Protein AF-A0A538TQ16-F1 (afdb_monomer_lite)

Organism: Eiseniibacteriota bacterium (NCBI:txid2212470)

Sequence (382 aa):
MAGLIARYTEWLHTRWPAGTVEKLPRMRADGGTNLPGVFISGDLTGIPLLKFSLDSGARVVRSIASDPGLRSEAQGKDTLDLVIIGAGVSGMAAAVEAQKQRLAFEVLEATEPLSTIVNFPKAKPIYTYPRSMKPAGDLQVSADVKEELVQELKDQTARAGITPMASRAERVERQGSTILVHLAGGGTLRARRVLIAIGRSGNFRKLGVPGEGLDKVYNRLHDPKDFSGKETLVVGGGDSAVETAIALAQCGAHVTLSYRKSELSRPKPELLEKLDRLRRDPKADVTIERPHSERVTTAAGPFVMKRDPEGSVALKLGTRVSEIRETEVVLTGAGGPEVIPNDVVFTMLGREAPLEFFRRSGLRIAGEMRTRQWIGMGLFLL

Radius of gyration: 23.69 Å; chains: 1; bounding box: 61×66×62 Å

Secondary structure (DSSP, 8-state):
-HHHHHHHHHHHHHS---SS---PBP--TTSB-SSTTEEE-GGGGS---HHHHHHHHHHHHHHHHH-THHHHS---TTEEEEEEE--SHHHHHHHHHHHHTT--EEEEESS-TTHHHHTSPTTPBP--SSTT---SSS-----SBHHHHHHHHHHHHHHTT---EE--EEEEEEETTEEEEEETTS-EEEEEEEEE--TTT-EEPP---TTTTSTTEESSBS-GGGGTT-EEEEE-SSHHHHHHHHHHHHTT-EEEEEESSSS--SS-HHHHHHHHHHHH-TT-----SS-SSTTB-----S------SPPEEEEEET-EEEEE-SSEEEEEETTEEEEEE-SEEEE---EE-THHHHHHTT--BTTPPPHHHHHHHHHH--

pLDDT: mean 84.62, std 15.86, range [34.53, 98.69]

Structure (mmCIF, N/CA/C/O backbone):
data_AF-A0A538TQ16-F1
#
_entry.id   AF-A0A538TQ16-F1
#
loop_
_atom_site.group_PDB
_atom_site.id
_atom_site.type_symbol
_atom_site.label_atom_id
_atom_site.label_alt_id
_atom_site.label_comp_id
_atom_site.label_asym_id
_atom_site.label_entity_id
_atom_site.label_seq_id
_atom_site.pdbx_PDB_ins_code
_atom_site.Cartn_x
_atom_site.Cartn_y
_atom_site.Cartn_z
_atom_site.occupancy
_atom_site.B_iso_or_equiv
_atom_site.auth_seq_id
_atom_site.auth_comp_id
_atom_site.auth_asym_id
_atom_site.auth_atom_id
_atom_site.pdbx_PDB_model_num
ATOM 1 N N . MET A 1 1 ? 10.790 49.819 3.134 1.00 46.16 1 MET A N 1
ATOM 2 C CA . MET A 1 1 ? 11.560 48.682 2.569 1.00 46.16 1 MET A CA 1
ATOM 3 C C . MET A 1 1 ? 11.586 47.418 3.441 1.00 46.16 1 MET A C 1
ATOM 5 O O . MET A 1 1 ? 11.762 46.350 2.876 1.00 46.16 1 MET A O 1
ATOM 9 N N . ALA A 1 2 ? 11.350 47.473 4.761 1.00 45.91 2 ALA A N 1
ATOM 10 C CA . ALA A 1 2 ? 11.384 46.283 5.633 1.00 45.91 2 ALA A CA 1
ATOM 11 C C . ALA A 1 2 ? 10.216 45.281 5.442 1.00 45.91 2 ALA A C 1
ATOM 13 O O . ALA A 1 2 ? 10.384 44.089 5.677 1.00 45.91 2 ALA A O 1
ATOM 14 N N . GLY A 1 3 ? 9.048 45.726 4.957 1.00 55.91 3 GLY A N 1
ATOM 15 C CA . GLY A 1 3 ? 7.875 44.852 4.784 1.00 55.91 3 GLY A CA 1
ATOM 16 C C . GLY A 1 3 ? 7.941 43.884 3.593 1.00 55.91 3 GLY A C 1
ATOM 17 O O . GLY A 1 3 ? 7.295 42.842 3.614 1.00 55.91 3 GLY A O 1
ATOM 18 N N . LEU A 1 4 ? 8.730 44.194 2.559 1.00 55.03 4 LEU A N 1
ATOM 19 C CA . LEU A 1 4 ? 8.887 43.326 1.383 1.00 55.03 4 LEU A CA 1
ATOM 20 C C . LEU A 1 4 ? 9.853 42.171 1.658 1.00 55.03 4 LEU A C 1
ATOM 22 O O . LEU A 1 4 ? 9.582 41.043 1.260 1.00 55.03 4 LEU A O 1
ATOM 26 N N . ILE A 1 5 ? 10.926 42.440 2.407 1.00 61.06 5 ILE A N 1
ATOM 27 C CA . ILE A 1 5 ? 11.895 41.421 2.821 1.00 61.06 5 ILE A CA 1
ATOM 28 C C . ILE A 1 5 ? 11.256 40.477 3.848 1.00 61.06 5 ILE A C 1
ATOM 30 O O . ILE A 1 5 ? 11.411 39.272 3.707 1.00 61.06 5 ILE A O 1
ATOM 34 N N . ALA A 1 6 ? 10.448 40.989 4.788 1.00 59.09 6 ALA A N 1
ATOM 35 C CA . ALA A 1 6 ? 9.687 40.163 5.732 1.00 59.09 6 ALA A CA 1
ATOM 36 C C . ALA A 1 6 ? 8.625 39.277 5.048 1.00 59.09 6 ALA A C 1
ATOM 38 O O . ALA A 1 6 ? 8.501 38.103 5.373 1.00 59.09 6 ALA A O 1
ATOM 39 N N . ARG A 1 7 ? 7.900 39.795 4.043 1.00 54.34 7 ARG A N 1
ATOM 40 C CA . ARG A 1 7 ? 6.949 38.984 3.253 1.00 54.34 7 ARG A CA 1
ATOM 41 C C . ARG A 1 7 ? 7.647 37.941 2.378 1.00 54.34 7 ARG A C 1
ATOM 43 O O . ARG A 1 7 ? 7.082 36.879 2.134 1.00 54.34 7 ARG A O 1
ATOM 50 N N . TYR A 1 8 ? 8.861 38.229 1.909 1.00 53.00 8 TYR A N 1
ATOM 51 C CA . TYR A 1 8 ? 9.672 37.293 1.131 1.00 53.00 8 TYR A CA 1
ATOM 52 C C . TYR A 1 8 ? 10.288 36.190 2.009 1.00 53.00 8 TYR A C 1
ATOM 54 O O . TYR A 1 8 ? 10.277 35.025 1.618 1.00 53.00 8 TYR A O 1
ATOM 62 N N . THR A 1 9 ? 10.747 36.514 3.222 1.00 53.09 9 THR A N 1
ATOM 63 C CA . THR A 1 9 ? 11.237 35.517 4.188 1.00 53.09 9 THR A CA 1
ATOM 64 C C . THR A 1 9 ? 10.102 34.677 4.776 1.00 53.09 9 THR A C 1
ATOM 66 O O . THR A 1 9 ? 10.260 33.470 4.936 1.00 53.09 9 THR A O 1
ATOM 69 N N . GLU A 1 10 ? 8.920 35.254 5.002 1.00 48.47 10 GLU A N 1
ATOM 70 C CA . GLU A 1 10 ? 7.719 34.507 5.394 1.00 48.47 10 GLU A CA 1
ATOM 71 C C . GLU A 1 10 ? 7.245 33.567 4.269 1.00 48.47 10 GLU A C 1
ATOM 73 O O . GLU A 1 10 ? 6.898 32.417 4.538 1.00 48.47 10 GLU A O 1
ATOM 78 N N . TRP A 1 11 ? 7.329 33.982 2.998 1.00 51.09 11 TRP A N 1
ATOM 79 C CA . TRP A 1 11 ? 7.104 33.104 1.841 1.00 51.09 11 TRP A CA 1
ATOM 80 C C . TRP A 1 11 ? 8.131 31.955 1.769 1.00 51.09 11 TRP A C 1
ATOM 82 O O . TRP A 1 11 ? 7.734 30.799 1.621 1.00 51.09 11 TRP A O 1
ATOM 92 N N . LEU A 1 12 ? 9.424 32.237 1.974 1.00 40.78 12 LEU A N 1
ATOM 93 C CA . LEU A 1 12 ? 10.503 31.234 1.981 1.00 40.78 12 LEU A CA 1
ATOM 94 C C . LEU A 1 12 ? 10.389 30.211 3.126 1.00 40.78 12 LEU A C 1
ATOM 96 O O . LEU A 1 12 ? 10.712 29.042 2.921 1.00 40.78 12 LEU A O 1
ATOM 100 N N . HIS A 1 13 ? 9.918 30.620 4.309 1.00 51.44 13 HIS A N 1
ATOM 101 C CA . HIS A 1 13 ? 9.845 29.749 5.489 1.00 51.44 13 HIS A CA 1
ATOM 102 C C . HIS A 1 13 ? 8.480 29.079 5.708 1.00 51.44 13 HIS A C 1
ATOM 104 O O . HIS A 1 13 ? 8.419 28.072 6.411 1.00 51.44 13 HIS A O 1
ATOM 110 N N . THR A 1 14 ? 7.394 29.580 5.100 1.00 41.81 14 THR A N 1
ATOM 111 C CA . THR A 1 14 ? 6.038 29.020 5.292 1.00 41.81 14 THR A CA 1
ATOM 112 C C . THR A 1 14 ? 5.338 28.551 4.010 1.00 41.81 14 THR A C 1
ATOM 114 O O . THR A 1 14 ? 4.308 27.880 4.110 1.00 41.81 14 THR A O 1
ATOM 117 N N . ARG A 1 15 ? 5.853 28.867 2.806 1.00 39.41 15 ARG A N 1
ATOM 118 C CA . ARG A 1 15 ? 5.201 28.560 1.510 1.00 39.41 15 ARG A CA 1
ATOM 119 C C . ARG A 1 15 ? 6.202 28.268 0.365 1.00 39.41 15 ARG A C 1
ATOM 121 O O . ARG A 1 15 ? 6.233 28.971 -0.635 1.00 39.41 15 ARG A O 1
ATOM 128 N N . TRP A 1 16 ? 7.049 27.246 0.501 1.00 34.53 16 TRP A N 1
ATOM 129 C CA . TRP A 1 16 ? 6.803 25.881 -0.027 1.00 34.53 16 TRP A CA 1
ATOM 130 C C . TRP A 1 16 ? 7.322 25.601 -1.455 1.00 34.53 16 TRP A C 1
ATOM 132 O O . TRP A 1 16 ? 6.660 25.939 -2.436 1.00 34.53 16 TRP A O 1
ATOM 142 N N . PRO A 1 17 ? 8.409 24.820 -1.592 1.00 45.44 17 PRO A N 1
ATOM 143 C CA . PRO A 1 17 ? 8.693 24.023 -2.777 1.00 45.44 17 PRO A CA 1
ATOM 144 C C . PRO A 1 17 ? 8.603 22.528 -2.425 1.00 45.44 17 PRO A C 1
ATOM 146 O O . PRO A 1 17 ? 9.599 21.927 -2.034 1.00 45.44 17 PRO A O 1
ATOM 149 N N . ALA A 1 18 ? 7.433 21.894 -2.539 1.00 36.91 18 ALA A N 1
ATOM 150 C CA . ALA A 1 18 ? 7.349 20.438 -2.362 1.00 36.91 18 ALA A CA 1
ATOM 151 C C . ALA A 1 18 ? 6.109 19.823 -3.021 1.00 36.91 18 ALA A C 1
ATOM 153 O O . ALA A 1 18 ? 5.082 19.667 -2.372 1.00 36.91 18 ALA A O 1
ATOM 154 N N . GLY A 1 19 ? 6.219 19.449 -4.300 1.00 39.16 19 GLY A N 1
ATOM 155 C CA . GLY A 1 19 ? 5.324 18.486 -4.954 1.00 39.16 19 GLY A CA 1
ATOM 156 C C . GLY A 1 19 ? 3.818 18.782 -4.887 1.00 39.16 19 GLY A C 1
ATOM 157 O O . GLY A 1 19 ? 3.345 19.805 -4.398 1.00 39.16 19 GLY A O 1
ATOM 158 N N . THR A 1 20 ? 3.014 17.873 -5.421 1.00 41.50 20 THR A N 1
ATOM 159 C CA . THR A 1 20 ? 1.578 17.857 -5.132 1.00 41.50 20 THR A CA 1
ATOM 160 C C . THR A 1 20 ? 1.387 17.496 -3.658 1.00 41.50 20 THR A C 1
ATOM 162 O O . THR A 1 20 ? 1.691 16.367 -3.283 1.00 41.50 20 THR A O 1
ATOM 165 N N . VAL A 1 21 ? 0.889 18.423 -2.827 1.00 51.69 21 VAL A N 1
ATOM 166 C CA . VAL A 1 21 ? 0.443 18.115 -1.454 1.00 51.69 21 VAL A CA 1
ATOM 167 C C . VAL A 1 21 ? -0.558 16.965 -1.547 1.00 51.69 21 VAL A C 1
ATOM 169 O O . VAL A 1 21 ? -1.609 17.116 -2.179 1.00 51.69 21 VAL A O 1
ATOM 172 N N . GLU A 1 22 ? -0.221 15.795 -0.994 1.00 58.22 22 GLU A N 1
ATOM 173 C CA . GLU A 1 22 ? -1.113 14.644 -1.096 1.00 58.22 22 GLU A CA 1
ATOM 174 C C . GLU A 1 22 ? -2.431 14.973 -0.389 1.00 58.22 22 GLU A C 1
ATOM 176 O O . GLU A 1 22 ? -2.478 15.420 0.759 1.00 58.22 22 GLU A O 1
ATOM 181 N N . LYS A 1 23 ? -3.524 14.793 -1.125 1.00 71.81 23 LYS A N 1
ATOM 182 C CA . LYS A 1 23 ? -4.871 15.109 -0.672 1.00 71.81 23 LYS A CA 1
ATOM 183 C C . LYS A 1 23 ? -5.329 14.061 0.342 1.00 71.81 23 LYS A C 1
ATOM 185 O O . LYS A 1 23 ? -5.916 13.052 -0.027 1.00 71.81 23 LYS A O 1
ATOM 190 N N . LEU A 1 24 ? -5.059 14.292 1.621 1.00 78.81 24 LEU A N 1
ATOM 191 C CA . LEU A 1 24 ? -5.486 13.410 2.710 1.00 78.81 24 LEU A CA 1
ATOM 192 C C . LEU A 1 24 ? -6.835 13.846 3.298 1.00 78.81 24 LEU A C 1
ATOM 194 O O . LEU A 1 24 ? -7.186 15.030 3.235 1.00 78.81 24 LEU A O 1
ATOM 198 N N . PRO A 1 25 ? -7.620 12.922 3.873 1.00 84.88 25 PRO A N 1
ATOM 199 C CA . PRO A 1 25 ? -8.824 13.287 4.605 1.00 84.88 25 PRO A CA 1
ATOM 200 C C . PRO A 1 25 ? -8.472 14.158 5.820 1.00 84.88 25 PRO A C 1
ATOM 202 O O . PRO A 1 25 ? -7.467 13.946 6.495 1.00 84.88 25 PRO A O 1
ATOM 205 N N . ARG A 1 26 ? -9.308 15.156 6.116 1.00 86.31 26 ARG A N 1
ATOM 206 C CA . ARG A 1 26 ? -9.183 15.969 7.328 1.00 86.31 26 ARG A CA 1
ATOM 207 C C . ARG A 1 26 ? -9.634 15.152 8.532 1.00 86.31 26 ARG A C 1
ATOM 209 O O . ARG A 1 26 ? -10.743 14.618 8.536 1.00 86.31 26 ARG A O 1
ATOM 216 N N . MET A 1 27 ? -8.812 15.160 9.571 1.00 88.19 27 MET A N 1
ATOM 217 C CA . MET A 1 27 ? -9.091 14.500 10.840 1.00 88.19 27 MET A CA 1
ATOM 218 C C . MET A 1 27 ? -8.733 15.401 12.019 1.00 88.19 27 MET A C 1
ATOM 220 O O . MET A 1 27 ? -7.943 16.339 11.889 1.00 88.19 27 MET A O 1
ATOM 224 N N . ARG A 1 28 ? -9.351 15.118 13.160 1.00 90.12 28 ARG A N 1
ATOM 225 C CA . ARG A 1 28 ? -8.984 15.655 14.470 1.00 90.12 28 ARG A CA 1
ATOM 226 C C . ARG A 1 28 ? -7.881 14.788 15.093 1.00 90.12 28 ARG A C 1
ATOM 228 O O . ARG A 1 28 ? -7.538 13.737 14.558 1.00 90.12 28 ARG A O 1
ATOM 235 N N . ALA A 1 29 ? -7.320 15.232 16.218 1.00 85.94 29 ALA A N 1
ATOM 236 C CA . ALA A 1 29 ? -6.212 14.545 16.893 1.00 85.94 29 ALA A CA 1
ATOM 237 C C . ALA A 1 29 ? -6.567 13.131 17.396 1.00 85.94 29 ALA A C 1
ATOM 239 O O . ALA A 1 29 ? -5.693 12.280 17.511 1.00 85.94 29 ALA A O 1
ATOM 240 N N . ASP A 1 30 ? -7.848 12.873 17.658 1.00 85.62 30 ASP A N 1
ATOM 241 C CA . ASP A 1 30 ? -8.406 11.568 18.037 1.00 85.62 30 ASP A CA 1
ATOM 242 C C . ASP A 1 30 ? -8.670 10.642 16.829 1.00 85.62 30 ASP A C 1
ATOM 244 O O . ASP A 1 30 ? -9.220 9.555 16.988 1.00 85.62 30 ASP A O 1
ATOM 248 N N . GLY A 1 31 ? -8.326 11.075 15.610 1.00 89.88 31 GLY A N 1
ATOM 249 C CA . GLY A 1 31 ? -8.637 10.377 14.360 1.00 89.88 31 GLY A CA 1
ATOM 250 C C . GLY A 1 31 ? -10.066 10.612 13.855 1.00 89.88 31 GLY A C 1
ATOM 251 O O . GLY A 1 31 ? -10.416 10.140 12.774 1.00 89.88 31 GLY A O 1
ATOM 252 N N . GLY A 1 32 ? -10.902 11.355 14.585 1.00 93.44 32 GLY A N 1
ATOM 253 C CA . GLY A 1 32 ? -12.286 11.632 14.211 1.00 93.44 32 GLY A CA 1
ATOM 254 C C . GLY A 1 32 ? -12.406 12.532 12.979 1.00 93.44 32 GLY A C 1
ATOM 255 O O . GLY A 1 32 ? -11.620 13.459 12.770 1.00 93.44 32 GLY A O 1
ATOM 256 N N . THR A 1 33 ? -13.429 12.295 12.159 1.00 94.88 33 THR A N 1
ATOM 257 C CA . THR A 1 33 ? -13.662 13.043 10.909 1.00 94.88 33 THR A CA 1
ATOM 258 C C . THR A 1 33 ? -14.777 14.088 11.040 1.00 94.88 33 THR A C 1
ATOM 260 O O . THR A 1 33 ? -15.290 14.367 12.124 1.00 94.88 33 THR A O 1
ATOM 263 N N . ASN A 1 34 ? -15.191 14.709 9.929 1.00 94.00 34 ASN A N 1
ATOM 264 C CA . ASN A 1 34 ? -16.396 15.544 9.908 1.00 94.00 34 ASN A CA 1
ATOM 265 C C . ASN A 1 34 ? -17.706 14.745 10.008 1.00 94.00 34 ASN A C 1
ATOM 267 O O . ASN A 1 34 ? -18.750 15.364 10.199 1.00 94.00 34 ASN A O 1
ATOM 271 N N . LEU A 1 35 ? -17.672 13.421 9.842 1.00 94.00 35 LEU A N 1
ATOM 272 C CA . LEU A 1 35 ? -18.814 12.555 10.101 1.00 94.00 35 LEU A CA 1
ATOM 273 C C . LEU A 1 35 ? -18.712 11.998 11.529 1.00 94.00 35 LEU A C 1
ATOM 275 O O . LEU A 1 35 ? -17.761 11.273 11.826 1.00 94.00 35 LEU A O 1
ATOM 279 N N . PRO A 1 36 ? -19.661 12.321 12.429 1.00 93.19 36 PRO A N 1
ATOM 280 C CA . PRO A 1 36 ? -19.653 11.784 13.786 1.00 93.19 36 PRO A CA 1
ATOM 281 C C . PRO A 1 36 ? -19.673 10.252 13.786 1.00 93.19 36 PRO A C 1
ATOM 283 O O . PRO A 1 36 ? -20.468 9.645 13.071 1.00 93.19 36 PRO A O 1
ATOM 286 N N . GLY A 1 37 ? -18.798 9.648 14.590 1.00 93.81 37 GLY A N 1
ATOM 287 C CA . GLY A 1 37 ? -18.638 8.196 14.689 1.00 93.81 37 GLY A CA 1
ATOM 288 C C . GLY A 1 37 ? -17.750 7.560 13.610 1.00 93.81 37 GLY A C 1
ATOM 289 O O . GLY A 1 37 ? -17.506 6.359 13.679 1.00 93.81 37 GLY A O 1
ATOM 290 N N . VAL A 1 38 ? -17.238 8.338 12.647 1.00 97.00 38 VAL A N 1
ATOM 291 C CA . VAL A 1 38 ? -16.280 7.869 11.633 1.00 97.00 38 VAL A CA 1
ATOM 292 C C . VAL A 1 38 ? -14.877 8.377 11.964 1.00 97.00 38 VAL A C 1
ATOM 294 O O . VAL A 1 38 ? -14.669 9.590 12.101 1.00 97.00 38 VAL A O 1
ATOM 297 N N . PHE A 1 39 ? -13.925 7.450 12.037 1.00 97.31 39 PHE A N 1
ATOM 298 C CA . PHE A 1 39 ? -12.530 7.661 12.419 1.00 97.31 39 PHE A CA 1
ATOM 299 C C . PHE A 1 39 ? -11.576 7.192 11.320 1.00 97.31 39 PHE A C 1
ATOM 301 O O . PHE A 1 39 ? -11.947 6.402 10.451 1.00 97.31 39 PHE A O 1
ATOM 308 N N . ILE A 1 40 ? -10.339 7.677 11.366 1.00 95.00 40 ILE A N 1
ATOM 309 C CA . ILE A 1 40 ? -9.265 7.356 10.426 1.00 95.00 40 ILE A CA 1
ATOM 310 C C . ILE A 1 40 ? -7.997 7.021 11.213 1.00 95.00 40 ILE A C 1
ATOM 312 O O . ILE A 1 40 ? -7.688 7.690 12.197 1.00 95.00 40 ILE A O 1
ATOM 316 N N . SER A 1 41 ? -7.247 6.016 10.760 1.00 94.44 41 SER A N 1
ATOM 317 C CA . SER A 1 41 ? -5.959 5.634 11.350 1.00 94.44 41 SER A CA 1
ATOM 318 C C . SER A 1 41 ? -4.922 5.229 10.296 1.00 94.44 41 SER A C 1
ATOM 320 O O . SER A 1 41 ? -5.182 5.231 9.087 1.00 94.44 41 SER A O 1
ATOM 322 N N . GLY A 1 42 ? -3.718 4.892 10.761 1.00 90.81 42 GLY A N 1
ATOM 323 C CA . GLY A 1 42 ? -2.633 4.411 9.917 1.00 90.81 42 GLY A CA 1
ATOM 324 C C . GLY A 1 42 ? -1.997 5.516 9.084 1.00 90.81 42 GLY A C 1
ATOM 325 O O . GLY A 1 42 ? -2.000 6.687 9.464 1.00 90.81 42 GLY A O 1
ATOM 326 N N . ASP A 1 43 ? -1.492 5.158 7.907 1.00 85.94 43 ASP A N 1
ATOM 327 C CA . ASP A 1 43 ? -0.769 6.085 7.030 1.00 85.94 43 ASP A CA 1
ATOM 328 C C . ASP A 1 43 ? -1.596 7.315 6.628 1.00 85.94 43 ASP A C 1
ATOM 330 O O . ASP A 1 43 ? -1.029 8.364 6.327 1.00 85.94 43 ASP A O 1
ATOM 334 N N . LEU A 1 44 ? -2.931 7.221 6.649 1.00 82.56 44 LEU A N 1
ATOM 335 C CA . LEU A 1 44 ? -3.828 8.343 6.356 1.00 82.56 44 LEU A CA 1
ATOM 336 C C . LEU A 1 44 ? -3.659 9.515 7.335 1.00 82.56 44 LEU A C 1
ATOM 338 O O . LEU A 1 44 ? -4.014 10.637 6.983 1.00 82.56 44 LEU A O 1
ATOM 342 N N . THR A 1 45 ? -3.089 9.273 8.519 1.00 78.88 45 THR A N 1
ATOM 343 C CA . THR A 1 45 ? -2.730 10.301 9.514 1.00 78.88 45 THR A CA 1
ATOM 344 C C . THR A 1 45 ? -1.521 11.150 9.106 1.00 78.88 45 THR A C 1
ATOM 346 O O . THR A 1 45 ? -1.252 12.177 9.721 1.00 78.88 45 THR A O 1
ATOM 349 N N . GLY A 1 46 ? -0.800 10.750 8.052 1.00 71.50 46 GLY A N 1
ATOM 350 C CA . GLY A 1 46 ? 0.316 11.495 7.471 1.00 71.50 46 GLY A CA 1
ATOM 351 C C . GLY A 1 46 ? 1.697 10.888 7.728 1.00 71.50 46 GLY A C 1
ATOM 352 O O . GLY A 1 46 ? 2.616 11.199 6.972 1.00 71.50 46 GLY A O 1
ATOM 353 N N . ILE A 1 47 ? 1.845 9.987 8.709 1.00 75.56 47 ILE A N 1
ATOM 354 C CA . ILE A 1 47 ? 3.124 9.347 9.069 1.00 75.56 47 ILE A CA 1
ATOM 355 C C . ILE A 1 47 ? 3.089 7.856 8.679 1.00 75.56 47 ILE A C 1
ATOM 357 O O . ILE A 1 47 ? 2.512 7.054 9.412 1.00 75.56 47 ILE A O 1
ATOM 361 N N . PRO A 1 48 ? 3.705 7.450 7.552 1.00 77.69 48 PRO A N 1
ATOM 362 C CA . PRO A 1 48 ? 3.657 6.073 7.058 1.00 77.69 48 PRO A CA 1
ATOM 363 C C . PRO A 1 48 ? 4.724 5.185 7.720 1.00 77.69 48 PRO A C 1
ATOM 365 O O . PRO A 1 48 ? 5.588 4.613 7.055 1.00 77.69 48 PRO A O 1
ATOM 368 N N . LEU A 1 49 ? 4.712 5.112 9.051 1.00 86.06 49 LEU A N 1
ATOM 369 C CA . LEU A 1 49 ? 5.651 4.306 9.833 1.00 86.06 49 LEU A CA 1
ATOM 370 C C . LEU A 1 49 ? 4.920 3.160 10.528 1.00 86.06 49 LEU A C 1
ATOM 372 O O . LEU A 1 49 ? 3.870 3.355 11.138 1.00 86.06 49 LEU A O 1
ATOM 376 N N . LEU A 1 50 ? 5.522 1.970 10.490 1.00 89.50 50 LEU A N 1
ATOM 377 C CA . LEU A 1 50 ? 4.906 0.724 10.948 1.00 89.50 50 LEU A CA 1
ATOM 378 C C . LEU A 1 50 ? 4.370 0.819 12.388 1.00 89.50 50 LEU A C 1
ATOM 380 O O . LEU A 1 50 ? 3.198 0.538 12.636 1.00 89.50 50 LEU A O 1
ATOM 384 N N . LYS A 1 51 ? 5.199 1.301 13.323 1.00 92.00 51 LYS A N 1
ATOM 385 C CA . LYS A 1 51 ? 4.831 1.455 14.741 1.00 92.00 51 LYS A CA 1
ATOM 386 C C . LYS A 1 51 ? 3.751 2.510 14.984 1.00 92.00 51 LYS A C 1
ATOM 388 O O . LYS A 1 51 ? 2.894 2.310 15.838 1.00 92.00 51 LYS A O 1
ATOM 393 N N . PHE A 1 52 ? 3.749 3.598 14.215 1.00 91.69 52 PHE A N 1
ATOM 394 C CA . PHE A 1 52 ? 2.692 4.611 14.282 1.00 91.69 52 PHE A CA 1
ATOM 395 C C . PHE A 1 52 ? 1.365 4.087 13.717 1.00 91.69 52 PHE A C 1
ATOM 397 O O . PHE A 1 52 ? 0.296 4.393 14.247 1.00 91.69 52 PHE A O 1
ATOM 404 N N . SER A 1 53 ? 1.419 3.246 12.683 1.00 93.25 53 SER A N 1
ATOM 405 C CA . SER A 1 53 ? 0.236 2.581 12.136 1.00 93.25 53 SER A CA 1
ATOM 406 C C . SER A 1 53 ? -0.405 1.621 13.144 1.00 93.25 53 SER A C 1
ATOM 408 O O . SER A 1 53 ? -1.622 1.678 13.327 1.00 93.25 53 SER A O 1
ATOM 410 N N . LEU A 1 54 ? 0.399 0.816 13.850 1.00 95.19 54 LEU A N 1
ATOM 411 C CA . LEU A 1 54 ? -0.065 -0.029 14.962 1.00 95.19 54 LEU A CA 1
ATOM 412 C C . LEU A 1 54 ? -0.698 0.812 16.085 1.00 95.19 54 LEU A C 1
ATOM 414 O O . LEU A 1 54 ? -1.845 0.589 16.470 1.00 95.19 54 LEU A O 1
ATOM 418 N N . ASP A 1 55 ? 0.036 1.822 16.560 1.00 95.00 55 ASP A N 1
ATOM 419 C CA . ASP A 1 55 ? -0.356 2.659 17.697 1.00 95.00 55 ASP A CA 1
ATOM 420 C C . ASP A 1 55 ? -1.657 3.429 17.437 1.00 95.00 55 ASP A C 1
ATOM 422 O O . ASP A 1 55 ? -2.570 3.404 18.264 1.00 95.00 55 ASP A O 1
ATOM 426 N N . SER A 1 56 ? -1.772 4.064 16.267 1.00 95.06 56 SER A N 1
ATOM 427 C CA . SER A 1 56 ? -2.964 4.833 15.895 1.00 95.06 56 SER A CA 1
ATOM 428 C C . SER A 1 56 ? -4.218 3.961 15.815 1.00 95.06 56 SER A C 1
ATOM 430 O O . SER A 1 56 ? -5.265 4.370 16.315 1.00 95.06 56 SER A O 1
ATOM 432 N N . GLY A 1 57 ? -4.118 2.750 15.254 1.00 96.62 57 GLY A N 1
ATOM 433 C CA . GLY A 1 57 ? -5.244 1.815 15.171 1.00 96.62 57 GLY A CA 1
ATOM 434 C C . GLY A 1 57 ? -5.769 1.433 16.555 1.00 96.62 57 GLY A C 1
ATOM 435 O O . GLY A 1 57 ? -6.959 1.584 16.838 1.00 96.62 57 GLY A O 1
ATOM 436 N N . ALA A 1 58 ? -4.870 1.028 17.456 1.00 97.38 58 ALA A N 1
ATOM 437 C CA . ALA A 1 58 ? -5.236 0.659 18.821 1.00 97.38 58 ALA A CA 1
ATOM 438 C C . ALA A 1 58 ? -5.791 1.848 19.631 1.00 97.38 58 ALA A C 1
ATOM 440 O O . ALA A 1 58 ? -6.789 1.710 20.341 1.00 97.38 58 ALA A O 1
ATOM 441 N N . ARG A 1 59 ? -5.191 3.043 19.526 1.00 96.44 59 ARG A N 1
ATOM 442 C CA . ARG A 1 59 ? -5.666 4.232 20.262 1.00 96.44 59 ARG A CA 1
ATOM 443 C C . ARG A 1 59 ? -7.061 4.670 19.845 1.00 96.44 59 ARG A C 1
ATOM 445 O O . ARG A 1 59 ? -7.855 5.010 20.721 1.00 96.44 59 ARG A O 1
ATOM 452 N N . VAL A 1 60 ? -7.368 4.637 18.548 1.00 96.94 60 VAL A N 1
ATOM 453 C CA . VAL A 1 60 ? -8.714 4.967 18.059 1.00 96.94 60 VAL A CA 1
ATOM 454 C C . VAL A 1 60 ? -9.744 4.020 18.669 1.00 96.94 60 VAL A C 1
ATOM 456 O O . VAL A 1 60 ? -10.770 4.475 19.169 1.00 96.94 60 VAL A O 1
ATOM 459 N N . VAL A 1 61 ? -9.454 2.718 18.722 1.00 97.88 61 VAL A N 1
ATOM 460 C CA . VAL A 1 61 ? -10.375 1.744 19.324 1.00 97.88 61 VAL A CA 1
ATOM 461 C C . VAL A 1 61 ? -10.535 1.947 20.827 1.00 97.88 61 VAL A C 1
ATOM 463 O O . VAL A 1 61 ? -11.655 1.877 21.324 1.00 97.88 61 VAL A O 1
ATOM 466 N N . ARG A 1 62 ? -9.467 2.281 21.560 1.00 96.44 62 ARG A N 1
ATOM 467 C CA . ARG A 1 62 ? -9.577 2.646 22.985 1.00 96.44 62 ARG A CA 1
ATOM 468 C C . ARG A 1 62 ? -10.452 3.873 23.200 1.00 96.44 62 ARG A C 1
ATOM 470 O O . ARG A 1 62 ? -11.280 3.875 24.105 1.00 96.44 62 ARG A O 1
ATOM 477 N N . SER A 1 63 ? -10.294 4.893 22.356 1.00 95.06 63 SER A N 1
ATOM 478 C CA . SER A 1 63 ? -11.137 6.089 22.399 1.00 95.06 63 SER A CA 1
ATOM 479 C C . SER A 1 63 ? -12.603 5.739 22.134 1.00 95.06 63 SER A C 1
ATOM 481 O O . SER A 1 63 ? -13.467 6.140 22.912 1.00 95.06 63 SER A O 1
ATOM 483 N N . ILE A 1 64 ? -12.874 4.911 21.119 1.00 94.69 64 ILE A N 1
ATOM 484 C CA . ILE A 1 64 ? -14.214 4.393 20.816 1.00 94.69 64 ILE A CA 1
ATOM 485 C C . ILE A 1 64 ? -14.793 3.615 22.003 1.00 94.69 64 ILE A C 1
ATOM 487 O O . ILE A 1 64 ? -15.924 3.873 22.399 1.00 94.69 64 ILE A O 1
ATOM 491 N N . ALA A 1 65 ? -14.032 2.698 22.601 1.00 93.75 65 ALA A N 1
ATOM 492 C CA . ALA A 1 65 ? -14.493 1.887 23.727 1.00 93.75 65 ALA A CA 1
ATOM 493 C C . ALA A 1 65 ? -14.782 2.724 24.986 1.00 93.75 65 ALA A C 1
ATOM 495 O O . ALA A 1 65 ? -15.637 2.351 25.787 1.00 93.75 65 ALA A O 1
ATOM 496 N N . SER A 1 66 ? -14.091 3.858 25.150 1.00 92.00 66 SER A N 1
ATOM 497 C CA . SER A 1 66 ? -14.322 4.804 26.248 1.00 92.00 66 SER A CA 1
ATOM 498 C C . SER A 1 66 ? -15.503 5.756 26.025 1.00 92.00 66 SER A C 1
ATOM 500 O O . SER A 1 66 ? -15.884 6.462 26.955 1.00 92.00 66 SER A O 1
ATOM 502 N N . ASP A 1 67 ? -16.082 5.790 24.821 1.00 89.75 67 ASP A N 1
ATOM 503 C CA . ASP A 1 67 ? -17.205 6.663 24.480 1.00 89.75 67 ASP A CA 1
ATOM 504 C C . ASP A 1 67 ? -18.497 6.190 25.182 1.00 89.75 67 ASP A C 1
ATOM 506 O O . ASP A 1 67 ? -19.026 5.124 24.847 1.00 89.75 67 ASP A O 1
ATOM 510 N N . PRO A 1 68 ? -19.069 6.977 26.115 1.00 83.06 68 PRO A N 1
ATOM 511 C CA . PRO A 1 68 ? -20.305 6.606 26.809 1.00 83.06 68 PRO A CA 1
ATOM 512 C C . PRO A 1 68 ? -21.488 6.404 25.850 1.00 83.06 68 PRO A C 1
ATOM 514 O O . PRO A 1 68 ? -22.382 5.593 26.107 1.00 83.06 68 PRO A O 1
ATOM 517 N N . GLY A 1 69 ? -21.481 7.104 24.711 1.00 81.50 69 GLY A N 1
ATOM 518 C CA . GLY A 1 69 ? -22.491 6.979 23.666 1.00 81.50 69 GLY A CA 1
ATOM 519 C C . GLY A 1 69 ? -22.439 5.645 22.921 1.00 81.50 69 GLY A C 1
ATOM 520 O O . GLY A 1 69 ? -23.417 5.284 22.272 1.00 81.50 69 GLY A O 1
ATOM 521 N N . LEU A 1 70 ? -21.346 4.876 23.027 1.00 83.69 70 LEU A N 1
ATOM 522 C CA . LEU A 1 70 ? -21.241 3.571 22.375 1.00 83.69 70 LEU A CA 1
ATOM 523 C C . LEU A 1 70 ? -22.203 2.548 22.985 1.00 83.69 70 LEU A C 1
ATOM 525 O O . LEU A 1 70 ? -22.731 1.728 22.247 1.00 83.69 70 LEU A O 1
ATOM 529 N N . ARG A 1 71 ? -22.468 2.604 24.298 1.00 72.69 71 ARG A N 1
ATOM 530 C CA . ARG A 1 71 ? -23.324 1.631 25.012 1.00 72.69 71 ARG A CA 1
ATOM 531 C C . ARG A 1 71 ? -24.713 2.163 25.379 1.00 72.69 71 ARG A C 1
ATOM 533 O O . ARG A 1 71 ? -25.586 1.371 25.705 1.00 72.69 71 ARG A O 1
ATOM 540 N N . SER A 1 72 ? -24.915 3.480 25.312 1.00 62.56 72 SER A N 1
ATOM 541 C CA . SER A 1 72 ? -26.141 4.152 25.773 1.00 62.56 72 SER A CA 1
ATOM 542 C C . SER A 1 72 ? -27.349 3.982 24.833 1.00 62.56 72 SER A C 1
ATOM 544 O O . SER A 1 72 ? -28.494 4.033 25.270 1.00 62.56 72 SER A O 1
ATOM 546 N N . GLU A 1 73 ? -27.135 3.742 23.536 1.00 57.81 73 GLU A N 1
ATOM 547 C CA . GLU A 1 73 ? -28.243 3.603 22.579 1.00 57.81 73 GLU A CA 1
ATOM 548 C C . GLU A 1 73 ? -28.801 2.170 22.552 1.00 57.81 73 GLU A C 1
ATOM 550 O O . GLU A 1 73 ? -28.032 1.208 22.619 1.00 57.81 73 GLU A O 1
ATOM 555 N N . ALA A 1 74 ? -30.124 2.007 22.426 1.00 56.25 74 ALA A N 1
ATOM 556 C CA . ALA A 1 74 ? -30.778 0.697 22.349 1.00 56.25 74 ALA A CA 1
ATOM 557 C C . ALA A 1 74 ? -30.155 -0.173 21.238 1.00 56.25 74 ALA A C 1
ATOM 559 O O . ALA A 1 74 ? -29.997 0.262 20.095 1.00 56.25 74 ALA A O 1
ATOM 560 N N . GLN A 1 75 ? -29.739 -1.395 21.579 1.00 60.72 75 GLN A N 1
ATOM 561 C CA . GLN A 1 75 ? -29.128 -2.333 20.637 1.00 60.72 75 GLN A CA 1
ATOM 562 C C . GLN A 1 75 ? -30.172 -2.829 19.631 1.00 60.72 75 GLN A C 1
ATOM 564 O O . GLN A 1 75 ? -31.034 -3.641 19.958 1.00 60.72 75 GLN A O 1
ATOM 569 N N . GLY A 1 76 ? -30.080 -2.362 18.384 1.00 65.56 76 GLY A N 1
ATOM 570 C CA . GLY A 1 76 ? -30.624 -3.117 17.260 1.00 65.56 76 GLY A CA 1
ATOM 571 C C . GLY A 1 76 ? -29.853 -4.432 17.149 1.00 65.56 76 GLY A C 1
ATOM 572 O O . GLY A 1 76 ? -28.624 -4.412 17.182 1.00 65.56 76 GLY A O 1
ATOM 573 N N . LYS A 1 77 ? -30.564 -5.559 17.040 1.00 67.75 77 LYS A N 1
ATOM 574 C CA . LYS A 1 77 ? -29.992 -6.920 17.071 1.00 67.75 77 LYS A CA 1
ATOM 575 C C . LYS A 1 77 ? -28.901 -7.167 16.009 1.00 67.75 77 LYS A C 1
ATOM 577 O O . LYS A 1 77 ? -28.061 -8.032 16.213 1.00 67.75 77 LYS A O 1
ATOM 582 N N . ASP A 1 78 ? -28.884 -6.352 14.948 1.00 85.00 78 ASP A N 1
ATOM 583 C CA . ASP A 1 78 ? -27.993 -6.471 13.785 1.00 85.00 78 ASP A CA 1
ATOM 584 C C . ASP A 1 78 ? -26.986 -5.305 13.647 1.00 85.00 78 ASP A C 1
ATOM 586 O O . ASP A 1 78 ? -26.437 -5.076 12.566 1.00 85.00 78 ASP A O 1
ATOM 590 N N . THR A 1 79 ? -26.770 -4.512 14.704 1.00 91.94 79 THR A N 1
ATOM 591 C CA . THR A 1 79 ? -25.839 -3.370 14.680 1.00 91.94 79 THR A CA 1
ATOM 592 C C . THR A 1 79 ? -24.554 -3.695 15.436 1.00 91.94 79 THR A C 1
ATOM 594 O O . THR A 1 79 ? -24.581 -3.938 16.640 1.00 91.94 79 THR A O 1
ATOM 597 N N . LEU A 1 80 ? -23.422 -3.617 14.739 1.00 95.38 80 LEU A N 1
ATOM 598 C CA . LEU A 1 80 ? -22.084 -3.771 15.306 1.00 95.38 80 LEU A CA 1
ATOM 599 C C . LEU A 1 80 ? -21.680 -2.533 16.126 1.00 95.38 80 LEU A C 1
ATOM 601 O O . LEU A 1 80 ? -22.095 -1.404 15.840 1.00 95.38 80 LEU A O 1
ATOM 605 N N . ASP A 1 81 ? -20.804 -2.717 17.109 1.00 96.00 81 ASP A N 1
ATOM 606 C CA . ASP A 1 81 ? -20.157 -1.600 17.801 1.00 96.00 81 ASP A CA 1
ATOM 607 C C . ASP A 1 81 ? -19.196 -0.874 16.851 1.00 96.00 81 ASP A C 1
ATOM 609 O O . ASP A 1 81 ? -19.165 0.360 16.809 1.00 96.00 81 ASP A O 1
ATOM 613 N N . LEU A 1 82 ? -18.446 -1.638 16.048 1.00 97.81 82 LEU A N 1
ATOM 614 C CA . LEU A 1 82 ? -17.400 -1.123 15.173 1.00 97.81 82 LEU A CA 1
ATOM 615 C C . LEU A 1 82 ? -17.322 -1.890 13.846 1.00 97.81 82 LEU A C 1
ATOM 617 O O . LEU A 1 82 ? -17.286 -3.111 13.826 1.00 97.81 82 LEU A O 1
ATOM 621 N N . VAL A 1 83 ? -17.198 -1.181 12.727 1.00 98.56 83 VAL A N 1
ATOM 622 C CA . VAL A 1 83 ? -16.691 -1.768 11.473 1.00 98.56 83 VAL A CA 1
ATOM 623 C C . VAL A 1 83 ? -15.331 -1.162 11.155 1.00 98.56 83 VAL A C 1
ATOM 625 O O . VAL A 1 83 ? -15.180 0.062 11.132 1.00 98.56 83 VAL A O 1
ATOM 628 N N . ILE A 1 84 ? -14.340 -2.014 10.905 1.00 98.69 84 ILE A N 1
ATOM 629 C CA . ILE A 1 84 ? -12.983 -1.623 10.519 1.00 98.69 84 ILE A CA 1
ATOM 630 C C . ILE A 1 84 ? -12.839 -1.861 9.015 1.00 98.69 84 ILE A C 1
ATOM 632 O O . ILE A 1 84 ? -13.023 -2.974 8.534 1.00 98.69 84 ILE A O 1
ATOM 636 N N . ILE A 1 85 ? -12.517 -0.817 8.258 1.00 97.88 85 ILE A N 1
ATOM 637 C CA . ILE A 1 85 ? -12.356 -0.879 6.803 1.00 97.88 85 ILE A CA 1
ATOM 638 C C . ILE A 1 85 ? -10.863 -0.863 6.473 1.00 97.88 85 ILE A C 1
ATOM 640 O O . ILE A 1 85 ? -10.213 0.175 6.607 1.00 97.88 85 ILE A O 1
ATOM 644 N N . GLY A 1 86 ? -10.344 -1.994 6.003 1.00 96.00 86 GLY A N 1
ATOM 645 C CA . GLY A 1 86 ? -8.946 -2.238 5.653 1.00 96.00 86 GLY A CA 1
ATOM 646 C C . GLY A 1 86 ? -8.238 -3.112 6.689 1.00 96.00 86 GLY A C 1
ATOM 647 O O . GLY A 1 86 ? -8.114 -2.721 7.847 1.00 96.00 86 GLY A O 1
ATOM 648 N N . ALA A 1 87 ? -7.700 -4.253 6.258 1.00 96.25 87 ALA A N 1
ATOM 649 C CA . ALA A 1 87 ? -6.921 -5.194 7.068 1.00 96.25 87 ALA A CA 1
ATOM 650 C C . ALA A 1 87 ? -5.403 -4.999 6.888 1.00 96.25 87 ALA A C 1
ATOM 652 O O . ALA A 1 87 ? -4.615 -5.946 6.906 1.00 96.25 87 ALA A O 1
ATOM 653 N N . GLY A 1 88 ? -4.969 -3.749 6.708 1.00 94.88 88 GLY A N 1
ATOM 654 C CA . GLY A 1 88 ? -3.562 -3.374 6.827 1.00 94.88 88 GLY A CA 1
ATOM 655 C C . GLY A 1 88 ? -3.095 -3.379 8.287 1.00 94.88 88 GLY A C 1
ATOM 656 O O . GLY A 1 88 ? -3.870 -3.628 9.206 1.00 94.88 88 GLY A O 1
ATOM 657 N N . VAL A 1 89 ? -1.831 -3.021 8.521 1.00 95.56 89 VAL A N 1
ATOM 658 C CA . VAL A 1 89 ? -1.215 -3.016 9.865 1.00 95.56 89 VAL A CA 1
ATOM 659 C C . VAL A 1 89 ? -2.064 -2.269 10.905 1.00 95.56 89 VAL A C 1
ATOM 661 O O . VAL A 1 89 ? -2.300 -2.784 11.995 1.00 95.56 89 VAL A O 1
ATOM 664 N N . SER A 1 90 ? -2.568 -1.078 10.562 1.00 96.31 90 SER A N 1
ATOM 665 C CA . SER A 1 90 ? -3.394 -0.282 11.480 1.00 96.31 90 SER A CA 1
ATOM 666 C C . SER A 1 90 ? -4.759 -0.913 11.766 1.00 96.31 90 SER A C 1
ATOM 668 O O . SER A 1 90 ? -5.200 -0.925 12.913 1.00 96.31 90 SER A O 1
ATOM 670 N N . GLY A 1 91 ? -5.412 -1.476 10.746 1.00 97.62 91 GLY A N 1
ATOM 671 C CA . GLY A 1 91 ? -6.709 -2.134 10.901 1.00 97.62 91 GLY A CA 1
ATOM 672 C C . GLY A 1 91 ? -6.616 -3.430 11.701 1.00 97.62 91 GLY A C 1
ATOM 673 O O . GLY A 1 91 ? -7.452 -3.674 12.565 1.00 97.62 91 GLY A O 1
ATOM 674 N N . MET A 1 92 ? -5.554 -4.212 11.499 1.00 97.94 92 MET A N 1
ATOM 675 C CA . MET A 1 92 ? -5.300 -5.418 12.291 1.00 97.94 92 MET A CA 1
ATOM 676 C C . MET A 1 92 ? -4.982 -5.080 13.755 1.00 97.94 92 MET A C 1
ATOM 678 O O . MET A 1 92 ? -5.502 -5.735 14.653 1.00 97.94 92 MET A O 1
ATOM 682 N N . ALA A 1 93 ? -4.206 -4.020 14.022 1.00 98.00 93 ALA A N 1
ATOM 683 C CA . ALA A 1 93 ? -3.976 -3.543 15.391 1.00 98.00 93 ALA A CA 1
ATOM 684 C C . ALA A 1 93 ? -5.275 -3.084 16.070 1.00 98.00 93 ALA A C 1
ATOM 686 O O . ALA A 1 93 ? -5.521 -3.408 17.232 1.00 98.00 93 ALA A O 1
ATOM 687 N N . ALA A 1 94 ? -6.123 -2.365 15.331 1.00 98.44 94 ALA A N 1
ATOM 688 C CA . ALA A 1 94 ? -7.443 -1.967 15.796 1.00 98.44 94 ALA A CA 1
ATOM 689 C C . ALA A 1 94 ? -8.335 -3.182 16.095 1.00 98.44 94 ALA A C 1
ATOM 691 O O . ALA A 1 94 ? -8.991 -3.205 17.130 1.00 98.44 94 ALA A O 1
ATOM 692 N N . ALA A 1 95 ? -8.328 -4.208 15.244 1.00 98.50 95 ALA A N 1
ATOM 693 C CA . ALA A 1 95 ? -9.120 -5.421 15.434 1.00 98.50 95 ALA A CA 1
ATOM 694 C C . ALA A 1 95 ? -8.695 -6.204 16.687 1.00 98.50 95 ALA A C 1
ATOM 696 O O . ALA A 1 95 ? -9.540 -6.590 17.491 1.00 98.50 95 ALA A O 1
ATOM 697 N N . VAL A 1 96 ? -7.384 -6.365 16.906 1.00 98.38 96 VAL A N 1
ATOM 698 C CA . VAL A 1 96 ? -6.842 -6.993 18.124 1.00 98.38 96 VAL A CA 1
ATOM 699 C C . VAL A 1 96 ? -7.262 -6.215 19.376 1.00 98.38 96 VAL A C 1
ATOM 701 O O . VAL A 1 96 ? -7.694 -6.808 20.365 1.00 98.38 96 VAL A O 1
ATOM 704 N N . GLU A 1 97 ? -7.190 -4.882 19.344 1.00 98.31 97 GLU A N 1
ATOM 705 C CA . GLU A 1 97 ? -7.658 -4.060 20.464 1.00 98.31 97 GLU A CA 1
ATOM 706 C C . GLU A 1 97 ? -9.189 -4.134 20.627 1.00 98.31 97 GLU A C 1
ATOM 708 O O . GLU A 1 97 ? -9.671 -4.209 21.753 1.00 98.31 97 GLU A O 1
ATOM 713 N N . ALA A 1 98 ? -9.970 -4.186 19.545 1.00 98.00 98 ALA A N 1
ATOM 714 C CA . ALA A 1 98 ? -11.433 -4.288 19.603 1.00 98.00 98 ALA A CA 1
ATOM 715 C C . ALA A 1 98 ? -11.879 -5.608 20.243 1.00 98.00 98 ALA A C 1
ATOM 717 O O . ALA A 1 98 ? -12.770 -5.608 21.097 1.00 98.00 98 ALA A O 1
ATOM 718 N N . GLN A 1 99 ? -11.190 -6.703 19.912 1.00 97.56 99 GLN A N 1
ATOM 719 C CA . GLN A 1 99 ? -11.376 -8.007 20.541 1.00 97.56 99 GLN A CA 1
ATOM 720 C C . GLN A 1 99 ? -11.091 -7.950 22.045 1.00 97.56 99 GLN A C 1
ATOM 722 O O . GLN A 1 99 ? -11.888 -8.428 22.854 1.00 97.56 99 GLN A O 1
ATOM 727 N N . LYS A 1 100 ? -9.990 -7.302 22.449 1.00 96.56 100 LYS A N 1
ATOM 728 C CA . LYS A 1 100 ? -9.635 -7.103 23.864 1.00 96.56 100 LYS A CA 1
ATOM 729 C C . LYS A 1 100 ? -10.690 -6.296 24.625 1.00 96.56 100 LYS A C 1
ATOM 731 O O . LYS A 1 100 ? -11.002 -6.620 25.770 1.00 9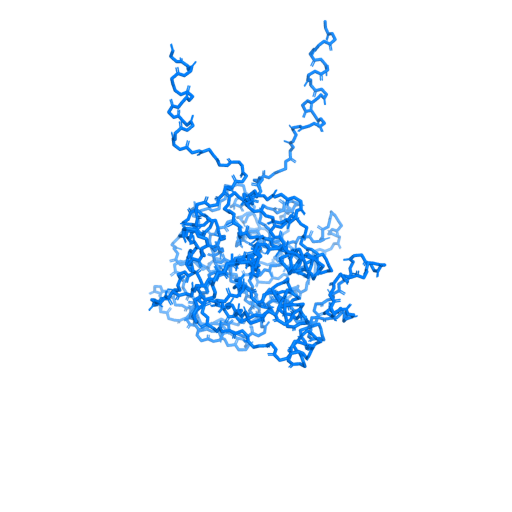6.56 100 LYS A O 1
ATOM 736 N N . GLN A 1 101 ? -11.261 -5.278 23.982 1.00 96.31 101 GLN A N 1
ATOM 737 C CA . GLN A 1 101 ? -12.345 -4.451 24.524 1.00 96.31 101 GLN A CA 1
ATOM 738 C C . GLN A 1 101 ? -13.724 -5.137 24.458 1.00 96.31 101 GLN A C 1
ATOM 740 O O . GLN A 1 101 ? -14.706 -4.570 24.943 1.00 96.31 101 GLN A O 1
ATOM 745 N N . ARG A 1 102 ? -13.801 -6.359 23.903 1.00 95.44 102 ARG A N 1
ATOM 746 C CA . ARG A 1 102 ? -15.028 -7.154 23.716 1.00 95.44 102 ARG A CA 1
ATOM 747 C C . ARG A 1 102 ? -16.109 -6.406 22.930 1.00 95.44 102 ARG A C 1
ATOM 749 O O . ARG A 1 102 ? -17.287 -6.484 23.272 1.00 95.44 102 ARG A O 1
ATOM 756 N N . LEU A 1 103 ? -15.696 -5.651 21.915 1.00 95.44 103 LEU A N 1
ATOM 757 C CA . LEU A 1 103 ? -16.622 -4.998 20.992 1.00 95.44 103 LEU A CA 1
ATOM 758 C C . LEU A 1 103 ? -17.196 -6.029 20.014 1.00 95.44 103 LEU A C 1
ATOM 760 O O . LEU A 1 103 ? -16.497 -6.957 19.615 1.00 95.44 103 LEU A O 1
ATOM 764 N N . ALA A 1 104 ? -18.441 -5.850 19.584 1.00 95.31 104 ALA A N 1
ATOM 765 C CA . ALA A 1 104 ? -18.966 -6.536 18.409 1.00 95.31 104 ALA A CA 1
ATOM 766 C C . ALA A 1 104 ? -18.443 -5.825 17.153 1.00 95.31 104 ALA A C 1
ATOM 768 O O . ALA A 1 104 ? -18.835 -4.686 16.884 1.00 95.31 104 ALA A O 1
ATOM 769 N N . PHE A 1 105 ? -17.543 -6.453 16.392 1.00 97.69 105 PHE A N 1
ATOM 770 C CA . PHE A 1 105 ? -16.936 -5.813 15.225 1.00 97.69 105 PHE A CA 1
ATOM 771 C C . PHE A 1 105 ? -16.740 -6.744 14.033 1.00 97.69 105 PHE A C 1
ATOM 773 O O . PHE A 1 105 ? -16.747 -7.961 14.174 1.00 97.69 105 PHE A O 1
ATOM 780 N N . GLU A 1 106 ? -16.530 -6.130 12.869 1.00 98.19 106 GLU A N 1
ATOM 781 C CA . GLU A 1 106 ? -16.171 -6.799 11.617 1.00 98.19 106 GLU A CA 1
ATOM 782 C C . GLU A 1 106 ? -14.997 -6.063 10.955 1.00 98.19 106 GLU A C 1
ATOM 784 O O . GLU A 1 106 ? -14.918 -4.828 11.020 1.00 98.19 106 GLU A O 1
ATOM 789 N N . VAL A 1 107 ? -14.092 -6.803 10.307 1.00 98.56 107 VAL A N 1
ATOM 790 C CA . VAL A 1 107 ? -12.962 -6.234 9.552 1.00 98.56 107 VAL A CA 1
ATOM 791 C C . VAL A 1 107 ? -13.164 -6.527 8.075 1.00 98.56 107 VAL A C 1
ATOM 793 O O . VAL A 1 107 ? -13.187 -7.681 7.673 1.00 98.56 107 VAL A O 1
ATOM 796 N N . LEU A 1 108 ? -13.266 -5.487 7.253 1.00 97.81 108 LEU A N 1
ATOM 797 C CA . LEU A 1 108 ? -13.445 -5.609 5.808 1.00 97.81 108 LEU A CA 1
ATOM 798 C C . LEU A 1 108 ? -12.106 -5.448 5.089 1.00 97.81 108 LEU A C 1
ATOM 800 O O . LEU A 1 108 ? -11.429 -4.437 5.278 1.00 97.81 108 LEU A O 1
ATOM 804 N N . GLU A 1 109 ? -11.749 -6.391 4.222 1.00 95.19 109 GLU A N 1
ATOM 805 C CA . GLU A 1 109 ? -10.563 -6.310 3.366 1.00 95.19 109 GLU A CA 1
ATOM 806 C C . GLU A 1 109 ? -10.928 -6.494 1.892 1.00 95.19 109 GLU A C 1
ATOM 808 O O . GLU A 1 109 ? -11.560 -7.474 1.507 1.00 95.19 109 GLU A O 1
ATOM 813 N N . ALA A 1 110 ? -10.507 -5.547 1.052 1.00 90.88 110 ALA A N 1
ATOM 814 C CA . ALA A 1 110 ? -10.843 -5.534 -0.370 1.00 90.88 110 ALA A CA 1
ATOM 815 C C . ALA A 1 110 ? -9.916 -6.414 -1.227 1.00 90.88 110 ALA A C 1
ATOM 817 O O . ALA A 1 110 ? -10.251 -6.720 -2.371 1.00 90.88 110 ALA A O 1
ATOM 818 N N . THR A 1 111 ? -8.730 -6.741 -0.715 1.00 87.44 111 THR A N 1
ATOM 819 C CA . THR A 1 111 ? -7.680 -7.496 -1.401 1.00 87.44 111 THR A CA 1
ATOM 820 C C . THR A 1 111 ? -7.243 -8.691 -0.558 1.00 87.44 111 THR A C 1
ATOM 822 O O . THR A 1 111 ? -7.877 -9.738 -0.611 1.00 87.44 111 THR A O 1
ATOM 825 N N . GLU A 1 112 ? -6.183 -8.538 0.227 1.00 89.19 112 GLU A N 1
ATOM 826 C CA . GLU A 1 112 ? -5.661 -9.542 1.142 1.00 89.19 112 GLU A CA 1
ATOM 827 C C . GLU A 1 112 ? -5.174 -8.873 2.437 1.00 89.19 112 GLU A C 1
ATOM 829 O O . GLU A 1 112 ? -4.728 -7.716 2.407 1.00 89.19 112 GLU A O 1
ATOM 834 N N . PRO A 1 113 ? -5.238 -9.569 3.586 1.00 93.94 113 PRO A N 1
ATOM 835 C CA . PRO A 1 113 ? -4.721 -9.030 4.835 1.00 93.94 113 PRO A CA 1
ATOM 836 C C . PRO A 1 113 ? -3.249 -8.640 4.703 1.00 93.94 113 PRO A C 1
ATOM 838 O O . PRO A 1 113 ? -2.442 -9.383 4.147 1.00 93.94 113 PRO A O 1
ATOM 841 N N . LEU A 1 114 ? -2.892 -7.479 5.255 1.00 92.94 114 LEU A N 1
ATOM 842 C CA . LEU A 1 114 ? -1.526 -6.953 5.260 1.00 92.94 114 LEU A CA 1
ATOM 843 C C . LEU A 1 114 ? -0.944 -6.677 3.854 1.00 92.94 114 LEU A C 1
ATOM 845 O O . LEU A 1 114 ? 0.273 -6.546 3.713 1.00 92.94 114 LEU A O 1
ATOM 849 N N . SER A 1 115 ? -1.795 -6.498 2.836 1.00 87.44 115 SER A N 1
ATOM 850 C CA . SER A 1 115 ? -1.423 -6.287 1.425 1.00 87.44 115 SER A CA 1
ATOM 851 C C . SER A 1 115 ? -0.230 -5.343 1.206 1.00 87.44 115 SER A C 1
ATOM 853 O O . SER A 1 115 ? 0.690 -5.676 0.462 1.00 87.44 115 SER A O 1
ATOM 855 N N . THR A 1 116 ? -0.166 -4.195 1.893 1.00 84.50 116 THR A N 1
ATOM 856 C CA . THR A 1 116 ? 0.959 -3.250 1.744 1.00 84.50 116 THR A CA 1
ATOM 857 C C . THR A 1 116 ? 2.320 -3.880 2.045 1.00 84.50 116 THR A C 1
ATOM 859 O O . THR A 1 116 ? 3.267 -3.635 1.301 1.00 84.50 116 THR A O 1
ATOM 862 N N . ILE A 1 117 ? 2.433 -4.663 3.124 1.00 87.31 117 ILE A N 1
ATOM 863 C CA . ILE A 1 117 ? 3.708 -5.277 3.524 1.00 87.31 117 ILE A CA 1
ATOM 864 C C . ILE A 1 117 ? 3.965 -6.590 2.783 1.00 87.31 117 ILE A C 1
ATOM 866 O O . ILE A 1 117 ? 5.118 -6.882 2.486 1.00 87.31 117 ILE A O 1
ATOM 870 N N . VAL A 1 118 ? 2.917 -7.337 2.414 1.00 86.25 118 VAL A N 1
ATOM 871 C CA . VAL A 1 118 ? 3.039 -8.542 1.572 1.00 86.25 118 VAL A CA 1
ATOM 872 C C . VAL A 1 118 ? 3.671 -8.187 0.226 1.00 86.25 118 VAL A C 1
ATOM 874 O O . VAL A 1 118 ? 4.596 -8.860 -0.226 1.00 86.25 118 VAL A O 1
ATOM 877 N N . ASN A 1 119 ? 3.241 -7.064 -0.353 1.00 77.50 119 ASN A N 1
ATOM 878 C CA . ASN A 1 119 ? 3.724 -6.548 -1.632 1.00 77.50 119 ASN A CA 1
ATOM 879 C C . ASN A 1 119 ? 5.099 -5.860 -1.566 1.00 77.50 119 ASN A C 1
ATOM 881 O O . ASN A 1 119 ? 5.539 -5.264 -2.552 1.00 77.50 119 ASN A O 1
ATOM 885 N N . PHE A 1 120 ? 5.793 -5.890 -0.426 1.00 78.69 120 PHE A N 1
ATOM 886 C CA . PHE A 1 120 ? 7.193 -5.482 -0.399 1.00 78.69 120 PHE A CA 1
ATOM 887 C C . PHE A 1 120 ? 8.080 -6.506 -1.132 1.00 78.69 120 PHE A C 1
ATOM 889 O O . PHE A 1 120 ? 7.754 -7.695 -1.182 1.00 78.69 120 PHE A O 1
ATOM 896 N N . PRO A 1 121 ? 9.233 -6.072 -1.670 1.00 66.75 121 PRO A N 1
ATOM 897 C CA . PRO A 1 121 ? 10.243 -6.980 -2.188 1.00 66.75 121 PRO A CA 1
ATOM 898 C C . PRO A 1 121 ? 10.620 -8.101 -1.227 1.00 66.75 121 PRO A C 1
ATOM 900 O O . PRO A 1 121 ? 10.629 -7.917 -0.008 1.00 66.75 121 PRO A O 1
ATOM 903 N N . LYS A 1 122 ? 10.946 -9.260 -1.799 1.00 75.31 122 LYS A N 1
ATOM 904 C CA . LYS A 1 122 ? 11.494 -10.398 -1.062 1.00 75.31 122 LYS A CA 1
ATOM 905 C C . LYS A 1 122 ? 12.747 -9.992 -0.284 1.00 75.31 122 LYS A C 1
ATOM 907 O O . LYS A 1 122 ? 13.546 -9.216 -0.806 1.00 75.31 122 LYS A O 1
ATOM 912 N N . ALA A 1 123 ? 12.894 -10.490 0.943 1.00 77.94 123 ALA A N 1
ATOM 913 C CA . ALA A 1 123 ? 14.023 -10.201 1.832 1.00 77.94 123 ALA A CA 1
ATOM 914 C C . ALA A 1 123 ? 14.257 -8.703 2.120 1.00 77.94 123 ALA A C 1
ATOM 916 O O . ALA A 1 123 ? 15.342 -8.311 2.549 1.00 77.94 123 ALA A O 1
ATOM 917 N N . LYS A 1 124 ? 13.252 -7.842 1.896 1.00 78.44 124 LYS A N 1
ATOM 918 C CA . LYS A 1 124 ? 13.374 -6.409 2.177 1.00 78.44 124 LYS A CA 1
ATOM 919 C C . LYS A 1 124 ? 13.672 -6.193 3.666 1.00 78.44 124 LYS A C 1
ATOM 921 O O . LYS A 1 124 ? 12.846 -6.614 4.484 1.00 78.44 124 LYS A O 1
ATOM 926 N N . PRO A 1 125 ? 14.747 -5.460 4.013 1.00 79.69 125 PRO A N 1
ATOM 927 C CA . PRO A 1 125 ? 14.999 -5.051 5.385 1.00 79.69 125 PRO A CA 1
ATOM 928 C C . PRO A 1 125 ? 13.858 -4.186 5.926 1.00 79.69 125 PRO A C 1
ATOM 930 O O . PRO A 1 125 ? 13.427 -3.209 5.300 1.00 79.69 125 PRO A O 1
ATOM 933 N N . ILE A 1 126 ? 13.366 -4.544 7.104 1.00 85.44 126 ILE A N 1
ATOM 934 C CA . ILE A 1 126 ? 12.336 -3.824 7.837 1.00 85.44 126 ILE A CA 1
ATOM 935 C C . ILE A 1 126 ? 13.006 -3.055 8.961 1.00 85.44 126 ILE A C 1
ATOM 937 O O . ILE A 1 126 ? 13.651 -3.611 9.839 1.00 85.44 126 ILE A O 1
ATOM 941 N N . TYR A 1 127 ? 12.798 -1.743 8.962 1.00 81.38 127 TYR A N 1
ATOM 942 C CA . TYR A 1 127 ? 13.265 -0.890 10.042 1.00 81.38 127 TYR A CA 1
ATOM 943 C C . TYR A 1 127 ? 12.084 -0.440 10.893 1.00 81.38 127 TYR A C 1
ATOM 945 O O . TYR A 1 127 ? 11.286 0.409 10.491 1.00 81.38 127 TYR A O 1
ATOM 953 N N . THR A 1 128 ? 11.981 -0.971 12.109 1.00 81.62 128 THR A N 1
ATOM 954 C CA . THR A 1 128 ? 10.891 -0.661 13.045 1.00 81.62 128 THR A CA 1
ATOM 955 C C . THR A 1 128 ? 11.139 0.649 13.812 1.00 81.62 128 THR A C 1
ATOM 957 O O . THR A 1 128 ? 11.083 0.691 15.048 1.00 81.62 128 THR A O 1
ATOM 960 N N . TYR A 1 129 ? 11.467 1.735 13.105 1.00 76.38 129 TYR A N 1
ATOM 961 C CA . TYR A 1 129 ? 11.618 3.052 13.726 1.00 76.38 129 TYR A CA 1
ATOM 962 C C . TYR A 1 129 ? 10.258 3.631 14.153 1.00 76.38 129 TYR A C 1
ATOM 964 O O . TYR A 1 129 ? 9.256 3.432 13.460 1.00 76.38 129 TYR A O 1
ATOM 972 N N . PRO A 1 130 ? 10.213 4.391 15.263 1.00 82.50 130 PRO A N 1
ATOM 973 C CA . PRO A 1 130 ? 11.286 4.595 16.241 1.00 82.50 130 PRO A CA 1
ATOM 974 C C . PRO A 1 130 ? 11.491 3.361 17.142 1.00 82.50 130 PRO A C 1
ATOM 976 O O . PRO A 1 130 ? 10.534 2.794 17.671 1.00 82.50 130 PRO A O 1
ATOM 979 N N . ARG A 1 131 ? 12.747 2.932 17.354 1.00 80.38 131 ARG A N 1
ATOM 980 C CA . ARG A 1 131 ? 13.055 1.692 18.101 1.00 80.38 131 ARG A CA 1
ATOM 981 C C . ARG A 1 131 ? 12.559 1.727 19.552 1.00 80.38 131 ARG A C 1
ATOM 983 O O . ARG A 1 131 ? 12.024 0.728 20.014 1.00 80.38 131 ARG A O 1
ATOM 990 N N . SER A 1 132 ? 12.640 2.882 20.213 1.00 84.81 132 SER A N 1
ATOM 991 C CA . SER A 1 132 ? 12.178 3.095 21.595 1.00 84.81 132 SER A CA 1
ATOM 992 C C . SER A 1 132 ? 10.657 3.162 21.754 1.00 84.81 132 SER A C 1
ATOM 994 O O . SER A 1 132 ? 10.151 3.022 22.864 1.00 84.81 132 SER A O 1
ATOM 996 N N . MET A 1 133 ? 9.909 3.383 20.669 1.00 87.88 133 MET A N 1
ATOM 997 C CA . MET A 1 133 ? 8.453 3.444 20.736 1.00 87.88 133 MET A CA 1
ATOM 998 C C . MET A 1 133 ? 7.882 2.042 20.912 1.00 87.88 133 MET A C 1
ATOM 1000 O O . MET A 1 133 ? 8.152 1.146 20.108 1.00 87.88 133 MET A O 1
ATOM 1004 N N . LYS A 1 134 ? 7.038 1.886 21.930 1.00 92.00 134 LYS A N 1
ATOM 1005 C CA . LYS A 1 134 ? 6.132 0.751 22.076 1.00 92.00 134 LYS A CA 1
ATOM 1006 C C . LYS A 1 134 ? 4.735 1.200 21.636 1.00 92.00 134 LYS A C 1
ATOM 1008 O O . LYS A 1 134 ? 4.153 2.044 22.323 1.00 92.00 134 LYS A O 1
ATOM 1013 N N . PRO A 1 135 ? 4.218 0.707 20.496 1.00 91.38 135 PRO A N 1
ATOM 1014 C CA . PRO A 1 135 ? 2.851 0.982 20.081 1.00 91.38 135 PRO A CA 1
ATOM 1015 C C . PRO A 1 135 ? 1.842 0.641 21.176 1.00 91.38 135 PRO A C 1
ATOM 1017 O O . PRO A 1 135 ? 2.011 -0.346 21.899 1.00 91.38 135 PRO A O 1
ATOM 1020 N N . ALA A 1 136 ? 0.777 1.435 21.276 1.00 90.06 136 ALA A N 1
ATOM 1021 C CA . ALA A 1 136 ? -0.431 1.018 21.969 1.00 90.06 136 ALA A CA 1
ATOM 1022 C C . ALA A 1 136 ? -0.992 -0.275 21.350 1.00 90.06 136 ALA A C 1
ATOM 1024 O O . ALA A 1 136 ? -0.825 -0.535 20.161 1.00 90.06 136 ALA A O 1
ATOM 1025 N N . GLY A 1 137 ? -1.702 -1.052 22.165 1.00 92.81 137 GLY A N 1
ATOM 1026 C CA . GLY A 1 137 ? -2.249 -2.350 21.775 1.00 92.81 137 GLY A CA 1
ATOM 1027 C C . 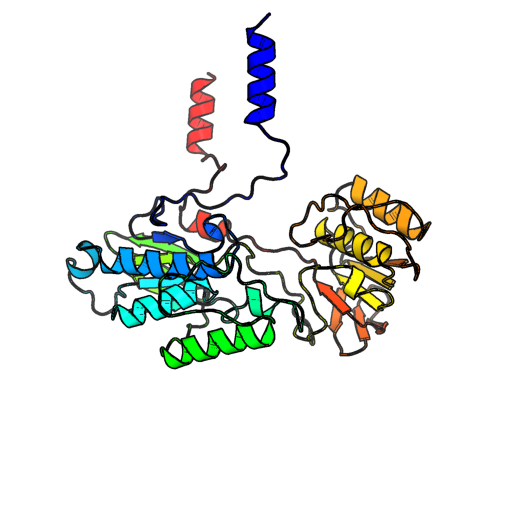GLY A 1 137 ? -1.280 -3.512 21.980 1.00 92.81 137 GLY A C 1
ATOM 1028 O O . GLY A 1 137 ? -0.126 -3.335 22.373 1.00 92.81 137 GLY A O 1
ATOM 1029 N N . ASP A 1 138 ? -1.789 -4.715 21.734 1.00 93.88 138 ASP A N 1
ATOM 1030 C CA . ASP A 1 138 ? -1.053 -5.961 21.974 1.00 93.88 138 ASP A CA 1
ATOM 1031 C C . ASP A 1 138 ? -0.318 -6.455 20.717 1.00 93.88 138 ASP A C 1
ATOM 1033 O O . ASP A 1 138 ? 0.584 -7.277 20.829 1.00 93.88 138 ASP A O 1
ATOM 1037 N N . LEU A 1 139 ? -0.647 -5.911 19.537 1.00 93.75 139 LEU A N 1
ATOM 1038 C CA . LEU A 1 139 ? 0.050 -6.210 18.287 1.00 93.75 139 LEU A CA 1
ATOM 1039 C C . LEU A 1 139 ? 1.395 -5.469 18.254 1.00 93.75 139 LEU A C 1
ATOM 1041 O O . LEU A 1 139 ? 1.436 -4.236 18.215 1.00 93.75 139 LEU A O 1
ATOM 1045 N N . GLN A 1 140 ? 2.492 -6.219 18.288 1.00 93.44 140 GLN A N 1
ATOM 1046 C CA . GLN A 1 140 ? 3.861 -5.698 18.325 1.00 93.44 140 GLN A CA 1
ATOM 1047 C C . GLN A 1 140 ? 4.664 -6.231 17.133 1.00 93.44 140 GLN A C 1
ATOM 1049 O O . GLN A 1 140 ? 4.266 -7.200 16.494 1.00 93.44 140 GLN A O 1
ATOM 1054 N N . VAL A 1 141 ? 5.769 -5.565 16.798 1.00 92.94 141 VAL A N 1
ATOM 1055 C CA . VAL A 1 141 ? 6.623 -5.936 15.659 1.00 92.94 141 VAL A CA 1
ATOM 1056 C C . VAL A 1 141 ? 8.087 -5.863 16.050 1.00 92.94 141 VAL A C 1
ATOM 1058 O O . VAL A 1 141 ? 8.514 -4.885 16.678 1.00 92.94 141 VAL A O 1
ATOM 1061 N N . SER A 1 142 ? 8.838 -6.884 15.663 1.00 90.88 142 SER A N 1
ATOM 1062 C CA . SER A 1 142 ? 10.267 -7.009 15.947 1.00 90.88 142 SER A CA 1
ATOM 1063 C C . SER A 1 142 ? 11.076 -7.571 14.780 1.00 90.88 142 SER A C 1
ATOM 1065 O O . SER A 1 142 ? 12.298 -7.482 14.826 1.00 90.88 142 SER A O 1
ATOM 1067 N N . ALA A 1 143 ? 10.421 -8.092 13.739 1.00 91.00 143 ALA A N 1
ATOM 1068 C CA . ALA A 1 143 ? 11.091 -8.648 12.572 1.00 91.00 143 ALA A CA 1
ATOM 1069 C C . ALA A 1 143 ? 11.944 -7.621 11.808 1.00 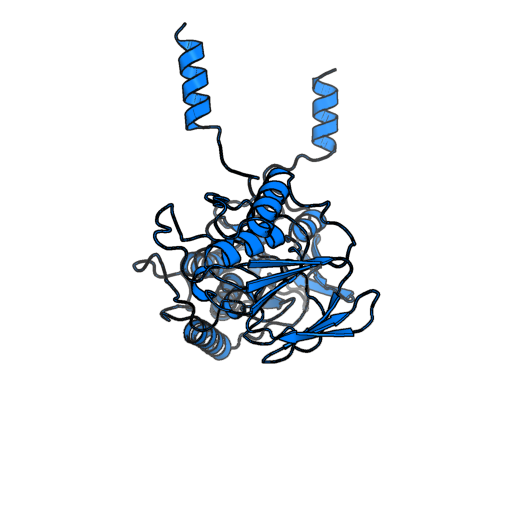91.00 143 ALA A C 1
ATOM 1071 O O . ALA A 1 143 ? 11.526 -6.479 11.578 1.00 91.00 143 ALA A O 1
ATOM 1072 N N . ASP A 1 144 ? 13.100 -8.088 11.336 1.00 88.75 144 ASP A N 1
ATOM 1073 C CA . ASP A 1 144 ? 14.067 -7.293 10.574 1.00 88.75 144 ASP A CA 1
ATOM 1074 C C . ASP A 1 144 ? 13.937 -7.497 9.054 1.00 88.75 144 ASP A C 1
ATOM 1076 O O . ASP A 1 144 ? 14.553 -6.766 8.276 1.00 88.75 144 ASP A O 1
ATOM 1080 N N . VAL A 1 145 ? 13.112 -8.450 8.602 1.00 89.69 145 VAL A N 1
ATOM 1081 C CA . VAL A 1 145 ? 12.850 -8.730 7.179 1.00 89.69 145 VAL A CA 1
ATOM 1082 C C . VAL A 1 145 ? 11.359 -8.919 6.891 1.00 89.69 145 VAL A C 1
ATOM 1084 O O . VAL A 1 145 ? 10.567 -9.239 7.780 1.00 89.69 145 VAL A O 1
ATOM 1087 N N . LYS A 1 146 ? 10.953 -8.697 5.632 1.00 87.62 146 LYS A N 1
ATOM 1088 C CA . LYS A 1 146 ? 9.543 -8.733 5.201 1.00 87.62 146 LYS A CA 1
ATOM 1089 C C . LYS A 1 146 ? 8.832 -10.026 5.598 1.00 87.62 146 LYS A C 1
ATOM 1091 O O . LYS A 1 146 ? 7.732 -9.966 6.137 1.00 87.62 146 LYS A O 1
ATOM 1096 N N . GLU A 1 147 ? 9.400 -11.172 5.248 1.00 90.12 147 GLU A N 1
ATOM 1097 C CA . GLU A 1 147 ? 8.750 -12.477 5.384 1.00 90.12 147 GLU A CA 1
ATOM 1098 C C . GLU A 1 147 ? 8.436 -12.777 6.850 1.00 90.12 147 GLU A C 1
ATOM 1100 O O . GLU A 1 147 ? 7.302 -13.121 7.185 1.00 90.12 147 GLU A O 1
ATOM 1105 N N . GLU A 1 148 ? 9.414 -12.542 7.725 1.00 94.06 148 GLU A N 1
ATOM 1106 C CA . GLU A 1 148 ? 9.257 -12.662 9.171 1.00 94.06 148 GLU A CA 1
ATOM 1107 C C . GLU A 1 148 ? 8.216 -11.678 9.705 1.00 94.06 148 GLU A C 1
ATOM 1109 O O . GLU A 1 148 ? 7.363 -12.082 10.486 1.00 94.06 148 GLU A O 1
ATOM 1114 N N . LEU A 1 149 ? 8.208 -10.421 9.239 1.00 94.94 149 LEU A N 1
ATOM 1115 C CA . LEU A 1 149 ? 7.217 -9.426 9.663 1.00 94.94 149 LEU A CA 1
ATOM 1116 C C . LEU A 1 149 ? 5.790 -9.849 9.292 1.00 94.94 149 LEU A C 1
ATOM 1118 O O . LEU A 1 149 ? 4.857 -9.705 10.085 1.00 94.94 149 LEU A O 1
ATOM 1122 N N . VAL A 1 150 ? 5.603 -10.331 8.062 1.00 94.50 150 VAL A N 1
ATOM 1123 C CA . VAL A 1 150 ? 4.299 -10.797 7.581 1.00 94.50 150 VAL A CA 1
ATOM 1124 C C . VAL A 1 150 ? 3.834 -11.985 8.418 1.00 94.50 150 VAL A C 1
ATOM 1126 O O . VAL A 1 150 ? 2.674 -12.002 8.834 1.00 94.50 150 VAL A O 1
ATOM 1129 N N . GLN A 1 151 ? 4.719 -12.947 8.693 1.00 96.06 151 GLN A N 1
ATOM 1130 C CA . GLN A 1 151 ? 4.385 -14.111 9.509 1.00 96.06 151 GLN A CA 1
ATOM 1131 C C . GLN A 1 151 ? 4.093 -13.718 10.965 1.00 96.06 151 GLN A C 1
ATOM 1133 O O . GLN A 1 151 ? 3.061 -14.111 11.502 1.00 96.06 151 GLN A O 1
ATOM 1138 N N . GLU A 1 152 ? 4.935 -12.876 11.570 1.00 96.00 152 GLU A N 1
ATOM 1139 C CA . GLU A 1 152 ? 4.791 -12.346 12.932 1.00 96.00 152 GLU A CA 1
ATOM 1140 C C . GLU A 1 152 ? 3.410 -11.703 13.139 1.00 96.00 152 GLU A C 1
ATOM 1142 O O . GLU A 1 152 ? 2.729 -11.974 14.133 1.00 96.00 152 GLU A O 1
ATOM 1147 N N . LEU A 1 153 ? 2.966 -10.873 12.190 1.00 96.44 153 LEU A N 1
ATOM 1148 C CA . LEU A 1 153 ? 1.664 -10.207 12.253 1.00 96.44 153 LEU A CA 1
ATOM 1149 C C . LEU A 1 153 ? 0.495 -11.169 11.996 1.00 96.44 153 LEU A C 1
ATOM 1151 O O . LEU A 1 153 ? -0.533 -11.070 12.673 1.00 96.44 153 LEU A O 1
ATOM 1155 N N . LYS A 1 154 ? 0.627 -12.107 11.048 1.00 96.00 154 LYS A N 1
ATOM 1156 C CA . LYS A 1 154 ? -0.396 -13.138 10.791 1.00 96.00 154 LYS A CA 1
ATOM 1157 C C . LYS A 1 154 ? -0.597 -14.035 12.012 1.00 96.00 154 LYS A C 1
ATOM 1159 O O . LYS A 1 154 ? -1.734 -14.244 12.421 1.00 96.00 154 LYS A O 1
ATOM 1164 N N . ASP A 1 155 ? 0.482 -14.476 12.647 1.00 96.50 155 ASP A N 1
ATOM 1165 C CA . ASP A 1 155 ? 0.418 -15.335 13.830 1.00 96.50 155 ASP A CA 1
ATOM 1166 C C . ASP A 1 155 ? -0.232 -14.620 15.014 1.00 96.50 155 ASP A C 1
ATOM 1168 O O . ASP A 1 155 ? -1.117 -15.174 15.665 1.00 96.50 155 ASP A O 1
ATOM 1172 N N . GLN A 1 156 ? 0.168 -13.376 15.295 1.00 97.25 156 GLN A N 1
ATOM 1173 C CA . GLN A 1 156 ? -0.424 -12.596 16.386 1.00 97.25 156 GLN A CA 1
ATOM 1174 C C . GLN A 1 156 ? -1.922 -12.352 16.173 1.00 97.25 156 GLN A C 1
ATOM 1176 O O . GLN A 1 156 ? -2.709 -12.465 17.113 1.00 97.25 156 GLN A O 1
ATOM 1181 N N . THR A 1 157 ? -2.330 -12.043 14.943 1.00 96.38 157 THR A N 1
ATOM 1182 C CA . THR A 1 157 ? -3.735 -11.753 14.624 1.00 96.38 157 THR A CA 1
ATOM 1183 C C . THR A 1 157 ? -4.598 -13.014 14.606 1.00 96.38 157 THR A C 1
ATOM 1185 O O . THR A 1 157 ? -5.704 -12.992 15.146 1.00 96.38 157 THR A O 1
ATOM 1188 N N . ALA A 1 158 ? -4.067 -14.137 14.115 1.00 95.31 158 ALA A N 1
ATOM 1189 C CA . ALA A 1 158 ? -4.721 -15.441 14.194 1.00 95.31 158 ALA A CA 1
ATOM 1190 C C . ALA A 1 158 ? -4.894 -15.910 15.649 1.00 95.31 158 ALA A C 1
ATOM 1192 O O . ALA A 1 158 ? -5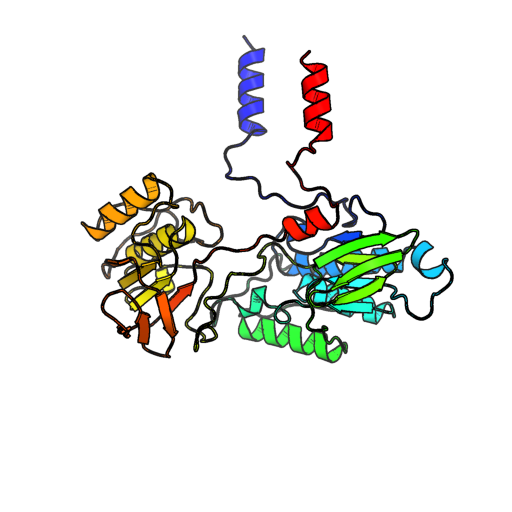.979 -16.351 16.025 1.00 95.31 158 ALA A O 1
ATOM 1193 N N . ARG A 1 159 ? -3.873 -15.742 16.507 1.00 96.50 159 ARG A N 1
ATOM 1194 C CA . ARG A 1 159 ? -3.971 -16.036 17.954 1.00 96.50 159 ARG A CA 1
ATOM 1195 C C . ARG A 1 159 ? -5.029 -15.186 18.658 1.00 96.50 159 ARG A C 1
ATOM 1197 O O . ARG A 1 159 ? -5.630 -15.647 19.622 1.00 96.50 159 ARG A O 1
ATOM 1204 N N . ALA A 1 160 ? -5.263 -13.967 18.178 1.00 95.62 160 ALA A N 1
ATOM 1205 C CA . ALA A 1 160 ? -6.326 -13.092 18.663 1.00 95.62 160 ALA A CA 1
ATOM 1206 C C . ALA A 1 160 ? -7.712 -13.409 18.058 1.00 95.62 160 ALA A C 1
ATOM 1208 O O . ALA A 1 160 ? -8.680 -12.730 18.389 1.00 95.62 160 ALA A O 1
ATOM 1209 N N . GLY A 1 161 ? -7.830 -14.422 17.189 1.00 96.06 161 GLY A N 1
ATOM 1210 C CA . GLY A 1 161 ? -9.091 -14.819 16.556 1.00 96.06 161 GLY A CA 1
ATOM 1211 C C . GLY A 1 161 ? -9.575 -13.859 15.466 1.00 96.06 161 GLY A C 1
ATOM 1212 O O . GLY A 1 161 ? -10.759 -13.850 15.141 1.00 96.06 161 GLY A O 1
ATOM 1213 N N . ILE A 1 162 ? -8.687 -13.032 14.908 1.00 97.31 162 ILE A N 1
ATOM 1214 C CA . ILE A 1 162 ? -9.049 -12.024 13.909 1.00 97.31 162 ILE A CA 1
ATOM 1215 C C . ILE A 1 162 ? -9.002 -12.638 12.512 1.00 97.31 162 ILE A C 1
ATOM 1217 O O . ILE A 1 162 ? -7.931 -12.985 12.018 1.00 97.31 162 ILE A O 1
ATOM 1221 N N . THR A 1 163 ? -10.154 -12.704 11.847 1.00 95.38 163 THR A N 1
ATOM 1222 C CA . THR A 1 163 ? -10.259 -13.120 10.441 1.00 95.38 163 THR A CA 1
ATOM 1223 C C . THR A 1 163 ? -11.022 -12.054 9.658 1.00 95.38 163 THR A C 1
ATOM 1225 O O . THR A 1 163 ? -12.222 -11.912 9.874 1.00 95.38 163 THR A O 1
ATOM 1228 N N . PRO A 1 164 ? -10.363 -11.284 8.773 1.00 97.00 164 PRO A N 1
ATOM 1229 C CA . PRO A 1 164 ? -11.054 -10.290 7.960 1.00 97.00 164 PRO A CA 1
ATOM 1230 C C . PRO A 1 164 ? -12.018 -10.918 6.951 1.00 97.00 164 PRO A C 1
ATOM 1232 O O . PRO A 1 164 ? -11.681 -11.890 6.273 1.00 97.00 164 PRO A O 1
ATOM 1235 N N . MET A 1 165 ? -13.186 -10.307 6.786 1.00 96.19 165 MET A N 1
ATOM 1236 C CA . MET A 1 165 ? -14.123 -10.594 5.709 1.00 96.19 165 MET A CA 1
ATOM 1237 C C . MET A 1 165 ? -13.598 -10.019 4.388 1.00 96.19 165 MET A C 1
ATOM 1239 O O . MET A 1 165 ? -13.364 -8.814 4.262 1.00 96.19 165 MET A O 1
ATOM 1243 N N . ALA A 1 166 ? -13.462 -10.880 3.377 1.00 95.62 166 ALA A N 1
ATOM 1244 C CA . ALA A 1 166 ? -13.089 -10.488 2.019 1.00 95.62 166 ALA A CA 1
ATOM 1245 C C . ALA A 1 166 ? -14.243 -9.728 1.341 1.00 95.62 166 ALA A C 1
ATOM 1247 O O . ALA A 1 166 ? -15.103 -10.311 0.681 1.00 95.62 166 ALA A O 1
ATOM 1248 N N . SER A 1 167 ? -14.290 -8.414 1.544 1.00 94.81 167 SER A N 1
ATOM 1249 C CA . SER A 1 167 ? -15.302 -7.522 0.988 1.00 94.81 167 SER A CA 1
ATOM 1250 C C . SER A 1 167 ? -14.780 -6.090 0.903 1.00 94.81 167 SER A C 1
ATOM 1252 O O . SER A 1 167 ? -14.039 -5.606 1.761 1.00 94.81 167 SER A O 1
ATOM 1254 N N . ARG A 1 168 ? -15.187 -5.374 -0.147 1.00 93.56 168 ARG A N 1
ATOM 1255 C CA . ARG A 1 168 ? -14.810 -3.974 -0.363 1.00 93.56 168 ARG A CA 1
ATOM 1256 C C . ARG A 1 168 ? -15.928 -3.058 0.119 1.00 93.56 168 ARG A C 1
ATOM 1258 O O . ARG A 1 168 ? -17.028 -3.109 -0.414 1.00 93.56 168 ARG A O 1
ATOM 1265 N N . ALA A 1 169 ? -15.627 -2.142 1.035 1.00 95.38 169 ALA A N 1
ATOM 1266 C CA . ALA A 1 169 ? -16.532 -1.035 1.335 1.00 95.38 169 ALA A CA 1
ATOM 1267 C C . ALA A 1 169 ? -16.475 0.031 0.223 1.00 95.38 169 ALA A C 1
ATOM 1269 O O . ALA A 1 169 ? -15.394 0.494 -0.152 1.00 95.38 169 ALA A O 1
ATOM 1270 N N . GLU A 1 170 ? -17.629 0.451 -0.291 1.00 94.31 170 GLU A N 1
ATOM 1271 C CA . GLU A 1 170 ? -17.732 1.474 -1.341 1.00 94.31 170 GLU A CA 1
ATOM 1272 C C . GLU A 1 170 ? -17.919 2.885 -0.784 1.00 94.31 170 GLU A C 1
ATOM 1274 O O . GLU A 1 170 ? -17.403 3.853 -1.351 1.00 94.31 170 GLU A O 1
ATOM 1279 N N . ARG A 1 171 ? -18.669 3.007 0.315 1.00 95.88 171 ARG A N 1
ATOM 1280 C CA . ARG A 1 171 ? -18.912 4.267 1.024 1.00 95.88 171 ARG A CA 1
ATOM 1281 C C . ARG A 1 171 ? -19.437 4.009 2.431 1.00 95.88 171 ARG A C 1
ATOM 1283 O O . ARG A 1 171 ? -20.031 2.962 2.697 1.00 95.88 171 ARG A O 1
ATOM 1290 N N . VAL A 1 172 ? -19.297 5.013 3.288 1.00 97.62 172 VAL A N 1
ATOM 1291 C CA . VAL A 1 172 ? -20.019 5.086 4.559 1.00 97.62 172 VAL A CA 1
ATOM 1292 C C . VAL A 1 172 ? -21.034 6.215 4.564 1.00 97.62 172 VAL A C 1
ATOM 1294 O O . VAL A 1 172 ? -20.827 7.263 3.955 1.00 97.62 172 VAL A O 1
ATOM 1297 N N . GLU A 1 173 ? -22.142 5.999 5.259 1.00 96.50 173 GLU A N 1
ATOM 1298 C CA . GLU A 1 173 ? -23.234 6.960 5.367 1.00 96.50 173 GLU A CA 1
ATOM 1299 C C . GLU A 1 173 ? -23.783 6.974 6.786 1.00 96.50 173 GLU A C 1
ATOM 1301 O O . GLU A 1 173 ? -24.118 5.932 7.340 1.00 96.50 173 GLU A O 1
ATOM 1306 N N . ARG A 1 174 ? -23.900 8.160 7.381 1.00 93.62 174 ARG A N 1
ATOM 1307 C CA . ARG A 1 174 ? -24.515 8.298 8.700 1.00 93.62 174 ARG A CA 1
ATOM 1308 C C . ARG A 1 174 ? -26.033 8.396 8.557 1.00 93.62 174 ARG A C 1
ATOM 1310 O O . ARG A 1 174 ? -26.521 9.314 7.905 1.00 93.62 174 ARG A O 1
ATOM 1317 N N . GLN A 1 175 ? -26.757 7.509 9.231 1.00 91.81 175 GLN A N 1
ATOM 1318 C CA . GLN A 1 175 ? -28.215 7.490 9.307 1.00 91.81 175 GLN A CA 1
ATOM 1319 C C . GLN A 1 175 ? -28.647 7.566 10.777 1.00 91.81 175 GLN A C 1
ATOM 1321 O O . GLN A 1 175 ? -28.619 6.579 11.512 1.00 91.81 175 GLN A O 1
ATOM 1326 N N . GLY A 1 176 ? -29.019 8.768 11.226 1.00 87.12 176 GLY A N 1
ATOM 1327 C CA . GLY A 1 176 ? -29.316 9.016 12.638 1.00 87.12 176 GLY A CA 1
ATOM 1328 C C . GLY A 1 176 ? -28.082 8.767 13.508 1.00 87.12 176 GLY A C 1
ATOM 1329 O O . GLY A 1 176 ? -27.065 9.449 13.350 1.00 87.12 176 GLY A O 1
ATOM 1330 N N . SER A 1 177 ? -28.171 7.797 14.415 1.00 85.12 177 SER A N 1
ATOM 1331 C CA . SER A 1 177 ? -27.065 7.394 15.288 1.00 85.12 177 SER A CA 1
ATOM 1332 C C . SER A 1 177 ? -26.240 6.209 14.772 1.00 85.12 177 SER A C 1
ATOM 1334 O O . SER A 1 177 ? -25.165 5.926 15.297 1.00 85.12 177 SER A O 1
ATOM 1336 N N . THR A 1 178 ? -26.700 5.553 13.705 1.00 91.88 178 THR A N 1
ATOM 1337 C CA . THR A 1 178 ? -26.011 4.424 13.071 1.00 91.88 178 THR A CA 1
ATOM 1338 C C . THR A 1 178 ? -25.241 4.888 11.835 1.00 91.88 178 THR A C 1
ATOM 1340 O O . THR A 1 178 ? -25.577 5.885 11.192 1.00 91.88 178 THR A O 1
ATOM 1343 N N . ILE A 1 179 ? -24.192 4.155 11.484 1.00 96.06 179 ILE A N 1
ATOM 1344 C CA . ILE A 1 179 ? -23.418 4.316 10.260 1.00 96.06 179 ILE A CA 1
ATOM 1345 C C . ILE A 1 179 ? -23.634 3.070 9.403 1.00 96.06 179 ILE A C 1
ATOM 1347 O O . ILE A 1 179 ? -23.443 1.941 9.855 1.00 96.06 179 ILE A O 1
ATOM 1351 N N . LEU A 1 180 ? -24.046 3.289 8.162 1.00 97.44 180 LEU A N 1
ATOM 1352 C CA . LEU A 1 180 ? -24.175 2.270 7.136 1.00 97.44 180 LEU A CA 1
ATOM 1353 C C . LEU A 1 180 ? -22.855 2.149 6.377 1.00 97.44 180 LEU A C 1
ATOM 1355 O O . LEU A 1 180 ? -22.337 3.150 5.875 1.00 97.44 180 LEU A O 1
ATOM 1359 N N . VAL A 1 181 ? -22.339 0.930 6.258 1.00 98.00 181 VAL A N 1
ATOM 1360 C CA . VAL A 1 181 ? -21.185 0.596 5.417 1.00 98.00 181 VAL A CA 1
ATOM 1361 C C . VAL A 1 181 ? -21.691 -0.190 4.216 1.00 98.00 181 VAL A C 1
ATOM 1363 O O . VAL A 1 181 ? -22.142 -1.325 4.355 1.00 98.00 181 VAL A O 1
ATOM 1366 N N . HIS A 1 182 ? -21.649 0.436 3.042 1.00 97.50 182 HIS A N 1
ATOM 1367 C CA . HIS A 1 182 ? -22.150 -0.143 1.794 1.00 97.50 182 HIS A CA 1
ATOM 1368 C C . HIS A 1 182 ? -21.056 -0.995 1.155 1.00 97.50 182 HIS A C 1
ATOM 1370 O O . HIS A 1 182 ? -19.936 -0.507 0.976 1.00 97.50 182 HIS A O 1
ATOM 1376 N N . LEU A 1 183 ? -21.365 -2.251 0.833 1.00 96.56 183 LEU A N 1
ATOM 1377 C CA . LEU A 1 183 ? -20.400 -3.218 0.304 1.00 96.56 183 LEU A CA 1
ATOM 1378 C C . LEU A 1 183 ? -20.481 -3.322 -1.224 1.00 96.56 183 LEU A C 1
ATOM 1380 O O . LEU A 1 183 ? -21.554 -3.200 -1.818 1.00 96.56 183 LEU A O 1
ATOM 1384 N N . ALA A 1 184 ? -19.341 -3.587 -1.859 1.00 88.94 184 ALA A N 1
ATOM 1385 C CA . ALA A 1 184 ? -19.266 -3.885 -3.281 1.00 88.94 184 ALA A CA 1
ATOM 1386 C C . ALA A 1 184 ? -19.942 -5.235 -3.555 1.00 88.94 184 ALA A C 1
ATOM 1388 O O . ALA A 1 184 ? -19.660 -6.219 -2.876 1.00 88.94 184 ALA A O 1
ATOM 1389 N N . GLY A 1 185 ? -20.828 -5.280 -4.551 1.00 83.88 185 GLY A N 1
ATOM 1390 C CA . GLY A 1 185 ? -21.663 -6.458 -4.830 1.00 83.88 185 GLY A CA 1
ATOM 1391 C C . GLY A 1 185 ? -23.027 -6.446 -4.130 1.00 83.88 185 GLY A C 1
ATOM 1392 O O . GLY A 1 185 ? -23.817 -7.363 -4.335 1.00 83.88 185 GLY A O 1
ATOM 1393 N N . GLY A 1 186 ? -23.333 -5.390 -3.369 1.00 86.38 186 GLY A N 1
ATOM 1394 C CA . GLY A 1 186 ? -24.594 -5.237 -2.648 1.00 86.38 186 GLY A CA 1
ATOM 1395 C C . GLY A 1 186 ? -24.487 -5.648 -1.179 1.00 86.38 186 GLY A C 1
ATOM 1396 O O . GLY A 1 186 ? -23.559 -6.334 -0.761 1.00 86.38 186 GLY A O 1
ATOM 1397 N N . GLY A 1 187 ? -25.445 -5.191 -0.374 1.00 93.31 187 GLY A N 1
ATOM 1398 C CA . GLY A 1 187 ? -25.454 -5.401 1.073 1.00 93.31 187 GLY A CA 1
ATOM 1399 C C . GLY A 1 187 ? -24.956 -4.196 1.871 1.00 93.31 187 GLY A C 1
ATOM 1400 O O . GLY A 1 187 ? -24.368 -3.241 1.354 1.00 93.31 187 GLY A O 1
ATOM 1401 N N . THR A 1 188 ? -25.267 -4.202 3.163 1.00 95.75 188 THR A N 1
ATOM 1402 C CA . THR A 1 188 ? -24.957 -3.092 4.064 1.00 95.75 188 THR A CA 1
ATOM 1403 C C . THR A 1 188 ? -24.734 -3.613 5.471 1.00 95.75 188 THR A C 1
ATOM 1405 O O . THR A 1 188 ? -25.608 -4.281 6.022 1.00 95.75 188 THR A O 1
ATOM 1408 N N . LEU A 1 189 ? -23.597 -3.257 6.069 1.00 96.81 189 LEU A N 1
ATOM 1409 C CA . LEU A 1 189 ? -23.365 -3.454 7.498 1.00 96.81 189 LEU A CA 1
ATOM 1410 C C . LEU A 1 189 ? -23.801 -2.212 8.273 1.00 96.81 189 LEU A C 1
ATOM 1412 O O . LEU A 1 189 ? -23.634 -1.083 7.806 1.00 96.81 189 LEU A O 1
ATOM 1416 N N . ARG A 1 190 ? -24.350 -2.424 9.468 1.00 96.81 190 ARG A N 1
ATOM 1417 C CA . ARG A 1 190 ? -24.738 -1.360 10.398 1.00 96.81 190 ARG A CA 1
ATOM 1418 C C . ARG A 1 190 ? -23.752 -1.326 11.549 1.00 96.81 190 ARG A C 1
ATOM 1420 O O . ARG A 1 190 ? -23.518 -2.353 12.178 1.00 96.81 190 ARG A O 1
ATOM 1427 N N . ALA A 1 191 ? -23.199 -0.153 11.831 1.00 95.81 191 ALA A N 1
ATOM 1428 C CA . ALA A 1 191 ? -22.240 0.030 12.911 1.00 95.81 191 ALA A CA 1
ATOM 1429 C C . ALA A 1 191 ? -22.482 1.335 13.669 1.00 95.81 191 ALA A C 1
ATOM 1431 O O . ALA A 1 191 ? -22.883 2.337 13.078 1.00 95.81 191 ALA A O 1
ATOM 1432 N N . ARG A 1 192 ? -22.190 1.368 14.969 1.00 94.38 192 ARG A N 1
ATOM 1433 C CA . ARG A 1 192 ? -22.190 2.623 15.748 1.00 94.38 192 ARG A CA 1
ATOM 1434 C C . ARG A 1 192 ? -20.978 3.477 15.418 1.00 94.38 192 ARG A C 1
ATOM 1436 O O . ARG A 1 192 ? -21.048 4.709 15.433 1.00 94.38 192 ARG A O 1
ATOM 1443 N N . ARG A 1 193 ? -19.846 2.828 15.168 1.00 96.75 193 ARG A N 1
ATOM 1444 C CA . ARG A 1 193 ? -18.574 3.469 14.855 1.00 96.75 193 ARG A CA 1
ATOM 1445 C C . ARG A 1 193 ? -17.967 2.802 13.629 1.00 96.75 193 ARG A C 1
ATOM 1447 O O . ARG A 1 193 ? -18.141 1.608 13.402 1.00 96.75 193 ARG A O 1
ATOM 1454 N N . VAL A 1 194 ? -17.252 3.581 12.829 1.00 98.31 194 VAL A N 1
ATOM 1455 C CA . VAL A 1 194 ? -16.482 3.062 11.698 1.00 98.31 194 VAL A CA 1
ATOM 1456 C C . VAL A 1 194 ? -15.062 3.582 11.790 1.00 98.31 194 VAL A C 1
ATOM 1458 O O . VAL A 1 194 ? -14.853 4.787 11.922 1.00 98.31 194 VAL A O 1
ATOM 1461 N N . LEU A 1 195 ? -14.094 2.682 11.662 1.00 98.44 195 LEU A N 1
ATOM 1462 C CA . LEU A 1 195 ? -12.689 3.019 11.499 1.00 98.44 195 LEU A CA 1
ATOM 1463 C C . LEU A 1 195 ? -12.262 2.773 10.053 1.00 98.44 195 LEU A C 1
ATOM 1465 O O . LEU A 1 195 ? -12.350 1.658 9.552 1.00 98.44 195 LEU A O 1
ATOM 1469 N N . ILE A 1 196 ? -11.760 3.809 9.388 1.00 97.25 196 ILE A N 1
ATOM 1470 C CA . ILE A 1 196 ? -11.186 3.722 8.048 1.00 97.25 196 ILE A CA 1
ATOM 1471 C C . ILE A 1 196 ? -9.662 3.587 8.171 1.00 97.25 196 ILE A C 1
ATOM 1473 O O . ILE A 1 196 ? -8.959 4.555 8.463 1.00 97.25 196 ILE A O 1
ATOM 1477 N N . ALA A 1 197 ? -9.161 2.383 7.907 1.00 95.56 197 ALA A N 1
ATOM 1478 C CA . ALA A 1 197 ? -7.757 1.980 8.001 1.00 95.56 197 ALA A CA 1
ATOM 1479 C C . ALA A 1 197 ? -7.192 1.495 6.645 1.00 95.56 197 ALA A C 1
ATOM 1481 O O . ALA A 1 197 ? -6.273 0.681 6.586 1.00 95.56 197 ALA A O 1
ATOM 1482 N N . ILE A 1 198 ? -7.720 2.026 5.536 1.00 91.06 198 ILE A N 1
ATOM 1483 C CA . ILE A 1 198 ? -7.386 1.627 4.151 1.00 91.06 198 ILE A CA 1
ATOM 1484 C C . ILE A 1 198 ? -6.004 2.099 3.655 1.00 91.06 198 ILE A C 1
ATOM 1486 O O . ILE A 1 198 ? -5.594 1.759 2.547 1.00 91.06 198 ILE A O 1
ATOM 1490 N N . GLY A 1 199 ? -5.276 2.885 4.458 1.00 86.88 199 GLY A N 1
ATOM 1491 C CA . GLY A 1 199 ? -3.943 3.397 4.122 1.00 86.88 199 GLY A CA 1
ATOM 1492 C C . GLY A 1 199 ? -3.910 4.384 2.944 1.00 86.88 199 GLY A C 1
ATOM 1493 O O . GLY A 1 199 ? -4.939 4.779 2.396 1.00 86.88 199 GLY A O 1
ATOM 1494 N N . ARG A 1 200 ? -2.700 4.818 2.558 1.00 77.75 200 ARG A N 1
ATOM 1495 C CA . ARG A 1 200 ? -2.479 5.741 1.419 1.00 77.75 200 ARG A CA 1
ATOM 1496 C C . ARG A 1 200 ? -2.260 5.015 0.101 1.00 77.75 200 ARG A C 1
ATOM 1498 O O . ARG A 1 200 ? -2.656 5.524 -0.944 1.00 77.75 200 ARG A O 1
ATOM 1505 N N . SER A 1 201 ? -1.630 3.841 0.135 1.00 65.44 201 SER A N 1
ATOM 1506 C CA . SER A 1 201 ? -1.163 3.132 -1.064 1.00 65.44 201 SER A CA 1
ATOM 1507 C C . SER A 1 201 ? -2.265 2.897 -2.100 1.00 65.44 201 SER A C 1
ATOM 1509 O O . SER A 1 201 ? -1.976 2.925 -3.297 1.00 65.44 201 SER A O 1
ATOM 1511 N N . GLY A 1 202 ? -3.522 2.781 -1.655 1.00 66.31 202 GLY A N 1
ATOM 1512 C CA . GLY A 1 202 ? -4.662 2.500 -2.519 1.00 66.31 202 GLY A CA 1
ATOM 1513 C C . GLY A 1 202 ? -4.535 1.133 -3.186 1.00 66.31 202 GLY A C 1
ATOM 1514 O O . GLY A 1 202 ? -3.575 0.394 -2.961 1.00 66.31 202 GLY A O 1
ATOM 1515 N N . ASN A 1 203 ? -5.495 0.808 -4.045 1.00 65.44 203 ASN A N 1
ATOM 1516 C CA . ASN A 1 203 ? -5.417 -0.418 -4.827 1.00 65.44 203 ASN A CA 1
ATOM 1517 C C . ASN A 1 203 ? -4.566 -0.151 -6.071 1.00 65.44 203 ASN A C 1
ATOM 1519 O O . ASN A 1 203 ? -4.888 0.714 -6.899 1.00 65.44 203 ASN A O 1
ATOM 1523 N N . PHE A 1 204 ? -3.460 -0.882 -6.201 1.00 72.19 204 PHE A N 1
ATOM 1524 C CA . PHE A 1 204 ? -2.695 -0.896 -7.440 1.00 72.19 204 PHE A CA 1
ATOM 1525 C C . PHE A 1 204 ? -3.562 -1.487 -8.546 1.00 72.19 204 PHE A C 1
ATOM 1527 O O . PHE A 1 204 ? -4.274 -2.473 -8.339 1.00 72.19 204 PHE A O 1
ATOM 1534 N N . ARG A 1 205 ? -3.514 -0.879 -9.733 1.00 79.31 205 ARG A N 1
ATOM 1535 C CA . ARG A 1 205 ? -4.135 -1.511 -10.896 1.00 79.31 205 ARG A CA 1
ATOM 1536 C C . ARG A 1 205 ? -3.360 -2.781 -11.220 1.00 79.31 205 ARG A C 1
ATOM 1538 O O . ARG A 1 205 ? -2.138 -2.723 -11.325 1.00 79.31 205 ARG A O 1
ATOM 1545 N N . LYS A 1 206 ? -4.092 -3.878 -11.382 1.00 82.75 206 LYS A N 1
ATOM 1546 C CA . LYS A 1 206 ? -3.569 -5.182 -11.782 1.00 82.75 206 LYS A CA 1
ATOM 1547 C C . LYS A 1 206 ? -3.595 -5.329 -13.308 1.00 82.75 206 LYS A C 1
ATOM 1549 O O . LYS A 1 206 ? -4.433 -4.715 -13.974 1.00 82.75 206 LYS A O 1
ATOM 1554 N N . LEU A 1 207 ? -2.671 -6.114 -13.849 1.00 88.38 207 LEU A N 1
ATOM 1555 C CA . LEU A 1 207 ? -2.669 -6.597 -15.227 1.00 88.38 207 LEU A CA 1
ATOM 1556 C C . LEU A 1 207 ? -3.815 -7.585 -15.457 1.00 88.38 207 LEU A C 1
ATOM 1558 O O . LEU A 1 207 ? -4.418 -7.552 -16.527 1.00 88.38 207 LEU A O 1
ATOM 1562 N N . GLY A 1 208 ? -4.128 -8.418 -14.460 1.00 89.31 208 GLY A N 1
ATOM 1563 C CA . GLY A 1 208 ? -5.134 -9.472 -14.566 1.00 89.31 208 GLY A CA 1
ATOM 1564 C C . GLY A 1 208 ? -4.694 -10.613 -15.483 1.00 89.31 208 GLY A C 1
ATOM 1565 O O . GLY A 1 208 ? -5.524 -11.166 -16.196 1.00 89.31 208 GLY A O 1
ATOM 1566 N N . VAL A 1 209 ? -3.395 -10.926 -15.502 1.00 94.88 209 VAL A N 1
ATOM 1567 C CA . VAL A 1 209 ? -2.800 -11.960 -16.366 1.00 94.88 209 VAL A CA 1
ATOM 1568 C C . VAL A 1 209 ? -2.231 -13.111 -15.535 1.00 94.88 209 VAL A C 1
ATOM 1570 O O . VAL A 1 209 ? -1.842 -12.889 -14.383 1.00 94.88 209 VAL A O 1
ATOM 1573 N N . PRO A 1 210 ? -2.141 -14.333 -16.092 1.00 97.00 210 PRO A N 1
ATOM 1574 C CA . PRO A 1 210 ? -1.455 -15.431 -15.422 1.00 97.00 210 PRO A CA 1
ATOM 1575 C C . PRO A 1 210 ? -0.010 -15.052 -15.065 1.00 97.00 210 PRO A C 1
ATOM 1577 O O . PRO A 1 210 ? 0.681 -14.398 -15.848 1.00 97.00 210 PRO A O 1
ATOM 1580 N N . GLY A 1 211 ? 0.413 -15.431 -13.857 1.00 93.12 211 GLY A N 1
ATOM 1581 C CA . GLY A 1 211 ? 1.749 -15.148 -13.322 1.00 93.12 211 GLY A CA 1
ATOM 1582 C C . GLY A 1 211 ? 1.968 -13.745 -12.749 1.00 93.12 211 GLY A C 1
ATOM 1583 O O . GLY A 1 211 ? 3.056 -13.452 -12.265 1.00 93.12 211 GLY A O 1
ATOM 1584 N N . GLU A 1 212 ? 0.951 -12.874 -12.718 1.00 91.19 212 GLU A N 1
ATOM 1585 C CA . GLU A 1 212 ? 1.068 -11.561 -12.057 1.00 91.19 212 GLU A CA 1
ATOM 1586 C C . GLU A 1 212 ? 1.404 -11.658 -10.554 1.00 91.19 212 GLU A C 1
ATOM 1588 O O . GLU A 1 212 ? 1.957 -10.718 -9.991 1.00 91.19 212 GLU A O 1
ATOM 1593 N N . GLY A 1 213 ? 1.091 -12.782 -9.906 1.00 86.56 213 GLY A N 1
ATOM 1594 C CA . GLY A 1 213 ? 1.384 -13.021 -8.490 1.00 86.56 213 GLY A CA 1
ATOM 1595 C C . GLY A 1 213 ? 2.780 -13.576 -8.187 1.00 86.56 213 GLY A C 1
ATOM 1596 O O . GLY A 1 213 ? 3.025 -13.925 -7.037 1.00 86.56 213 GLY A O 1
ATOM 1597 N N . LEU A 1 214 ? 3.664 -13.719 -9.181 1.00 90.38 214 LEU A N 1
ATOM 1598 C CA . LEU A 1 214 ? 5.018 -14.239 -8.964 1.00 90.38 214 LEU A CA 1
ATOM 1599 C C . LEU A 1 214 ? 5.896 -13.249 -8.178 1.00 90.38 214 LEU A C 1
ATOM 1601 O O . LEU A 1 214 ? 5.776 -12.035 -8.339 1.00 90.38 214 LEU A O 1
ATOM 1605 N N . ASP A 1 215 ? 6.855 -13.776 -7.407 1.00 88.56 215 ASP A N 1
ATOM 1606 C CA . ASP A 1 215 ? 7.790 -13.006 -6.561 1.00 88.56 215 ASP A CA 1
ATOM 1607 C C . ASP A 1 215 ? 8.598 -11.946 -7.338 1.00 88.56 215 ASP A C 1
ATOM 1609 O O . ASP A 1 215 ? 9.044 -10.948 -6.768 1.00 88.56 215 ASP A O 1
ATOM 1613 N N . LYS A 1 216 ? 8.786 -12.156 -8.646 1.00 92.62 216 LYS A N 1
ATOM 1614 C CA . LYS A 1 216 ? 9.494 -11.250 -9.563 1.00 92.62 216 LYS A CA 1
ATOM 1615 C C . LYS A 1 216 ? 8.660 -10.051 -10.035 1.00 92.62 216 LYS A C 1
ATOM 1617 O O . LYS A 1 216 ? 9.160 -9.2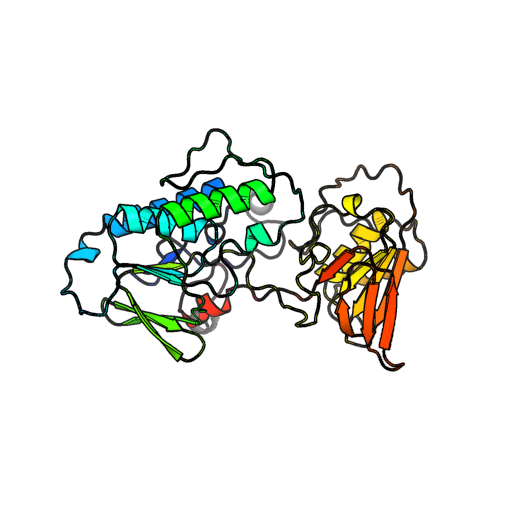47 -10.823 1.00 92.62 216 LYS A O 1
ATOM 1622 N N . VAL A 1 217 ? 7.389 -9.948 -9.633 1.00 92.31 217 VAL A N 1
ATOM 1623 C CA . VAL A 1 217 ? 6.466 -8.889 -10.064 1.00 92.31 217 VAL A CA 1
ATOM 1624 C C . VAL A 1 217 ? 6.315 -7.836 -8.969 1.00 92.31 217 VAL A C 1
ATOM 1626 O O . VAL A 1 217 ? 5.818 -8.091 -7.877 1.00 92.31 217 VAL A O 1
ATOM 1629 N N . TYR A 1 218 ? 6.689 -6.602 -9.291 1.00 88.81 218 TYR A N 1
ATOM 1630 C CA . TYR A 1 218 ? 6.708 -5.476 -8.370 1.00 88.81 218 TYR A CA 1
ATOM 1631 C C . TYR A 1 218 ? 5.782 -4.365 -8.844 1.00 88.81 218 TYR A C 1
ATOM 1633 O O . TYR A 1 218 ? 5.740 -4.001 -10.015 1.00 88.81 218 TYR A O 1
ATOM 1641 N N . ASN A 1 219 ? 5.093 -3.721 -7.910 1.00 87.00 219 ASN A N 1
ATOM 1642 C CA . ASN A 1 219 ? 4.315 -2.508 -8.180 1.00 87.00 219 ASN A CA 1
ATOM 1643 C C . ASN A 1 219 ? 5.030 -1.233 -7.680 1.00 87.00 219 ASN A C 1
ATOM 1645 O O . ASN A 1 219 ? 4.486 -0.128 -7.760 1.00 87.00 219 ASN A O 1
ATOM 1649 N N . ARG A 1 220 ? 6.260 -1.337 -7.184 1.00 85.25 220 ARG A N 1
ATOM 1650 C CA . ARG A 1 220 ? 7.031 -0.196 -6.690 1.00 85.25 220 ARG A CA 1
ATOM 1651 C C . ARG A 1 220 ? 8.517 -0.461 -6.876 1.00 85.25 220 ARG A C 1
ATOM 1653 O O . ARG A 1 220 ? 8.974 -1.557 -6.576 1.00 85.25 220 ARG A O 1
ATOM 1660 N N . LEU A 1 221 ? 9.248 0.547 -7.342 1.00 83.31 221 LEU A N 1
ATOM 1661 C CA . LEU A 1 221 ? 10.701 0.534 -7.362 1.00 83.31 221 LEU A CA 1
ATOM 1662 C C . LEU A 1 221 ? 11.219 1.091 -6.036 1.00 83.31 221 LEU A C 1
ATOM 1664 O O . LEU A 1 221 ? 10.908 2.229 -5.678 1.00 83.31 221 LEU A O 1
ATOM 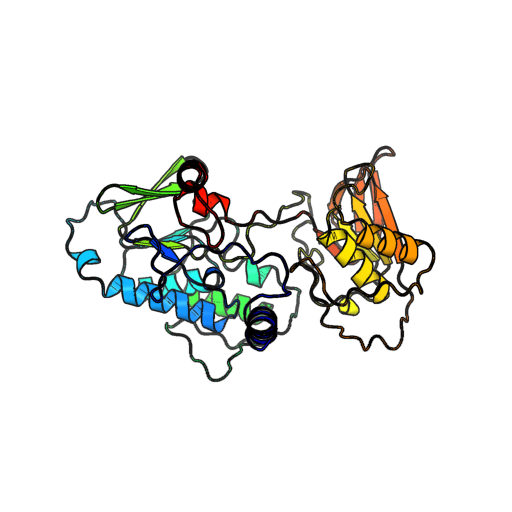1668 N N . HIS A 1 222 ? 11.976 0.266 -5.316 1.00 78.06 222 HIS A N 1
ATOM 1669 C CA . HIS A 1 222 ? 12.540 0.613 -4.015 1.00 78.06 222 HIS A CA 1
ATOM 1670 C C . HIS A 1 222 ? 14.004 1.043 -4.099 1.00 78.06 222 HIS A C 1
ATOM 1672 O O . HIS A 1 222 ? 14.324 2.157 -3.689 1.00 78.06 222 HIS A O 1
ATOM 1678 N N . ASP A 1 223 ? 14.861 0.180 -4.642 1.00 81.88 223 ASP A N 1
ATOM 1679 C CA . ASP A 1 223 ? 16.242 0.501 -4.985 1.00 81.88 223 ASP A CA 1
ATOM 1680 C C . ASP A 1 223 ? 16.530 -0.034 -6.399 1.00 81.88 223 ASP A C 1
ATOM 1682 O O . ASP A 1 223 ? 16.406 -1.237 -6.631 1.00 81.88 223 ASP A O 1
ATOM 1686 N N . PRO A 1 224 ? 16.852 0.826 -7.380 1.00 85.56 224 PRO A N 1
ATOM 1687 C CA . PRO A 1 224 ? 17.203 0.372 -8.723 1.00 85.56 224 PRO A CA 1
ATOM 1688 C C . PRO A 1 224 ? 18.472 -0.489 -8.779 1.00 85.56 224 PRO A C 1
ATOM 1690 O O . PRO A 1 224 ? 18.607 -1.283 -9.709 1.00 85.56 224 PRO A O 1
ATOM 1693 N N . LYS A 1 225 ? 19.388 -0.373 -7.807 1.00 84.94 225 LYS A N 1
ATOM 1694 C CA . LYS A 1 225 ? 20.659 -1.118 -7.802 1.00 84.94 225 LYS A CA 1
ATOM 1695 C C . LYS A 1 225 ? 20.466 -2.625 -7.663 1.00 84.94 225 LYS A C 1
ATOM 1697 O O . LYS A 1 225 ? 21.239 -3.381 -8.244 1.00 84.94 225 LYS A O 1
ATOM 1702 N N . ASP A 1 226 ? 19.401 -3.057 -6.989 1.00 85.69 226 ASP A N 1
ATOM 1703 C CA . ASP A 1 226 ? 19.056 -4.476 -6.798 1.00 85.69 226 ASP A CA 1
ATOM 1704 C C . ASP A 1 226 ? 18.778 -5.221 -8.121 1.00 85.69 226 ASP A C 1
ATOM 1706 O O . ASP A 1 226 ? 18.675 -6.456 -8.158 1.00 85.69 226 ASP A O 1
ATOM 1710 N N . PHE A 1 227 ? 18.625 -4.474 -9.217 1.00 91.25 227 PHE A N 1
ATOM 1711 C CA . PHE A 1 227 ? 18.266 -4.981 -10.538 1.00 91.25 227 PHE A CA 1
ATOM 1712 C C . PHE A 1 227 ? 19.353 -4.749 -11.596 1.00 91.25 227 PHE A C 1
ATOM 1714 O O . PHE A 1 227 ? 19.098 -4.935 -12.784 1.00 91.25 227 PHE A O 1
ATOM 1721 N N . SER A 1 228 ? 20.564 -4.368 -11.179 1.00 91.12 228 SER A N 1
ATOM 1722 C CA . SER A 1 228 ? 21.713 -4.246 -12.081 1.00 91.12 228 SER A CA 1
ATOM 1723 C C . SER A 1 228 ? 21.977 -5.559 -12.831 1.00 91.12 228 SER A C 1
ATOM 1725 O O . SER A 1 228 ? 21.938 -6.634 -12.229 1.00 91.12 228 SER A O 1
ATOM 1727 N N . GLY A 1 229 ? 22.198 -5.478 -14.147 1.00 92.88 229 GLY A N 1
ATOM 1728 C CA . GLY A 1 229 ? 22.447 -6.624 -15.026 1.00 92.88 229 GLY A CA 1
ATOM 1729 C C . GLY A 1 229 ? 21.236 -7.517 -15.327 1.00 92.88 229 GLY A C 1
ATOM 1730 O O . GLY A 1 229 ? 21.404 -8.526 -16.003 1.00 92.88 229 GLY A O 1
ATOM 1731 N N . LYS A 1 230 ? 20.029 -7.186 -14.841 1.00 95.56 230 LYS A N 1
ATOM 1732 C CA . LYS A 1 230 ? 18.820 -8.009 -15.033 1.00 95.56 230 LYS A CA 1
ATOM 1733 C C . LYS A 1 230 ? 17.994 -7.595 -16.251 1.00 95.56 230 LYS A C 1
ATOM 1735 O O . LYS A 1 230 ? 17.822 -6.399 -16.513 1.00 95.56 230 LYS A O 1
ATOM 1740 N N . GLU A 1 231 ? 17.366 -8.578 -16.892 1.00 97.88 231 GLU A N 1
ATOM 1741 C CA . GLU A 1 231 ? 16.345 -8.390 -17.927 1.00 97.88 231 GLU A CA 1
ATOM 1742 C C . GLU A 1 231 ? 15.025 -7.941 -17.289 1.00 97.88 231 GLU A C 1
ATOM 1744 O O . GLU A 1 231 ? 14.295 -8.712 -16.658 1.00 97.88 231 GLU A O 1
ATOM 1749 N N . THR A 1 232 ? 14.705 -6.658 -17.428 1.00 98.00 232 THR A N 1
ATOM 1750 C CA . THR A 1 232 ? 13.639 -6.002 -16.671 1.00 98.00 232 THR A CA 1
ATOM 1751 C C . THR A 1 232 ? 12.514 -5.517 -17.573 1.00 98.00 232 THR A C 1
ATOM 1753 O O . THR A 1 232 ? 12.716 -4.693 -18.457 1.00 98.00 232 THR A O 1
ATOM 1756 N N . LEU A 1 233 ? 11.281 -5.943 -17.306 1.00 98.50 233 LEU A N 1
ATOM 1757 C CA . LEU A 1 233 ? 10.090 -5.431 -17.975 1.00 98.50 233 LEU A CA 1
ATOM 1758 C C . LEU A 1 233 ? 9.452 -4.346 -17.106 1.00 98.50 233 LEU A C 1
ATOM 1760 O O . LEU A 1 233 ? 9.024 -4.616 -15.990 1.00 98.50 233 LEU A O 1
ATOM 1764 N N . VAL A 1 234 ? 9.291 -3.134 -17.625 1.00 98.38 234 VAL A N 1
ATOM 1765 C CA . VAL A 1 234 ? 8.451 -2.097 -17.012 1.00 98.38 234 VAL A CA 1
ATOM 1766 C C . VAL A 1 234 ? 7.164 -1.982 -17.820 1.00 98.38 234 VAL A C 1
ATOM 1768 O O . VAL A 1 234 ? 7.195 -1.783 -19.030 1.00 98.38 234 VAL A O 1
ATOM 1771 N N . VAL A 1 235 ? 6.011 -2.092 -17.164 1.00 97.81 235 VAL A N 1
ATOM 1772 C CA . VAL A 1 235 ? 4.697 -2.021 -17.813 1.00 97.81 235 VAL A CA 1
ATOM 1773 C C . VAL A 1 235 ? 3.985 -0.739 -17.416 1.00 97.81 235 VAL A C 1
ATOM 1775 O O . VAL A 1 235 ? 3.622 -0.545 -16.256 1.00 97.81 235 VAL A O 1
ATOM 1778 N N . GLY A 1 236 ? 3.726 0.137 -18.380 1.00 95.44 236 GLY A N 1
ATOM 1779 C CA . GLY A 1 236 ? 3.039 1.401 -18.138 1.00 95.44 236 GLY A CA 1
ATOM 1780 C C . GLY A 1 236 ? 3.514 2.508 -19.067 1.00 95.44 236 GLY A C 1
ATOM 1781 O O . GLY A 1 236 ? 4.465 2.352 -19.815 1.00 95.44 236 GLY A O 1
ATOM 1782 N N . GLY A 1 237 ? 2.825 3.645 -19.022 1.00 92.62 237 GLY A N 1
ATOM 1783 C CA . GLY A 1 237 ? 3.142 4.782 -19.891 1.00 92.62 237 GLY A CA 1
ATOM 1784 C C . GLY A 1 237 ? 2.797 6.123 -19.267 1.00 92.62 237 GLY A C 1
ATOM 1785 O O . GLY A 1 237 ? 2.276 6.990 -19.952 1.00 92.62 237 GLY A O 1
ATOM 1786 N N . GLY A 1 238 ? 2.967 6.253 -17.950 1.00 90.38 238 GLY A N 1
ATOM 1787 C CA . GLY A 1 238 ? 2.918 7.533 -17.230 1.00 90.38 238 GLY A CA 1
ATOM 1788 C C . GLY A 1 238 ? 4.253 7.812 -16.537 1.00 90.38 238 GLY A C 1
ATOM 1789 O O . GLY A 1 238 ? 5.149 6.973 -16.624 1.00 90.38 238 GLY A O 1
ATOM 1790 N N . ASP A 1 239 ? 4.354 8.934 -15.816 1.00 88.50 239 ASP A N 1
ATOM 1791 C CA . ASP A 1 239 ? 5.586 9.373 -15.131 1.00 88.50 239 ASP A CA 1
ATOM 1792 C C . ASP A 1 239 ? 6.273 8.241 -14.356 1.00 88.50 239 ASP A C 1
ATOM 1794 O O . ASP A 1 239 ? 7.426 7.938 -14.629 1.00 88.50 239 ASP A O 1
ATOM 1798 N N . SER A 1 240 ? 5.546 7.522 -13.487 1.00 88.81 240 SER A N 1
ATOM 1799 C CA . SER A 1 240 ? 6.115 6.422 -12.688 1.00 88.81 240 SER A CA 1
ATOM 1800 C C . SER A 1 240 ? 6.805 5.343 -13.523 1.00 88.81 240 SER A C 1
ATOM 1802 O O . SER A 1 240 ? 7.806 4.785 -13.090 1.00 88.81 240 SER A O 1
ATOM 1804 N N . ALA A 1 241 ? 6.252 5.009 -14.694 1.00 94.00 241 ALA A N 1
ATOM 1805 C CA . ALA A 1 241 ? 6.807 3.969 -15.555 1.00 94.00 241 ALA A CA 1
ATOM 1806 C C . ALA A 1 241 ? 8.107 4.445 -16.211 1.00 94.00 241 ALA A C 1
ATOM 1808 O O . ALA A 1 241 ? 9.091 3.714 -16.224 1.00 94.00 241 ALA A O 1
ATOM 1809 N N . VAL A 1 242 ? 8.120 5.690 -16.694 1.00 94.06 242 VAL A N 1
ATOM 1810 C CA . VAL A 1 242 ? 9.301 6.292 -17.322 1.00 94.06 242 VAL A CA 1
ATOM 1811 C C . VAL A 1 242 ? 10.408 6.531 -16.295 1.00 94.06 242 VAL A C 1
ATOM 1813 O O . VAL A 1 242 ? 11.547 6.151 -16.541 1.00 94.06 242 VAL A O 1
ATOM 1816 N N . GLU A 1 243 ? 10.077 7.072 -15.121 1.00 92.69 243 GLU A N 1
ATOM 1817 C CA . GLU A 1 243 ? 11.031 7.257 -14.022 1.00 92.69 243 GLU A CA 1
ATOM 1818 C C . GLU A 1 243 ? 11.640 5.926 -13.569 1.00 92.69 243 GLU A C 1
ATOM 1820 O O . GLU A 1 243 ? 12.851 5.839 -13.386 1.00 92.69 243 GLU A O 1
ATOM 1825 N N . THR A 1 244 ? 10.819 4.874 -13.447 1.00 93.56 244 THR A N 1
ATOM 1826 C CA . THR A 1 244 ? 11.293 3.520 -13.115 1.00 93.56 244 THR A CA 1
ATOM 1827 C C . THR A 1 244 ? 12.267 3.006 -14.171 1.00 93.56 244 THR A C 1
ATOM 1829 O O . THR A 1 244 ? 13.344 2.530 -13.823 1.00 93.56 244 THR A O 1
ATOM 1832 N N . ALA A 1 245 ? 11.908 3.118 -15.455 1.00 95.44 245 ALA A N 1
ATOM 1833 C CA . ALA A 1 245 ? 12.745 2.644 -16.552 1.00 95.44 245 ALA A CA 1
ATOM 1834 C C . ALA A 1 245 ? 14.101 3.364 -16.599 1.00 95.44 245 ALA A C 1
ATOM 1836 O O . ALA A 1 245 ? 15.133 2.709 -16.726 1.00 95.44 245 ALA A O 1
ATOM 1837 N N . ILE A 1 246 ? 14.106 4.692 -16.434 1.00 92.81 246 ILE A N 1
ATOM 1838 C CA . ILE A 1 246 ? 15.335 5.493 -16.377 1.00 92.81 246 ILE A CA 1
ATOM 1839 C C . ILE A 1 246 ? 16.186 5.077 -15.174 1.00 92.81 246 ILE A C 1
ATOM 1841 O O . ILE A 1 246 ? 17.360 4.766 -15.348 1.00 92.81 246 ILE A O 1
ATOM 1845 N N . ALA A 1 247 ? 15.608 5.026 -13.970 1.00 90.81 247 ALA A N 1
ATOM 1846 C CA . ALA A 1 247 ? 16.352 4.715 -12.750 1.00 90.81 247 ALA A CA 1
ATOM 1847 C C . ALA A 1 247 ? 17.025 3.332 -12.805 1.00 90.81 247 ALA A C 1
ATOM 1849 O O . ALA A 1 247 ? 18.188 3.197 -12.427 1.00 90.81 247 ALA A O 1
ATOM 1850 N N . LEU A 1 248 ? 16.311 2.320 -13.310 1.00 92.69 248 LEU A N 1
ATOM 1851 C CA . LEU A 1 248 ? 16.829 0.962 -13.495 1.00 92.69 248 LEU A CA 1
ATOM 1852 C C . LEU A 1 248 ? 17.972 0.915 -14.514 1.00 92.69 248 LEU A C 1
ATOM 1854 O O . LEU A 1 248 ? 19.034 0.367 -14.223 1.00 92.69 248 LEU A O 1
ATOM 1858 N N . ALA A 1 249 ? 17.787 1.528 -15.686 1.00 92.62 249 ALA A N 1
ATOM 1859 C CA . ALA A 1 249 ? 18.813 1.545 -16.724 1.00 92.62 249 ALA A CA 1
ATOM 1860 C C . ALA A 1 249 ? 20.064 2.330 -16.292 1.00 92.62 249 ALA A C 1
ATOM 1862 O O . ALA A 1 249 ? 21.182 1.895 -16.553 1.00 92.62 249 ALA A O 1
ATOM 1863 N N . GLN A 1 250 ? 19.912 3.424 -15.538 1.00 89.12 250 GLN A N 1
ATOM 1864 C CA . GLN A 1 250 ? 21.051 4.140 -14.947 1.00 89.12 250 GLN A CA 1
ATOM 1865 C C . GLN A 1 250 ? 21.848 3.301 -13.934 1.00 89.12 250 GLN A C 1
ATOM 1867 O O . GLN A 1 250 ? 23.012 3.609 -13.680 1.00 89.12 250 GLN A O 1
ATOM 1872 N N . CYS A 1 251 ? 21.237 2.259 -13.363 1.00 87.94 251 CYS A N 1
ATOM 1873 C CA . CYS A 1 251 ? 21.886 1.305 -12.462 1.00 87.94 251 CYS A CA 1
ATOM 1874 C C . CYS A 1 251 ? 22.332 0.009 -13.160 1.00 87.94 251 CYS A C 1
ATOM 1876 O O . CYS A 1 251 ? 22.738 -0.930 -12.478 1.00 87.94 251 CYS A O 1
ATOM 1878 N N . GLY A 1 252 ? 22.280 -0.057 -14.494 1.00 91.19 252 GLY A N 1
ATOM 1879 C CA . GLY A 1 252 ? 22.810 -1.187 -15.261 1.00 91.19 252 GLY A CA 1
ATOM 1880 C C . GLY A 1 252 ? 21.796 -2.262 -15.652 1.00 91.19 252 GLY A C 1
ATOM 1881 O O . GLY A 1 252 ? 22.202 -3.327 -16.099 1.00 91.19 252 GLY A O 1
ATOM 1882 N N . ALA A 1 253 ? 20.490 -2.045 -15.466 1.00 94.12 253 ALA A N 1
ATOM 1883 C CA . ALA A 1 253 ? 19.469 -3.003 -15.903 1.00 94.12 253 ALA A CA 1
ATOM 1884 C C . ALA A 1 253 ? 19.196 -2.921 -17.421 1.00 94.12 253 ALA A C 1
ATOM 1886 O O . ALA A 1 253 ? 19.257 -1.838 -18.017 1.00 94.12 253 ALA A O 1
ATOM 1887 N N . HIS A 1 254 ? 18.802 -4.042 -18.033 1.00 96.62 254 HIS A N 1
ATOM 1888 C CA . HIS A 1 254 ? 18.322 -4.101 -19.418 1.00 96.62 254 HIS A CA 1
ATOM 1889 C C . HIS A 1 254 ? 16.800 -3.974 -19.427 1.00 96.62 254 HIS A C 1
ATOM 1891 O O . HIS A 1 254 ? 16.072 -4.909 -19.106 1.00 96.62 254 HIS A O 1
ATOM 1897 N N . VAL A 1 255 ? 16.294 -2.775 -19.713 1.00 97.94 255 VAL A N 1
ATOM 1898 C CA . VAL A 1 255 ? 14.881 -2.446 -19.516 1.00 97.94 255 VAL A CA 1
ATOM 1899 C C . VAL A 1 255 ? 14.103 -2.539 -20.823 1.00 97.94 255 VAL A C 1
ATOM 1901 O O . VAL A 1 255 ? 14.355 -1.796 -21.763 1.00 97.94 255 VAL A O 1
ATOM 1904 N N . THR A 1 256 ? 13.055 -3.353 -20.854 1.00 98.31 256 THR A N 1
ATOM 1905 C CA . THR A 1 256 ? 11.979 -3.254 -21.843 1.00 98.31 256 THR A CA 1
ATOM 1906 C C . THR A 1 256 ? 10.811 -2.475 -21.239 1.00 98.31 256 THR A C 1
ATOM 1908 O O . THR A 1 256 ? 10.191 -2.922 -20.278 1.00 98.31 256 THR A O 1
ATOM 1911 N N . LEU A 1 257 ? 10.470 -1.311 -21.794 1.00 98.19 257 LEU A N 1
ATOM 1912 C CA . LEU A 1 257 ? 9.288 -0.535 -21.409 1.00 98.19 257 LEU A CA 1
ATOM 1913 C C . LEU A 1 257 ? 8.120 -0.869 -22.348 1.00 98.19 257 LEU A C 1
ATOM 1915 O O . LEU A 1 257 ? 8.091 -0.435 -23.502 1.00 98.19 257 LEU A O 1
ATOM 1919 N N . SER A 1 258 ? 7.150 -1.632 -21.842 1.00 97.88 258 SER A N 1
ATOM 1920 C CA . SER A 1 258 ? 5.942 -2.032 -22.568 1.00 97.88 258 SER A CA 1
ATOM 1921 C C . SER A 1 258 ? 4.774 -1.093 -22.268 1.00 97.88 258 SER A C 1
ATOM 1923 O O . SER A 1 258 ? 4.382 -0.906 -21.109 1.00 97.88 258 SER A O 1
ATOM 1925 N N . TYR A 1 259 ? 4.125 -0.577 -23.313 1.00 97.31 259 TYR A N 1
ATOM 1926 C CA . TYR A 1 259 ? 2.923 0.244 -23.172 1.00 97.31 259 TYR A CA 1
ATOM 1927 C C . TYR A 1 259 ? 1.868 -0.059 -24.236 1.00 97.31 259 TYR A C 1
ATOM 1929 O O . TYR A 1 259 ? 2.141 -0.098 -25.427 1.00 97.31 259 TYR A O 1
ATOM 1937 N N . ARG A 1 260 ? 0.610 -0.185 -23.796 1.00 94.00 260 ARG A N 1
ATOM 1938 C CA . ARG A 1 260 ? -0.524 -0.601 -24.641 1.00 94.00 260 ARG A CA 1
ATOM 1939 C C . ARG A 1 260 ? -0.911 0.364 -25.765 1.00 94.00 260 ARG A C 1
ATOM 1941 O O . ARG A 1 260 ? -1.718 -0.012 -26.606 1.00 94.00 260 ARG A O 1
ATOM 1948 N N . LYS A 1 261 ? -0.461 1.621 -25.719 1.00 94.62 261 LYS A N 1
ATOM 1949 C CA . LYS A 1 261 ? -0.712 2.610 -26.781 1.00 94.62 261 LYS A CA 1
ATOM 1950 C C . LYS A 1 261 ? 0.531 2.744 -27.654 1.00 94.62 261 LYS A C 1
ATOM 1952 O O . LYS A 1 261 ? 1.625 2.427 -27.203 1.00 94.62 261 LYS A O 1
ATOM 1957 N N . SER A 1 262 ? 0.349 3.263 -28.860 1.00 93.62 262 SER A N 1
ATOM 1958 C CA . SER A 1 262 ? 1.416 3.517 -29.832 1.00 93.62 262 SER A CA 1
ATOM 1959 C C . SER A 1 262 ? 2.394 4.626 -29.428 1.00 93.62 262 SER A C 1
ATOM 1961 O O . SER A 1 262 ? 3.450 4.733 -30.035 1.00 93.62 262 SER A O 1
ATOM 1963 N N . GLU A 1 263 ? 2.071 5.438 -28.416 1.00 93.00 263 GLU A N 1
ATOM 1964 C CA . GLU A 1 263 ? 2.875 6.594 -27.998 1.00 93.00 263 GLU A CA 1
ATOM 1965 C C . GLU A 1 263 ? 2.783 6.862 -26.487 1.00 93.00 263 GLU A C 1
ATOM 1967 O O . GLU A 1 263 ? 1.775 6.548 -25.843 1.00 93.00 263 GLU A O 1
ATOM 1972 N N . LEU A 1 264 ? 3.820 7.488 -25.920 1.00 91.06 264 LEU A N 1
ATOM 1973 C CA . LEU A 1 264 ? 3.893 7.915 -24.518 1.00 91.06 264 LEU A CA 1
ATOM 1974 C C . LEU A 1 264 ? 3.428 9.374 -24.358 1.00 91.06 264 LEU A C 1
ATOM 1976 O O . LEU A 1 264 ? 4.238 10.272 -24.186 1.00 91.06 264 LEU A O 1
ATOM 1980 N N . SER A 1 265 ? 2.117 9.620 -24.373 1.00 85.69 265 SER A N 1
ATOM 1981 C CA . SER A 1 265 ? 1.555 10.986 -24.280 1.00 85.69 265 SER A CA 1
ATOM 1982 C C . SER A 1 265 ? 1.250 11.489 -22.864 1.00 85.69 265 SER A C 1
ATOM 1984 O O . SER A 1 265 ? 0.875 12.642 -22.678 1.00 85.69 265 SER A O 1
ATOM 1986 N N . ARG A 1 266 ? 1.349 10.625 -21.848 1.00 88.12 266 ARG A N 1
ATOM 1987 C CA . ARG A 1 266 ? 1.048 10.982 -20.448 1.00 88.12 266 ARG A CA 1
ATOM 1988 C C . ARG A 1 266 ? 2.249 11.488 -19.646 1.00 88.12 266 ARG A C 1
ATOM 1990 O O . ARG A 1 266 ? 1.994 12.269 -18.731 1.00 88.12 266 ARG A O 1
ATOM 1997 N N . PRO A 1 267 ? 3.486 10.997 -19.865 1.00 90.38 267 PRO A N 1
ATOM 1998 C CA . PRO A 1 267 ? 4.618 11.458 -19.085 1.00 90.38 267 PRO A CA 1
ATOM 1999 C C . PRO A 1 267 ? 4.932 12.930 -19.347 1.00 90.38 267 PRO A C 1
ATOM 2001 O O . PRO A 1 267 ? 4.646 13.450 -20.427 1.00 90.38 267 PRO A O 1
ATOM 2004 N N . LYS A 1 268 ? 5.551 13.598 -18.377 1.00 87.94 268 LYS A N 1
ATOM 2005 C CA . LYS A 1 268 ? 6.036 14.971 -18.564 1.00 87.94 268 LYS A CA 1
ATOM 2006 C C . LYS A 1 268 ? 7.080 15.049 -19.690 1.00 87.94 268 LYS A C 1
ATOM 2008 O O . LYS A 1 268 ? 7.907 14.140 -19.789 1.00 87.94 268 LYS A O 1
ATOM 2013 N N . PRO A 1 269 ? 7.126 16.154 -20.460 1.00 89.88 269 PRO A N 1
ATOM 2014 C CA . PRO A 1 269 ? 8.090 16.323 -21.551 1.00 89.88 269 PRO A CA 1
ATOM 2015 C C . PRO A 1 269 ? 9.551 16.100 -21.133 1.00 89.88 269 PRO A C 1
ATOM 2017 O O . PRO A 1 269 ? 10.262 15.345 -21.783 1.00 89.88 269 PRO A O 1
ATOM 2020 N N . GLU A 1 270 ? 9.970 16.646 -19.986 1.00 88.56 270 GLU A N 1
ATOM 2021 C CA . GLU A 1 270 ? 11.340 16.487 -19.470 1.00 88.56 270 GLU A CA 1
ATOM 2022 C C . GLU A 1 270 ? 11.725 15.012 -19.228 1.00 88.56 270 GLU A C 1
ATOM 2024 O O . GLU A 1 270 ? 12.865 14.609 -19.456 1.00 88.56 270 GLU A O 1
ATOM 2029 N N . LEU A 1 271 ? 10.775 14.175 -18.789 1.00 87.69 271 LEU A N 1
ATOM 2030 C CA . LEU A 1 271 ? 11.020 12.743 -18.588 1.00 87.69 271 LEU A CA 1
ATOM 2031 C C . LEU A 1 271 ? 11.177 12.006 -19.920 1.00 87.69 271 LEU A C 1
ATOM 2033 O O . LEU A 1 271 ? 11.994 11.091 -20.011 1.00 87.69 271 LEU A O 1
ATOM 2037 N N . LEU A 1 272 ? 10.419 12.401 -20.944 1.00 92.31 272 LEU A N 1
ATOM 2038 C CA . LEU A 1 272 ? 10.547 11.841 -22.291 1.00 92.31 272 LEU A CA 1
ATOM 2039 C C . LEU A 1 272 ? 11.893 12.218 -22.914 1.00 92.31 272 LEU A C 1
ATOM 2041 O O . LEU A 1 272 ? 12.576 11.350 -23.447 1.00 92.31 272 LEU A O 1
ATOM 2045 N N . GLU A 1 273 ? 12.330 13.470 -22.760 1.00 92.44 273 GLU A N 1
ATOM 2046 C CA . GLU A 1 273 ? 13.651 13.913 -23.217 1.00 92.44 273 GLU A CA 1
ATOM 2047 C C . GLU A 1 273 ? 14.784 13.123 -22.550 1.00 92.44 273 GLU A C 1
ATOM 2049 O O . GLU A 1 273 ? 15.715 12.672 -23.224 1.00 92.44 273 GLU A O 1
ATOM 2054 N N . LYS A 1 274 ? 14.698 12.910 -21.230 1.00 91.69 274 LYS A N 1
ATOM 2055 C CA . LYS A 1 274 ? 15.648 12.073 -20.479 1.00 91.69 274 LYS A CA 1
ATOM 2056 C C . LYS A 1 274 ? 15.647 10.629 -20.980 1.00 91.69 274 LYS A C 1
ATOM 2058 O O . LYS A 1 274 ? 16.713 10.079 -21.250 1.00 91.69 274 LYS A O 1
ATOM 2063 N N . LEU A 1 275 ? 14.470 10.034 -21.156 1.00 93.69 275 LEU A N 1
ATOM 2064 C CA . LEU A 1 275 ? 14.323 8.682 -21.694 1.00 93.69 275 LEU A CA 1
ATOM 2065 C C . LEU A 1 275 ? 14.962 8.559 -23.084 1.00 93.69 275 LEU A C 1
ATOM 2067 O O . LEU A 1 275 ? 15.745 7.643 -23.323 1.00 93.69 275 LEU A O 1
ATOM 2071 N N . ASP A 1 276 ? 14.680 9.491 -23.992 1.00 93.50 276 ASP A N 1
ATOM 2072 C CA . ASP A 1 276 ? 15.200 9.449 -25.359 1.00 93.50 276 ASP A CA 1
ATOM 2073 C C . ASP A 1 276 ? 16.706 9.696 -25.437 1.00 93.50 276 ASP A C 1
ATOM 2075 O O . ASP A 1 276 ? 17.366 9.141 -26.318 1.00 93.50 276 ASP A O 1
ATOM 2079 N N . ARG A 1 277 ? 17.268 10.510 -24.535 1.00 92.12 277 ARG A N 1
ATOM 2080 C CA . ARG A 1 277 ? 18.724 10.653 -24.396 1.00 92.12 277 ARG A CA 1
ATOM 2081 C C . ARG A 1 277 ? 19.358 9.340 -23.950 1.00 92.12 277 ARG A C 1
ATOM 2083 O O . ARG A 1 277 ? 20.302 8.904 -24.595 1.00 92.12 277 ARG A O 1
ATOM 2090 N N . LEU A 1 278 ? 18.799 8.687 -22.930 1.00 90.00 278 LEU A N 1
ATOM 2091 C CA . LEU A 1 278 ? 19.313 7.417 -22.406 1.00 90.00 278 LEU A CA 1
ATOM 2092 C C . LEU A 1 278 ? 19.240 6.274 -23.427 1.00 90.00 278 LEU A C 1
ATOM 2094 O O . LEU A 1 278 ? 20.120 5.425 -23.484 1.00 90.00 278 LEU A O 1
ATOM 2098 N N . ARG A 1 279 ? 18.199 6.262 -24.266 1.00 93.56 279 ARG A N 1
ATOM 2099 C CA . ARG A 1 279 ? 18.052 5.285 -25.356 1.00 93.56 279 ARG A CA 1
ATOM 2100 C C . ARG A 1 279 ? 19.102 5.438 -26.454 1.00 93.56 279 ARG A C 1
ATOM 2102 O O . ARG A 1 279 ? 19.433 4.457 -27.108 1.00 93.56 279 ARG A O 1
ATOM 2109 N N . ARG A 1 280 ? 19.562 6.667 -26.702 1.00 92.06 280 ARG A N 1
ATOM 2110 C CA . ARG A 1 280 ? 20.583 6.978 -27.717 1.00 92.06 280 ARG A CA 1
ATOM 2111 C C . ARG A 1 280 ? 21.997 6.820 -27.179 1.00 92.06 280 ARG A C 1
ATOM 2113 O O . ARG A 1 280 ? 22.882 6.409 -27.918 1.00 92.06 280 ARG A O 1
ATOM 2120 N N . ASP A 1 281 ? 22.185 7.167 -25.915 1.00 89.88 281 ASP A N 1
ATOM 2121 C CA . ASP A 1 281 ? 23.453 7.091 -25.213 1.00 89.88 281 ASP A CA 1
ATOM 2122 C C . ASP A 1 281 ? 23.214 6.492 -23.816 1.00 89.88 281 ASP A C 1
ATOM 2124 O O . ASP A 1 281 ? 22.738 7.201 -22.922 1.00 89.88 281 ASP A O 1
ATOM 2128 N N . PRO A 1 282 ? 23.560 5.209 -23.601 1.00 85.06 282 PRO A N 1
ATOM 2129 C CA . PRO A 1 282 ? 23.503 4.560 -22.289 1.00 85.06 282 PRO A CA 1
ATOM 2130 C C . PRO A 1 282 ? 24.264 5.311 -21.183 1.00 85.06 282 PRO A C 1
ATOM 2132 O O . PRO A 1 282 ? 23.971 5.149 -19.997 1.00 85.06 282 PRO A O 1
ATOM 2135 N N . LYS A 1 283 ? 25.223 6.175 -21.550 1.00 82.50 283 LYS A N 1
ATOM 2136 C CA . LYS A 1 283 ? 26.013 7.002 -20.627 1.00 82.50 283 LYS A CA 1
ATOM 2137 C C . LYS A 1 283 ? 25.436 8.395 -20.420 1.00 82.50 283 LYS A C 1
ATOM 2139 O O . LYS A 1 283 ? 26.012 9.158 -19.642 1.00 82.50 283 LYS A O 1
ATOM 2144 N N . ALA A 1 284 ? 24.300 8.731 -21.028 1.00 82.75 284 ALA A N 1
ATOM 2145 C CA . ALA A 1 284 ? 23.685 10.039 -20.870 1.00 82.75 284 ALA A CA 1
ATOM 2146 C C . ALA A 1 284 ? 23.442 10.358 -19.388 1.00 82.75 284 ALA A C 1
ATOM 2148 O O . ALA A 1 284 ? 22.950 9.532 -18.614 1.00 82.75 284 ALA A O 1
ATOM 2149 N N . ASP A 1 285 ? 23.788 11.572 -18.961 1.00 81.31 285 ASP A N 1
ATOM 2150 C CA . ASP A 1 285 ? 23.428 12.028 -17.624 1.00 81.31 285 ASP A CA 1
ATOM 2151 C C . ASP A 1 285 ? 21.966 12.482 -17.586 1.00 81.31 285 ASP A C 1
ATOM 2153 O O . ASP A 1 285 ? 21.604 13.551 -18.085 1.00 81.31 285 ASP A O 1
ATOM 2157 N N . VAL A 1 286 ? 21.120 11.601 -17.052 1.00 81.62 286 VAL A N 1
ATOM 2158 C CA . VAL A 1 286 ? 19.658 11.740 -16.987 1.00 81.62 286 VAL A CA 1
ATOM 2159 C C . VAL A 1 286 ? 19.134 11.506 -15.569 1.00 81.62 286 VAL A C 1
ATOM 2161 O O . VAL A 1 286 ? 17.992 11.093 -15.375 1.00 81.62 286 VAL A O 1
ATOM 2164 N N . THR A 1 287 ? 19.990 11.760 -14.577 1.00 77.38 287 THR A N 1
ATOM 2165 C CA . THR A 1 287 ? 19.759 11.430 -13.169 1.00 77.38 287 THR A CA 1
ATOM 2166 C C . THR A 1 287 ? 18.437 11.995 -12.648 1.00 77.38 287 THR A C 1
ATOM 2168 O O . THR A 1 287 ? 18.104 13.168 -12.836 1.00 77.38 287 THR A O 1
ATOM 2171 N N . ILE A 1 288 ? 17.667 11.131 -11.983 1.00 70.00 288 ILE A N 1
ATOM 2172 C CA . ILE A 1 288 ? 16.422 11.494 -11.303 1.00 70.00 288 ILE A CA 1
ATOM 2173 C C . ILE A 1 288 ? 16.740 11.721 -9.825 1.00 70.00 288 ILE A C 1
ATOM 2175 O O . ILE A 1 288 ? 16.642 10.816 -8.997 1.00 70.00 288 ILE A O 1
ATOM 2179 N N . GLU A 1 289 ? 17.127 12.950 -9.491 1.00 63.25 289 GLU A N 1
ATOM 2180 C CA . GLU A 1 289 ? 17.425 13.330 -8.103 1.00 63.25 289 GLU A CA 1
ATOM 2181 C C . GLU A 1 289 ? 16.169 13.381 -7.225 1.00 63.25 289 GLU A C 1
ATOM 2183 O O . GLU A 1 289 ? 16.224 13.139 -6.021 1.00 63.25 289 GLU A O 1
ATOM 2188 N N . ARG A 1 290 ? 15.023 13.738 -7.819 1.00 66.88 290 ARG A N 1
ATOM 2189 C CA . ARG A 1 290 ? 13.745 13.902 -7.119 1.00 66.88 290 ARG A CA 1
ATOM 2190 C C . ARG A 1 290 ? 12.627 13.266 -7.941 1.00 66.88 290 ARG A C 1
ATOM 2192 O O . ARG A 1 290 ? 12.044 13.956 -8.779 1.00 66.88 290 ARG A O 1
ATOM 2199 N N . PRO A 1 291 ? 12.335 11.971 -7.734 1.00 64.75 291 PRO A N 1
ATOM 2200 C CA . PRO A 1 291 ? 11.250 11.316 -8.448 1.00 64.75 291 PRO A CA 1
ATOM 2201 C C . PRO A 1 291 ? 9.927 12.022 -8.149 1.00 64.75 291 PRO A C 1
ATOM 2203 O O . PRO A 1 291 ? 9.624 12.368 -7.003 1.00 64.75 291 PRO A O 1
ATOM 2206 N N . HIS A 1 292 ? 9.124 12.253 -9.183 1.00 65.56 292 HIS A N 1
ATOM 2207 C CA . HIS A 1 292 ? 7.776 12.787 -9.024 1.00 65.56 292 HIS A CA 1
ATOM 2208 C C . HIS A 1 292 ? 6.815 11.726 -8.502 1.00 65.56 292 HIS A C 1
ATOM 2210 O O . HIS A 1 292 ? 5.800 12.062 -7.887 1.00 65.56 292 HIS A O 1
ATOM 2216 N N . SER A 1 293 ? 7.105 10.451 -8.756 1.00 64.12 293 SER A N 1
ATOM 2217 C CA . SER A 1 293 ? 6.305 9.354 -8.254 1.00 64.12 293 SER A CA 1
ATOM 2218 C C . SER A 1 293 ? 6.857 8.769 -6.961 1.00 64.12 293 SER A C 1
ATOM 2220 O O . SER A 1 293 ? 7.951 8.229 -6.928 1.00 64.12 293 SER A O 1
ATOM 2222 N N . GLU A 1 294 ? 6.007 8.672 -5.939 1.00 62.34 294 GLU A N 1
ATOM 2223 C CA . GLU A 1 294 ? 6.271 7.879 -4.722 1.00 62.34 294 GLU A CA 1
ATOM 2224 C C . GLU A 1 294 ? 6.451 6.370 -4.997 1.00 62.34 294 GLU A C 1
ATOM 2226 O O . GLU A 1 294 ? 6.788 5.597 -4.099 1.00 62.34 294 GLU A O 1
ATOM 2231 N N . ARG A 1 295 ? 6.165 5.922 -6.230 1.00 70.06 295 ARG A N 1
ATOM 2232 C CA . ARG A 1 295 ? 6.422 4.546 -6.674 1.00 70.06 295 ARG A CA 1
ATOM 2233 C C . ARG A 1 295 ? 7.882 4.313 -7.044 1.00 70.06 295 ARG A C 1
ATOM 2235 O O . ARG A 1 295 ? 8.240 3.172 -7.317 1.00 70.06 295 ARG A O 1
ATOM 2242 N N . VAL A 1 296 ? 8.671 5.377 -7.087 1.00 60.09 296 VAL A N 1
ATOM 2243 C CA . VAL A 1 296 ? 10.085 5.363 -7.409 1.00 60.09 296 VAL A CA 1
ATOM 2244 C C . VAL A 1 296 ? 10.786 5.993 -6.221 1.00 60.09 296 VAL A C 1
ATOM 2246 O O . VAL A 1 296 ? 10.706 7.197 -6.010 1.00 60.09 296 VAL A O 1
ATOM 2249 N N . THR A 1 297 ? 11.435 5.177 -5.401 1.00 61.91 297 THR A N 1
ATOM 2250 C CA . THR A 1 297 ? 12.409 5.691 -4.441 1.00 61.91 297 THR A CA 1
ATOM 2251 C C . THR A 1 297 ? 13.794 5.482 -5.026 1.00 61.91 297 THR A C 1
ATOM 2253 O O . THR A 1 297 ? 14.149 4.378 -5.422 1.00 61.91 297 THR A O 1
ATOM 2256 N N . THR A 1 298 ? 14.574 6.551 -5.115 1.00 54.31 298 THR A N 1
ATOM 2257 C CA . THR A 1 298 ? 15.987 6.490 -5.480 1.00 54.31 298 THR A CA 1
ATOM 2258 C C . THR A 1 298 ? 16.782 6.811 -4.221 1.00 54.31 298 THR A C 1
ATOM 2260 O O . THR A 1 298 ? 17.123 7.955 -3.949 1.00 54.31 298 THR A O 1
ATOM 2263 N N . ALA A 1 299 ? 17.054 5.795 -3.392 1.00 43.44 299 ALA A N 1
ATOM 2264 C CA . ALA A 1 299 ? 17.955 5.954 -2.240 1.00 43.44 299 ALA A CA 1
ATOM 2265 C C . ALA A 1 299 ? 19.393 6.318 -2.672 1.00 43.44 299 ALA A C 1
ATOM 2267 O O . ALA A 1 299 ? 20.219 6.733 -1.859 1.00 43.44 299 ALA A O 1
ATOM 2268 N N . ALA A 1 300 ? 19.686 6.198 -3.969 1.00 43.66 300 ALA A N 1
ATOM 2269 C CA . ALA A 1 300 ? 20.891 6.700 -4.594 1.00 43.66 300 ALA A CA 1
ATOM 2270 C C . ALA A 1 300 ? 20.853 8.236 -4.669 1.00 43.66 300 ALA A C 1
ATOM 2272 O O . ALA A 1 300 ? 20.374 8.822 -5.637 1.00 43.66 300 ALA A O 1
ATOM 2273 N N . GLY A 1 301 ? 21.388 8.891 -3.636 1.00 42.97 301 GLY A N 1
ATOM 2274 C CA . GLY A 1 301 ? 21.866 10.268 -3.752 1.00 42.97 301 GLY A CA 1
ATOM 2275 C C . GLY A 1 301 ? 22.949 10.412 -4.842 1.00 42.97 301 GLY A C 1
ATOM 2276 O O . GLY A 1 301 ? 23.315 9.425 -5.482 1.00 42.97 301 GLY A O 1
ATOM 2277 N N . PRO A 1 302 ? 23.529 11.613 -5.027 1.00 41.44 302 PRO A N 1
ATOM 2278 C CA . PRO A 1 302 ? 24.480 11.946 -6.107 1.00 41.44 302 PRO A CA 1
ATOM 2279 C C . PRO A 1 302 ? 25.788 11.119 -6.155 1.00 41.44 302 PRO A C 1
ATOM 2281 O O . PRO A 1 302 ? 26.650 11.358 -6.995 1.00 41.44 302 PRO A O 1
ATOM 2284 N N . PHE A 1 303 ? 25.939 10.102 -5.307 1.00 41.94 303 PHE A N 1
ATOM 2285 C CA . PHE A 1 303 ? 27.011 9.112 -5.352 1.00 41.94 303 PHE A CA 1
ATOM 2286 C C . PHE A 1 303 ? 26.640 7.925 -6.261 1.00 41.94 303 PHE A C 1
ATOM 2288 O O . PHE A 1 303 ? 26.515 6.785 -5.809 1.00 41.94 303 PHE A O 1
ATOM 2295 N N . VAL A 1 304 ? 26.480 8.177 -7.562 1.00 50.69 304 VAL A N 1
ATOM 2296 C CA . VAL A 1 304 ? 26.560 7.124 -8.592 1.00 50.69 304 VAL A CA 1
ATOM 2297 C C . VAL A 1 304 ? 27.959 7.195 -9.199 1.00 50.69 304 VAL A C 1
ATOM 2299 O O . VAL A 1 304 ? 28.165 7.737 -10.281 1.00 50.69 304 VAL A O 1
ATOM 2302 N N . MET A 1 305 ? 28.954 6.699 -8.460 1.00 48.06 305 MET A N 1
ATOM 2303 C CA . MET A 1 305 ? 30.292 6.485 -9.008 1.00 48.06 305 MET A CA 1
ATOM 2304 C C . MET A 1 305 ? 30.405 5.036 -9.495 1.00 48.06 305 MET A C 1
ATOM 2306 O O . MET A 1 305 ? 30.397 4.111 -8.690 1.00 48.06 305 MET A O 1
ATOM 2310 N N . LYS A 1 306 ? 30.531 4.914 -10.827 1.00 52.81 306 LYS A N 1
ATOM 2311 C CA . LYS A 1 306 ? 30.585 3.727 -11.709 1.00 52.81 306 LYS A CA 1
ATOM 2312 C C . LYS A 1 306 ? 29.227 3.164 -12.158 1.00 52.81 306 LYS A C 1
ATOM 2314 O O . LYS A 1 306 ? 28.545 2.456 -11.430 1.00 52.81 306 LYS A O 1
ATOM 2319 N N . ARG A 1 307 ? 28.876 3.498 -13.408 1.00 59.31 307 ARG A N 1
ATOM 2320 C CA . ARG A 1 307 ? 27.776 2.929 -14.206 1.00 59.31 307 ARG A CA 1
ATOM 2321 C C . ARG A 1 307 ? 28.283 1.677 -14.932 1.00 59.31 307 ARG A C 1
ATOM 2323 O O . ARG A 1 307 ? 28.531 1.730 -16.132 1.00 59.31 307 ARG A O 1
ATOM 2330 N N . ASP A 1 308 ? 28.560 0.624 -14.174 1.00 57.94 308 ASP A N 1
ATOM 2331 C CA . ASP A 1 308 ? 29.080 -0.641 -14.700 1.00 57.94 308 ASP A CA 1
ATOM 2332 C C . ASP A 1 308 ? 28.330 -1.804 -14.025 1.00 57.94 308 ASP A C 1
ATOM 2334 O O . ASP A 1 308 ? 28.402 -1.903 -12.794 1.00 57.94 308 ASP A O 1
ATOM 2338 N N . PRO A 1 309 ? 27.570 -2.635 -14.770 1.00 71.56 309 PRO A N 1
ATOM 2339 C CA . PRO A 1 309 ? 27.394 -2.631 -16.231 1.00 71.56 309 PRO A CA 1
ATOM 2340 C C . PRO A 1 309 ? 26.560 -1.455 -16.774 1.00 71.56 309 PRO A C 1
ATOM 2342 O O . PRO A 1 309 ? 25.803 -0.805 -16.049 1.00 71.56 309 PRO A O 1
ATOM 2345 N N . GLU A 1 310 ? 26.697 -1.183 -18.076 1.00 85.12 310 GLU A N 1
ATOM 2346 C CA . GLU A 1 310 ? 25.858 -0.222 -18.805 1.00 85.12 310 GLU A CA 1
ATOM 2347 C C . GLU A 1 310 ? 24.447 -0.796 -19.012 1.00 85.12 310 GLU A C 1
ATOM 2349 O O . GLU A 1 310 ? 24.279 -1.874 -19.581 1.00 85.12 310 GLU A O 1
ATOM 2354 N N . GLY A 1 311 ? 23.423 -0.070 -18.558 1.00 91.00 311 GLY A N 1
ATOM 2355 C CA . GLY A 1 311 ? 22.029 -0.459 -18.760 1.00 91.00 311 GLY A CA 1
ATOM 2356 C C . GLY A 1 311 ? 21.482 0.022 -20.100 1.00 91.00 311 GLY A C 1
ATOM 2357 O O . GLY A 1 311 ? 22.115 0.782 -20.829 1.00 91.00 311 GLY A O 1
ATOM 2358 N N . SER A 1 312 ? 20.266 -0.396 -20.436 1.00 94.56 312 SER A N 1
ATOM 2359 C CA . SER A 1 312 ? 19.626 -0.025 -21.706 1.00 94.56 312 SER A CA 1
ATOM 2360 C C . SER A 1 312 ? 18.118 0.110 -21.553 1.00 94.56 312 SER A C 1
ATOM 2362 O O . SER A 1 312 ? 17.537 -0.425 -20.611 1.00 94.56 312 SER A O 1
ATOM 2364 N N . VAL A 1 313 ? 17.477 0.832 -22.478 1.00 96.44 313 VAL A N 1
ATOM 2365 C CA . VAL A 1 313 ? 16.013 0.916 -22.537 1.00 96.44 313 VAL A CA 1
ATOM 2366 C C . VAL A 1 313 ? 15.512 0.652 -23.957 1.00 96.44 313 VAL A C 1
ATOM 2368 O O . VAL A 1 313 ? 15.778 1.419 -24.880 1.00 96.44 313 VAL A O 1
ATOM 2371 N N . ALA A 1 314 ? 14.719 -0.400 -24.128 1.00 96.50 314 ALA A N 1
ATOM 2372 C CA . ALA A 1 314 ? 13.964 -0.696 -25.338 1.00 96.50 314 ALA A CA 1
ATOM 2373 C C . ALA A 1 314 ? 12.485 -0.336 -25.136 1.00 96.50 314 ALA A C 1
ATOM 2375 O O . ALA A 1 314 ? 11.902 -0.624 -24.093 1.00 96.50 314 ALA A O 1
ATOM 2376 N N . LEU A 1 315 ? 11.850 0.283 -26.136 1.00 96.75 315 LEU A N 1
ATOM 2377 C CA . LEU A 1 315 ? 10.413 0.565 -26.096 1.00 96.75 315 LEU A CA 1
ATOM 2378 C C . LEU A 1 315 ? 9.644 -0.485 -26.890 1.00 96.75 315 LEU A C 1
ATOM 2380 O O . LEU A 1 315 ? 9.910 -0.682 -28.074 1.00 96.75 315 LEU A O 1
ATOM 2384 N N . LYS A 1 316 ? 8.631 -1.082 -26.265 1.00 96.38 316 LYS A N 1
ATOM 2385 C CA . LYS A 1 316 ? 7.604 -1.881 -26.938 1.00 96.38 316 LYS A CA 1
ATOM 2386 C C . LYS A 1 316 ? 6.260 -1.175 -26.772 1.00 96.38 316 LYS A C 1
ATOM 2388 O O . LYS A 1 316 ? 5.580 -1.284 -25.756 1.00 96.38 316 LYS A O 1
ATOM 2393 N N . LEU A 1 317 ? 5.928 -0.341 -27.752 1.00 96.62 317 LEU A N 1
ATOM 2394 C CA . LEU A 1 317 ? 4.671 0.405 -27.792 1.00 96.62 317 LEU A CA 1
ATOM 2395 C C . LEU A 1 317 ? 3.617 -0.397 -28.559 1.00 96.62 317 LEU A C 1
ATOM 2397 O O . LEU A 1 317 ? 3.939 -1.200 -29.429 1.00 96.62 317 LEU A O 1
ATOM 2401 N N . GLY A 1 318 ? 2.344 -0.193 -28.230 1.00 96.12 318 GLY A N 1
ATOM 2402 C CA . GLY A 1 318 ? 1.242 -0.983 -28.782 1.00 96.12 318 GLY A CA 1
ATOM 2403 C C . GLY A 1 318 ? 1.207 -2.437 -28.294 1.00 96.12 318 GLY A C 1
ATOM 2404 O O . GLY A 1 318 ? 0.491 -3.246 -28.879 1.00 96.12 318 GLY A O 1
ATOM 2405 N N . THR A 1 319 ? 1.942 -2.777 -27.231 1.00 97.19 319 THR A N 1
ATOM 2406 C CA . THR A 1 319 ? 2.013 -4.139 -26.682 1.00 97.19 319 THR A CA 1
ATOM 2407 C C . THR A 1 319 ? 1.319 -4.256 -25.327 1.00 97.19 319 THR A C 1
ATOM 2409 O O . THR A 1 319 ? 1.243 -3.310 -24.533 1.00 97.19 319 THR A O 1
ATOM 2412 N N . ARG A 1 320 ? 0.797 -5.448 -25.038 1.00 96.62 320 ARG A N 1
ATOM 2413 C CA . ARG A 1 320 ? 0.196 -5.821 -23.751 1.00 96.62 320 ARG A CA 1
ATOM 2414 C C . ARG A 1 320 ? 0.870 -7.074 -23.224 1.00 96.62 320 ARG A C 1
ATOM 2416 O O . ARG A 1 320 ? 1.139 -7.975 -24.001 1.00 96.62 320 ARG A O 1
ATOM 2423 N N . VAL A 1 321 ? 1.086 -7.151 -21.918 1.00 97.62 321 VAL A N 1
ATOM 2424 C CA . VAL A 1 321 ? 1.475 -8.416 -21.284 1.00 97.62 321 VAL A CA 1
ATOM 2425 C C . VAL A 1 321 ? 0.269 -9.347 -21.321 1.00 97.62 321 VAL A C 1
ATOM 2427 O O . VAL A 1 321 ? -0.825 -8.914 -20.957 1.00 97.62 321 VAL A O 1
ATOM 2430 N N . SER A 1 322 ? 0.457 -10.580 -21.779 1.00 96.75 322 SER A N 1
ATOM 2431 C CA . SER A 1 322 ? -0.572 -11.627 -21.787 1.00 96.75 322 SER A CA 1
ATOM 2432 C C . SER A 1 322 ? -0.295 -12.729 -20.766 1.00 96.75 322 SER A C 1
ATOM 2434 O O . SER A 1 322 ? -1.240 -13.338 -20.281 1.00 96.75 322 SER A O 1
ATOM 2436 N N . GLU A 1 323 ? 0.972 -12.960 -20.413 1.00 97.88 323 GLU A N 1
ATOM 2437 C CA . GLU A 1 323 ? 1.396 -13.973 -19.439 1.00 97.88 323 GLU A CA 1
ATOM 2438 C C . GLU A 1 323 ? 2.764 -13.597 -18.846 1.00 97.88 323 GLU A C 1
ATOM 2440 O O . GLU A 1 323 ? 3.618 -13.045 -19.547 1.00 97.88 323 GLU A O 1
ATOM 2445 N N . ILE A 1 324 ? 2.977 -13.897 -17.564 1.00 98.25 324 ILE A N 1
ATOM 2446 C CA . ILE A 1 324 ? 4.269 -13.779 -16.879 1.00 98.25 324 ILE A CA 1
ATOM 2447 C C . ILE A 1 324 ? 4.681 -15.178 -16.409 1.00 98.25 324 ILE A C 1
ATOM 2449 O O . ILE A 1 324 ? 3.899 -15.875 -15.770 1.00 98.25 324 ILE A O 1
ATOM 2453 N N . ARG A 1 325 ? 5.909 -15.591 -16.715 1.00 97.88 325 ARG A N 1
ATOM 2454 C CA . ARG A 1 325 ? 6.496 -16.868 -16.288 1.00 97.88 325 ARG A CA 1
ATOM 2455 C C . ARG A 1 325 ? 7.756 -16.609 -15.459 1.00 97.88 325 ARG A C 1
ATOM 2457 O O . ARG A 1 325 ? 8.240 -15.477 -15.366 1.00 97.88 325 ARG A O 1
ATOM 2464 N N . GLU A 1 326 ? 8.307 -17.666 -14.868 1.00 95.75 326 GLU A N 1
ATOM 2465 C CA . GLU A 1 326 ? 9.463 -17.576 -13.961 1.00 95.75 326 GLU A CA 1
ATOM 2466 C C . GLU A 1 326 ? 10.687 -16.908 -14.603 1.00 95.75 326 GLU A C 1
ATOM 2468 O O . GLU A 1 326 ? 11.318 -16.058 -13.983 1.00 95.75 326 GLU A O 1
ATOM 2473 N N . THR A 1 327 ? 10.972 -17.190 -15.877 1.00 96.81 327 THR A N 1
ATOM 2474 C CA . THR A 1 327 ? 12.175 -16.695 -16.582 1.00 96.81 327 THR A CA 1
ATOM 2475 C C . THR A 1 327 ? 11.870 -15.910 -17.861 1.00 96.81 327 THR A C 1
ATOM 2477 O O . THR A 1 327 ? 12.781 -15.493 -18.572 1.00 96.81 327 THR A O 1
ATOM 2480 N N . GLU A 1 328 ? 10.593 -15.705 -18.185 1.00 97.62 328 GLU A N 1
ATOM 2481 C CA . GLU A 1 328 ? 10.167 -15.054 -19.427 1.00 97.62 328 GLU A CA 1
ATOM 2482 C C . GLU A 1 328 ? 8.799 -14.376 -19.272 1.00 97.62 328 GLU A C 1
ATOM 2484 O O . GLU A 1 328 ? 8.057 -14.625 -18.319 1.00 97.62 328 GLU A O 1
ATOM 2489 N N . VAL A 1 329 ? 8.457 -13.499 -20.210 1.00 98.06 329 VAL A N 1
ATOM 2490 C CA . VAL A 1 329 ? 7.148 -12.835 -20.289 1.00 98.06 329 VAL A CA 1
ATOM 2491 C C . VAL A 1 329 ? 6.637 -12.862 -21.722 1.00 98.06 329 VAL A C 1
ATOM 2493 O O . VAL A 1 329 ? 7.409 -12.737 -22.673 1.00 98.06 329 VAL A O 1
ATOM 2496 N N . VAL A 1 330 ? 5.322 -13.000 -21.873 1.00 98.06 330 VAL A N 1
ATOM 2497 C CA . VAL A 1 330 ? 4.654 -13.001 -23.176 1.00 98.06 330 VAL A CA 1
ATOM 2498 C C . VAL A 1 330 ? 3.998 -11.643 -23.397 1.00 98.06 330 VAL A C 1
ATOM 2500 O O . VAL A 1 330 ? 3.143 -11.206 -22.617 1.00 98.06 330 VAL A O 1
ATOM 2503 N N . LEU A 1 331 ? 4.400 -10.966 -24.467 1.00 97.25 331 LEU A N 1
ATOM 2504 C CA . LEU A 1 331 ? 3.825 -9.713 -24.935 1.00 97.25 331 LEU A CA 1
ATOM 2505 C C . LEU A 1 331 ? 2.985 -9.975 -26.183 1.00 97.25 331 LEU A C 1
ATOM 2507 O O . LEU A 1 331 ? 3.400 -10.694 -27.075 1.00 97.25 331 LEU A O 1
ATOM 2511 N N . THR A 1 332 ? 1.815 -9.361 -26.285 1.00 96.56 332 THR A N 1
ATOM 2512 C CA . THR A 1 332 ? 0.971 -9.399 -27.483 1.00 96.56 332 THR A CA 1
ATOM 2513 C C . THR A 1 332 ? 0.892 -8.005 -28.094 1.00 96.56 332 THR A C 1
ATOM 2515 O O . THR A 1 332 ? 0.538 -7.044 -27.402 1.00 96.56 332 THR A O 1
ATOM 2518 N N . GLY A 1 333 ? 1.205 -7.892 -29.384 1.00 92.69 333 GLY A N 1
ATOM 2519 C CA . GLY A 1 333 ? 1.096 -6.660 -30.169 1.00 92.69 333 GLY A CA 1
ATOM 2520 C C . GLY A 1 333 ? 0.518 -6.911 -31.563 1.00 92.69 333 GLY A C 1
ATOM 2521 O O . GLY A 1 333 ? -0.052 -7.967 -31.830 1.00 92.69 333 GLY A O 1
ATOM 2522 N N . ALA A 1 334 ? 0.679 -5.944 -32.471 1.00 86.12 334 ALA A N 1
ATOM 2523 C CA . ALA A 1 334 ? 0.182 -6.054 -33.848 1.00 86.12 334 ALA A CA 1
ATOM 2524 C C . ALA A 1 334 ? 0.816 -7.217 -34.639 1.00 86.12 334 ALA A C 1
ATOM 2526 O O . ALA A 1 334 ? 0.168 -7.783 -35.511 1.00 86.12 334 ALA A O 1
ATOM 2527 N N . GLY A 1 335 ? 2.059 -7.589 -34.313 1.00 85.81 335 GLY A N 1
ATOM 2528 C CA . GLY A 1 335 ? 2.772 -8.719 -34.921 1.00 85.81 335 GLY A CA 1
ATOM 2529 C C . GLY A 1 335 ? 2.446 -10.089 -34.314 1.00 85.81 335 GLY A C 1
ATOM 2530 O O . GLY A 1 335 ? 3.096 -11.064 -34.672 1.00 85.81 335 GLY A O 1
ATOM 2531 N N . GLY A 1 336 ? 1.475 -10.171 -33.398 1.00 90.69 336 GLY A N 1
ATOM 2532 C CA . GLY A 1 336 ? 1.160 -11.391 -32.653 1.00 90.69 336 GLY A CA 1
ATOM 2533 C C . GLY A 1 336 ? 1.873 -11.479 -31.295 1.00 90.69 336 GLY A C 1
ATOM 2534 O O . GLY A 1 336 ? 2.357 -10.460 -30.785 1.00 90.69 336 GLY A O 1
ATOM 2535 N N . PRO A 1 337 ? 1.863 -12.666 -30.662 1.00 94.44 337 PRO A N 1
ATOM 2536 C CA . PRO A 1 337 ? 2.548 -12.905 -29.401 1.00 94.44 337 PRO A CA 1
ATOM 2537 C C . PRO A 1 337 ? 4.065 -13.027 -29.598 1.00 94.44 337 PRO A C 1
ATOM 2539 O O . PRO A 1 337 ? 4.541 -13.672 -30.527 1.00 94.44 337 PRO A O 1
ATOM 2542 N N . GLU A 1 338 ? 4.817 -12.437 -28.681 1.00 96.31 338 GLU A N 1
ATOM 2543 C CA . GLU A 1 338 ? 6.272 -12.449 -28.607 1.00 96.31 338 GLU A CA 1
ATOM 2544 C C . GLU A 1 338 ? 6.679 -12.843 -27.187 1.00 96.31 338 GLU A C 1
ATOM 2546 O O . GLU A 1 338 ? 6.154 -12.302 -26.211 1.00 96.31 338 GLU A O 1
ATOM 2551 N N . VAL A 1 339 ? 7.617 -13.778 -27.067 1.00 97.62 339 VAL A N 1
ATOM 2552 C CA . VAL A 1 339 ? 8.163 -14.215 -25.780 1.00 97.62 339 VAL A CA 1
ATOM 2553 C C . VAL A 1 339 ? 9.538 -13.589 -25.609 1.00 97.62 339 VAL A C 1
ATOM 2555 O O . VAL A 1 339 ? 10.372 -13.699 -26.507 1.00 97.62 339 VAL A O 1
ATOM 2558 N N . ILE A 1 340 ? 9.769 -12.923 -24.478 1.00 96.69 340 ILE A N 1
ATOM 2559 C CA . ILE A 1 340 ? 11.065 -12.314 -24.162 1.00 96.69 340 ILE A CA 1
ATOM 2560 C C . ILE A 1 340 ? 11.605 -12.857 -22.831 1.00 96.69 340 ILE A C 1
ATOM 2562 O O . ILE A 1 340 ? 10.816 -13.028 -21.891 1.00 96.69 340 ILE A O 1
ATOM 2566 N N . PRO A 1 341 ? 12.927 -13.099 -22.717 1.00 97.31 341 PRO A N 1
ATOM 2567 C CA . PRO A 1 341 ? 13.570 -13.377 -21.438 1.00 97.31 341 PRO A CA 1
ATOM 2568 C C . PRO A 1 341 ? 13.285 -12.261 -20.438 1.00 97.31 341 PRO A C 1
ATOM 2570 O O . PRO A 1 341 ? 13.184 -11.086 -20.801 1.00 97.31 341 PRO A O 1
ATOM 2573 N N . ASN A 1 342 ? 13.105 -12.624 -19.174 1.00 98.12 342 ASN A N 1
ATOM 2574 C CA . ASN A 1 342 ? 12.790 -11.652 -18.144 1.00 98.12 342 ASN A CA 1
ATOM 2575 C C . ASN A 1 342 ? 13.143 -12.184 -16.758 1.00 98.12 342 ASN A C 1
ATOM 2577 O O . ASN A 1 342 ? 12.691 -13.262 -16.388 1.00 98.12 342 ASN A O 1
ATOM 2581 N N . ASP A 1 343 ? 13.820 -11.373 -15.956 1.00 97.19 343 ASP A N 1
ATOM 2582 C CA . ASP A 1 343 ? 14.138 -11.661 -14.554 1.00 97.19 343 ASP A CA 1
ATOM 2583 C C . ASP A 1 343 ? 13.190 -10.944 -13.590 1.00 97.19 343 ASP A C 1
ATOM 2585 O O . ASP A 1 343 ? 12.928 -11.428 -12.491 1.00 97.19 343 ASP A O 1
ATOM 2589 N N . VAL A 1 344 ? 12.669 -9.777 -13.983 1.00 96.56 344 VAL A N 1
ATOM 2590 C CA . VAL A 1 344 ? 11.849 -8.922 -13.115 1.00 96.56 344 VAL A CA 1
ATOM 2591 C C . VAL A 1 344 ? 10.818 -8.110 -13.902 1.00 96.56 344 VAL A C 1
ATOM 2593 O O . VAL A 1 344 ? 11.101 -7.594 -14.986 1.00 96.56 344 VAL A O 1
ATOM 2596 N N . VAL A 1 345 ? 9.619 -7.946 -13.336 1.00 97.50 345 VAL A N 1
ATOM 2597 C CA . VAL A 1 345 ? 8.526 -7.145 -13.907 1.00 97.50 345 VAL A CA 1
ATOM 2598 C C . VAL A 1 345 ? 8.119 -6.023 -12.953 1.00 97.50 345 VAL A C 1
ATOM 2600 O O . VAL A 1 345 ? 7.825 -6.267 -11.791 1.00 97.50 345 VAL A O 1
ATOM 2603 N N . PHE A 1 346 ? 7.996 -4.795 -13.456 1.00 95.44 346 PHE A N 1
ATOM 2604 C CA . PHE A 1 346 ? 7.449 -3.642 -12.743 1.00 95.44 346 PHE A CA 1
ATOM 2605 C C . PHE A 1 346 ? 6.108 -3.195 -13.341 1.00 95.44 346 PHE A C 1
ATOM 2607 O O . PHE A 1 346 ? 6.054 -2.603 -14.420 1.00 95.44 346 PHE A O 1
ATOM 2614 N N . THR A 1 347 ? 5.000 -3.398 -12.629 1.00 93.38 347 THR A N 1
ATOM 2615 C CA . THR A 1 347 ? 3.636 -3.057 -13.075 1.00 93.38 347 THR A CA 1
ATOM 2616 C C . THR A 1 347 ? 3.249 -1.611 -12.742 1.00 93.38 347 THR A C 1
ATOM 2618 O O . THR A 1 347 ? 2.413 -1.324 -11.885 1.00 93.38 347 THR A O 1
ATOM 2621 N N . MET A 1 348 ? 3.812 -0.638 -13.458 1.00 91.38 348 MET A N 1
ATOM 2622 C CA . MET A 1 348 ? 3.622 0.811 -13.255 1.00 91.38 348 MET A CA 1
ATOM 2623 C C . MET A 1 348 ? 2.307 1.372 -13.847 1.00 91.38 348 MET A C 1
ATOM 2625 O O . MET A 1 348 ? 2.266 2.395 -14.533 1.00 91.38 348 MET A O 1
ATOM 2629 N N . LEU A 1 349 ? 1.181 0.724 -13.529 1.00 85.56 349 LEU A N 1
ATOM 2630 C CA . LEU A 1 349 ? -0.149 0.966 -14.122 1.00 85.56 349 LEU A CA 1
ATOM 2631 C C . LEU A 1 349 ? -0.971 2.102 -13.469 1.00 85.56 349 LEU A C 1
ATOM 2633 O O . LEU A 1 349 ? -2.101 2.403 -13.876 1.00 85.56 349 LEU A O 1
ATOM 2637 N N . GLY A 1 350 ? -0.399 2.767 -12.466 1.00 74.75 350 GLY A N 1
ATOM 2638 C CA . GLY A 1 350 ? -1.091 3.699 -11.569 1.00 74.75 350 GLY A CA 1
ATOM 2639 C C . GLY A 1 350 ? -1.757 3.020 -10.363 1.00 74.75 350 GLY A C 1
ATOM 2640 O O . GLY A 1 350 ? -1.814 1.794 -10.271 1.00 74.75 350 GLY A O 1
ATOM 2641 N N . ARG A 1 351 ? -2.238 3.847 -9.430 1.00 71.38 351 ARG A N 1
ATOM 2642 C CA . ARG A 1 351 ? -3.059 3.452 -8.275 1.00 71.38 351 ARG A CA 1
ATOM 2643 C C . ARG A 1 351 ? -4.403 4.162 -8.339 1.00 71.38 351 ARG A C 1
ATOM 2645 O O . ARG A 1 351 ? -4.483 5.273 -8.869 1.00 71.38 351 ARG A O 1
ATOM 2652 N N . GLU A 1 352 ? -5.434 3.545 -7.786 1.00 64.75 352 GLU A N 1
ATOM 2653 C CA . GLU A 1 352 ? -6.634 4.275 -7.396 1.00 64.75 352 GLU A CA 1
ATOM 2654 C C . GLU A 1 352 ? -6.429 4.756 -5.956 1.00 64.75 352 GLU A C 1
ATOM 2656 O O . GLU A 1 352 ? -6.517 3.977 -5.007 1.00 64.75 352 GLU A O 1
ATOM 2661 N N . ALA A 1 353 ? -6.069 6.034 -5.794 1.00 67.25 353 ALA A N 1
ATOM 2662 C CA . ALA A 1 353 ? -6.033 6.640 -4.468 1.00 67.25 353 ALA A CA 1
ATOM 2663 C C . ALA A 1 353 ? -7.454 6.608 -3.876 1.00 67.25 353 ALA A C 1
ATOM 2665 O O . ALA A 1 353 ? -8.410 6.886 -4.608 1.00 67.25 353 ALA A O 1
ATOM 2666 N N . PRO A 1 354 ? -7.630 6.348 -2.569 1.00 75.56 354 PRO A N 1
ATOM 2667 C CA . PRO A 1 354 ? -8.953 6.175 -1.965 1.00 75.56 354 PRO A CA 1
ATOM 2668 C C . PRO A 1 354 ? -9.765 7.482 -1.837 1.00 75.56 354 PRO A C 1
ATOM 2670 O O . PRO A 1 354 ? -10.719 7.561 -1.068 1.00 75.56 354 PRO A O 1
ATOM 2673 N N . LEU A 1 355 ? -9.420 8.523 -2.601 1.00 80.88 355 LEU A N 1
ATOM 2674 C CA . LEU A 1 355 ? -10.099 9.820 -2.598 1.00 80.88 355 LEU A CA 1
ATOM 2675 C C . LEU A 1 355 ? -11.579 9.687 -2.936 1.00 80.88 355 LEU A C 1
ATOM 2677 O O . LEU A 1 355 ? -12.410 10.365 -2.342 1.00 80.88 355 LEU A O 1
ATOM 2681 N N . GLU A 1 356 ? -11.908 8.798 -3.867 1.00 82.94 356 GLU A N 1
ATOM 2682 C CA . GLU A 1 356 ? -13.286 8.599 -4.293 1.00 82.94 356 GLU A CA 1
ATOM 2683 C C . GLU A 1 356 ? -14.149 7.987 -3.184 1.00 82.94 356 GLU A C 1
ATOM 2685 O O . GLU A 1 356 ? -15.273 8.434 -2.968 1.00 82.94 356 GLU A O 1
ATOM 2690 N N . PHE A 1 357 ? -13.594 7.059 -2.397 1.00 89.75 357 PHE A N 1
ATOM 2691 C CA . PHE A 1 357 ? -14.256 6.536 -1.200 1.00 89.75 357 PHE A CA 1
ATOM 2692 C C . PHE A 1 357 ? -14.564 7.664 -0.204 1.00 89.75 357 PHE A C 1
ATOM 2694 O O . PHE A 1 357 ? -15.691 7.773 0.285 1.00 89.75 357 PHE A O 1
ATOM 2701 N N . PHE A 1 358 ? -13.596 8.553 0.054 1.00 91.00 358 PHE A N 1
ATOM 2702 C CA . PHE A 1 358 ? -13.806 9.704 0.938 1.00 91.00 358 PHE A CA 1
ATOM 2703 C C . PHE A 1 358 ? -14.879 10.656 0.396 1.00 91.00 358 PHE A C 1
ATOM 2705 O O . PHE A 1 358 ? -15.757 11.069 1.154 1.00 91.00 358 PHE A O 1
ATOM 2712 N N . ARG A 1 359 ? -14.860 10.965 -0.908 1.00 89.75 359 ARG A N 1
ATOM 2713 C CA . ARG A 1 359 ? -15.854 11.844 -1.547 1.00 89.75 359 ARG A CA 1
ATOM 2714 C C . ARG A 1 359 ? -17.261 11.261 -1.488 1.00 89.75 359 ARG A C 1
ATOM 2716 O O . ARG A 1 359 ? -18.171 11.960 -1.043 1.00 89.75 359 ARG A O 1
ATOM 2723 N N . ARG A 1 360 ? -17.437 9.988 -1.859 1.00 91.88 360 ARG A N 1
ATOM 2724 C CA . ARG A 1 360 ? -18.728 9.275 -1.782 1.00 91.88 360 ARG A CA 1
ATOM 2725 C C . ARG A 1 360 ? -19.248 9.164 -0.354 1.00 91.88 360 ARG A C 1
ATOM 2727 O O . ARG A 1 360 ? -20.454 9.177 -0.141 1.00 91.88 360 ARG A O 1
ATOM 2734 N N . SER A 1 361 ? -18.336 9.103 0.612 1.00 94.19 361 SER A N 1
ATOM 2735 C CA . SER A 1 361 ? -18.655 9.105 2.040 1.00 94.19 361 SER A CA 1
ATOM 2736 C C . SER A 1 361 ? -18.845 10.513 2.617 1.00 94.19 361 SER A C 1
ATOM 2738 O O . SER A 1 361 ? -19.040 10.659 3.814 1.00 94.19 361 SER A O 1
ATOM 2740 N N . GLY A 1 362 ? -18.741 11.585 1.823 1.00 92.56 362 GLY A N 1
ATOM 2741 C CA . GLY A 1 362 ? -18.893 12.961 2.311 1.00 92.56 362 GLY A CA 1
ATOM 2742 C C . GLY A 1 362 ? -17.797 13.432 3.281 1.00 92.56 362 GLY A C 1
ATOM 2743 O O . GLY A 1 362 ? -17.984 14.432 3.989 1.00 92.56 362 GLY A O 1
ATOM 2744 N N . LEU A 1 363 ? -16.655 12.743 3.319 1.00 92.31 363 LEU A N 1
ATOM 2745 C CA . LEU A 1 363 ? -15.508 13.081 4.155 1.00 92.31 363 LEU A CA 1
ATOM 2746 C C . LEU A 1 363 ? -14.722 14.244 3.542 1.00 92.31 363 LEU A C 1
ATOM 2748 O O . LEU A 1 363 ? -14.512 14.322 2.332 1.00 92.31 363 LEU A O 1
ATOM 2752 N N . ARG A 1 364 ? -14.306 15.197 4.380 1.00 88.81 364 ARG A N 1
ATOM 2753 C CA . ARG A 1 364 ? -13.553 16.377 3.937 1.00 88.81 364 ARG A CA 1
ATOM 2754 C C . ARG A 1 364 ? -12.126 15.979 3.587 1.00 88.81 364 ARG A C 1
ATOM 2756 O O . ARG A 1 364 ? -11.457 15.357 4.399 1.00 88.81 364 ARG A O 1
ATOM 2763 N N . ILE A 1 365 ? -11.642 16.426 2.435 1.00 87.44 365 ILE A N 1
ATOM 2764 C CA . ILE A 1 365 ? -10.265 16.221 1.979 1.00 87.44 365 ILE A CA 1
ATOM 2765 C C . ILE A 1 365 ? -9.508 17.551 2.097 1.00 87.44 365 ILE A C 1
ATOM 2767 O O . ILE A 1 365 ? -10.040 18.619 1.782 1.00 87.44 365 ILE A O 1
ATOM 2771 N N . ALA A 1 366 ? -8.284 17.520 2.618 1.00 79.62 366 ALA A N 1
ATOM 2772 C CA . ALA A 1 366 ? -7.426 18.692 2.715 1.00 79.62 366 ALA A CA 1
ATOM 2773 C C . ALA A 1 366 ? -7.127 19.253 1.312 1.00 79.62 366 ALA A C 1
ATOM 2775 O O . ALA A 1 366 ? -6.829 18.509 0.382 1.00 79.62 366 ALA A O 1
ATOM 2776 N N . GLY A 1 367 ? -7.248 20.573 1.153 1.00 72.06 367 GLY A N 1
ATOM 2777 C CA . GLY A 1 367 ? -7.018 21.252 -0.126 1.00 72.06 367 GLY A CA 1
ATOM 2778 C C . GLY A 1 367 ? -8.144 21.148 -1.168 1.00 72.06 367 GLY A C 1
ATOM 2779 O O . GLY A 1 367 ? -7.997 21.729 -2.238 1.00 72.06 367 GLY A O 1
ATOM 2780 N N . GLU A 1 368 ? -9.269 20.468 -0.901 1.00 74.38 368 GLU A N 1
ATOM 2781 C CA . GLU A 1 368 ? -10.436 20.477 -1.806 1.00 74.38 368 GLU A CA 1
ATOM 2782 C C . GLU A 1 368 ? -11.507 21.487 -1.349 1.00 74.38 368 GLU A C 1
ATOM 2784 O O . GLU A 1 368 ? -11.998 21.422 -0.220 1.00 74.38 368 GLU A O 1
ATOM 2789 N N . MET A 1 369 ? -11.884 22.417 -2.236 1.00 57.09 369 MET A N 1
ATOM 2790 C CA . MET A 1 369 ? -13.012 23.343 -2.044 1.00 57.09 369 MET A CA 1
ATOM 2791 C C . MET A 1 369 ? -14.298 22.758 -2.648 1.00 57.09 369 MET A C 1
ATOM 2793 O O . MET A 1 369 ? -14.268 22.165 -3.725 1.00 57.09 369 MET A O 1
ATOM 2797 N N . ARG A 1 370 ? -15.450 22.943 -1.989 1.00 60.47 370 ARG A N 1
ATOM 2798 C CA . ARG A 1 370 ? -16.763 22.519 -2.521 1.00 60.47 370 ARG A CA 1
ATOM 2799 C C . ARG A 1 370 ? -17.304 23.504 -3.559 1.00 60.47 370 ARG A C 1
ATOM 2801 O O . ARG A 1 370 ? -17.068 24.702 -3.457 1.00 60.47 370 ARG A O 1
ATOM 2808 N N . THR A 1 371 ? -18.176 23.031 -4.451 1.00 55.44 371 THR A N 1
ATOM 2809 C CA . THR A 1 371 ? -18.932 23.854 -5.420 1.00 55.44 371 THR A CA 1
ATOM 2810 C C . THR A 1 371 ? -19.677 25.024 -4.762 1.00 55.44 371 THR A C 1
ATOM 2812 O O . THR A 1 371 ? -19.708 26.118 -5.303 1.00 55.44 371 THR A O 1
ATOM 2815 N N . ARG A 1 372 ? -20.206 24.851 -3.539 1.00 52.31 372 ARG A N 1
ATOM 2816 C CA . ARG A 1 372 ? -20.842 25.951 -2.780 1.00 52.31 372 ARG A CA 1
ATOM 2817 C C . ARG A 1 372 ? -19.850 27.023 -2.306 1.00 52.31 372 ARG A C 1
ATOM 2819 O O . ARG A 1 372 ? -20.231 28.178 -2.192 1.00 52.31 372 ARG A O 1
ATOM 2826 N N . GLN A 1 373 ? -18.593 26.659 -2.046 1.00 52.56 373 GLN A N 1
ATOM 2827 C CA . GLN A 1 373 ? -17.534 27.621 -1.710 1.00 52.56 373 GLN A CA 1
ATOM 2828 C C . GLN A 1 373 ? -17.045 28.360 -2.958 1.00 52.56 373 GLN A C 1
ATOM 2830 O O . GLN A 1 373 ? -16.739 29.540 -2.869 1.00 52.56 373 GLN A O 1
ATOM 2835 N N . TRP A 1 374 ? -17.046 27.697 -4.118 1.00 53.19 374 TRP A N 1
ATOM 2836 C CA . TRP A 1 374 ? -16.844 28.353 -5.412 1.00 53.19 374 TRP A CA 1
ATOM 2837 C C . TRP A 1 374 ? -17.942 29.379 -5.714 1.00 53.19 374 TRP A C 1
ATOM 2839 O O . TRP A 1 374 ? -17.628 30.511 -6.061 1.00 53.19 374 TRP A O 1
ATOM 2849 N N . ILE A 1 375 ? -19.212 29.020 -5.499 1.00 57.00 375 ILE A N 1
ATOM 2850 C CA . ILE A 1 375 ? -20.354 29.938 -5.665 1.00 57.00 375 ILE A CA 1
ATOM 2851 C C . ILE A 1 375 ? -20.263 31.116 -4.680 1.00 57.00 375 ILE A C 1
ATOM 2853 O O . ILE A 1 375 ? -20.445 32.260 -5.078 1.00 57.00 375 ILE A O 1
ATOM 2857 N N . GLY A 1 376 ? -19.926 30.857 -3.412 1.00 51.72 376 GLY A N 1
ATOM 2858 C CA . GLY A 1 376 ? -19.740 31.911 -2.410 1.00 51.72 376 GLY A CA 1
ATOM 2859 C C . GLY A 1 376 ? -18.558 32.843 -2.702 1.00 51.72 376 GLY A C 1
ATOM 2860 O O . GLY A 1 376 ? -18.653 34.034 -2.445 1.00 51.72 376 GLY A O 1
ATOM 2861 N N . MET A 1 377 ? -17.468 32.330 -3.280 1.00 49.00 377 MET A N 1
ATOM 2862 C CA . MET A 1 377 ? -16.330 33.149 -3.710 1.00 49.00 377 MET A CA 1
ATOM 2863 C C . MET A 1 377 ? -16.667 33.985 -4.952 1.00 49.00 377 MET A C 1
ATOM 2865 O O . MET A 1 377 ? -16.256 35.135 -5.032 1.00 49.00 377 MET A O 1
ATOM 2869 N N . GLY A 1 378 ? -17.462 33.443 -5.881 1.00 52.34 378 GLY A N 1
ATOM 2870 C CA . GLY A 1 378 ? -17.987 34.195 -7.025 1.00 52.34 378 GLY A CA 1
ATOM 2871 C C . GLY A 1 378 ? -18.917 35.342 -6.616 1.00 52.34 378 GLY A C 1
ATOM 2872 O O . GLY A 1 378 ? -18.851 36.407 -7.209 1.00 52.34 378 GLY A O 1
ATOM 2873 N N . LEU A 1 379 ? -19.716 35.155 -5.561 1.00 52.88 379 LEU A N 1
ATOM 2874 C CA . LEU A 1 379 ? -20.573 36.196 -4.971 1.00 52.88 379 LEU A CA 1
ATOM 2875 C C . LEU A 1 379 ? -19.822 37.212 -4.093 1.00 52.88 379 LEU A C 1
ATOM 2877 O O . LEU A 1 379 ? -20.396 38.232 -3.752 1.00 52.88 379 LEU A O 1
ATOM 2881 N N . PHE A 1 380 ? -18.584 36.918 -3.686 1.00 45.78 380 PHE A N 1
ATOM 2882 C CA . PHE A 1 380 ? -17.728 37.835 -2.919 1.00 45.78 380 PHE A CA 1
ATOM 2883 C C . PHE A 1 380 ? -16.816 38.684 -3.825 1.00 45.78 380 PHE A C 1
ATOM 2885 O O . PHE A 1 380 ? -16.248 39.677 -3.384 1.00 45.78 380 PHE A O 1
ATOM 2892 N N . LEU A 1 381 ? -16.632 38.253 -5.077 1.00 46.50 381 LEU A N 1
ATOM 2893 C CA . LEU A 1 381 ? -15.860 38.948 -6.114 1.00 46.50 381 LEU A CA 1
ATOM 2894 C C . LEU A 1 381 ? -16.745 39.766 -7.076 1.00 46.50 381 LEU A C 1
ATOM 2896 O O . LEU A 1 381 ? -16.206 40.460 -7.937 1.00 46.50 381 LEU A O 1
ATOM 2900 N N . LEU A 1 382 ? -18.068 39.660 -6.928 1.00 44.38 382 LEU A N 1
ATOM 2901 C CA . LEU A 1 382 ? -19.091 40.559 -7.470 1.00 44.38 382 LEU A CA 1
ATOM 2902 C C . LEU A 1 382 ? -19.498 41.536 -6.369 1.00 44.38 382 LEU A C 1
ATOM 2904 O O . LEU A 1 382 ? -19.733 42.716 -6.708 1.00 44.38 382 LEU A O 1
#

InterPro domains:
  IPR036188 FAD/NAD(P)-binding domain superfamily [G3DSA:3.50.50.60] (76-213)
  IPR036188 FAD/NAD(P)-binding domain superfamily [G3DSA:3.50.50.60] (214-348)
  IPR036188 FAD/NAD(P)-binding domain superfamily [SSF51905] (81-358)
  IPR050097 Ferredoxin--NADP reductase type 2 [PTHR48105] (78-364)

Foldseek 3Di:
DVVVVVVVVCCVVPPDDDADPPWAFDADPLQHFPDPQEGEAACSVVDNALLRLLQSLLSNLVVLLPDPLLPPDDDDVQAWAEEEEAQASSSLSNVLNCLVSVTRYAYEHQDDHNVVLVQDAFFDFDDNPPPPDDGPGDQGADDGGSVCRVVSSVVVSVVSVDDHDNWHFQAWDDDPQWIWTATDVGDIGIHNHYYYSRHFQAADDFLPAAPCPPSQEHQAADELLVQAPFAEEQEDQEQRSLLSQLRNQQNHHAYEYEYQAQDRPHYDPLSVVLSVQCQVPLPDDSDDQDRSDPSYDHPDHPPPDDSPPRYHYDYHHNWGWRYDDCFWTWIQHPVGIDIDGGNHYHHNHDHDGCVSRCVNHVTHIPPDDDPVVVVVVVVVVD